Protein AF-A0A177AZ43-F1 (afdb_monomer_lite)

Radius of gyration: 47.62 Å; chains: 1; bounding box: 106×94×134 Å

Structure (mmCIF, N/CA/C/O backbone):
data_AF-A0A177AZ43-F1
#
_entry.id   AF-A0A177AZ43-F1
#
loop_
_atom_site.group_PDB
_atom_site.id
_atom_site.type_symbol
_atom_site.label_atom_id
_atom_site.label_alt_id
_atom_site.label_comp_id
_atom_site.label_asym_id
_atom_site.label_entity_id
_atom_site.label_seq_id
_atom_site.pdbx_PDB_ins_code
_atom_site.Cartn_x
_atom_site.Cartn_y
_atom_site.Cartn_z
_atom_site.occupancy
_atom_site.B_iso_or_equiv
_atom_site.auth_seq_id
_atom_site.auth_comp_id
_atom_site.auth_asym_id
_atom_site.auth_atom_id
_atom_site.pdbx_PDB_model_num
ATOM 1 N N . MET A 1 1 ? 18.521 10.995 -22.857 1.00 68.50 1 MET A N 1
ATOM 2 C CA . MET A 1 1 ? 18.083 9.798 -23.619 1.00 68.50 1 MET A CA 1
ATOM 3 C C . MET A 1 1 ? 16.935 10.141 -24.564 1.00 68.50 1 MET A C 1
ATOM 5 O O . MET A 1 1 ? 16.843 9.598 -25.658 1.00 68.50 1 MET A O 1
ATOM 9 N N . CYS A 1 2 ? 16.087 11.087 -24.175 1.00 79.19 2 CYS A N 1
ATOM 10 C CA . CYS A 1 2 ? 15.004 11.610 -24.993 1.00 79.19 2 CYS A CA 1
ATOM 11 C C . CYS A 1 2 ? 14.930 13.119 -24.817 1.00 79.19 2 CYS A C 1
ATOM 13 O O . CYS A 1 2 ? 15.425 13.621 -23.806 1.00 79.19 2 CYS A O 1
ATOM 15 N N . ASN A 1 3 ? 14.232 13.773 -25.737 1.00 84.69 3 ASN A N 1
ATOM 16 C CA . ASN A 1 3 ? 13.735 15.130 -25.551 1.00 84.69 3 ASN A CA 1
ATOM 17 C C . ASN A 1 3 ? 12.385 15.180 -24.815 1.00 84.69 3 ASN A C 1
ATOM 19 O O . ASN A 1 3 ? 11.884 16.275 -24.588 1.00 84.69 3 ASN A O 1
ATOM 23 N N . ASP A 1 4 ? 11.795 14.032 -24.449 1.00 86.69 4 ASP A N 1
ATOM 24 C CA . ASP A 1 4 ? 10.549 14.020 -23.681 1.00 86.69 4 ASP A CA 1
ATOM 25 C C . ASP A 1 4 ? 10.779 14.587 -22.273 1.00 86.69 4 ASP A C 1
ATOM 27 O O . ASP A 1 4 ? 11.618 14.095 -21.509 1.00 86.69 4 ASP A O 1
ATOM 31 N N . ASP A 1 5 ? 10.036 15.641 -21.950 1.00 88.94 5 ASP A N 1
ATOM 32 C CA . ASP A 1 5 ? 9.971 16.187 -20.603 1.00 88.94 5 ASP A CA 1
ATOM 33 C C . ASP A 1 5 ? 9.112 15.246 -19.755 1.00 88.94 5 ASP A C 1
ATOM 35 O O . ASP A 1 5 ? 7.961 14.962 -20.088 1.00 88.94 5 ASP A O 1
ATOM 39 N N . SER A 1 6 ? 9.694 14.711 -18.682 1.00 88.50 6 SER A N 1
ATOM 40 C CA . SER A 1 6 ? 9.020 13.720 -17.853 1.00 88.50 6 SER A CA 1
ATOM 41 C C . SER A 1 6 ? 7.851 14.286 -17.059 1.00 88.50 6 SER A C 1
ATOM 43 O O . SER A 1 6 ? 7.076 13.481 -16.553 1.00 88.50 6 SER A O 1
ATOM 45 N N . ASP A 1 7 ? 7.728 15.612 -16.962 1.00 88.00 7 ASP A N 1
ATOM 46 C CA . ASP A 1 7 ? 6.682 16.314 -16.212 1.00 88.00 7 ASP A CA 1
ATOM 47 C C . ASP A 1 7 ? 5.581 16.884 -17.128 1.00 88.00 7 ASP A C 1
ATOM 49 O O . ASP A 1 7 ? 4.585 17.432 -16.651 1.00 88.00 7 ASP A O 1
ATOM 53 N N . VAL A 1 8 ? 5.733 16.736 -18.451 1.00 87.06 8 VAL A N 1
ATOM 54 C CA . VAL A 1 8 ? 4.779 17.224 -19.453 1.00 87.06 8 VAL A CA 1
ATOM 55 C C . VAL A 1 8 ? 4.070 16.052 -20.111 1.00 87.06 8 VAL A C 1
ATOM 57 O O . VAL A 1 8 ? 4.692 15.128 -20.635 1.00 87.06 8 VAL A O 1
ATOM 60 N N . HIS A 1 9 ? 2.740 16.102 -20.124 1.00 84.88 9 HIS A N 1
ATOM 61 C CA . HIS A 1 9 ? 1.963 15.064 -20.777 1.00 84.88 9 HIS A CA 1
ATOM 62 C C . HIS A 1 9 ? 2.089 15.163 -22.312 1.00 84.88 9 HIS A C 1
ATOM 64 O O . HIS A 1 9 ? 1.834 16.227 -22.888 1.00 84.88 9 HIS A O 1
ATOM 70 N N . PRO A 1 10 ? 2.452 14.070 -23.007 1.00 85.94 10 PRO A N 1
ATOM 71 C CA . PRO A 1 10 ? 2.599 14.083 -24.455 1.00 85.94 10 PRO A CA 1
ATOM 72 C C . PRO A 1 10 ? 1.253 14.163 -25.187 1.00 85.94 10 PRO A C 1
ATOM 74 O O . PRO A 1 10 ? 0.255 13.571 -24.780 1.00 85.94 10 PRO A O 1
ATOM 77 N N . LEU A 1 11 ? 1.230 14.834 -26.338 1.00 85.44 11 LEU A N 1
ATOM 78 C CA . LEU A 1 11 ? 0.056 14.857 -27.211 1.00 85.44 11 LEU A CA 1
ATOM 79 C C . LEU A 1 11 ? 0.002 13.590 -28.074 1.00 85.44 11 LEU A C 1
ATOM 81 O O . LEU A 1 11 ? 0.865 13.364 -28.923 1.00 85.44 11 LEU A O 1
ATOM 85 N N . PHE A 1 12 ? -1.042 12.780 -27.891 1.00 88.38 12 PHE A N 1
ATOM 86 C CA . PHE A 1 12 ? -1.259 11.578 -28.696 1.00 88.38 12 PHE A CA 1
ATOM 87 C C . PHE A 1 12 ? -1.881 11.930 -30.051 1.00 88.38 12 PHE A C 1
ATOM 89 O O . PHE A 1 12 ? -3.059 12.264 -30.147 1.00 88.38 12 PHE A O 1
ATOM 96 N N . ASN A 1 13 ? -1.086 11.822 -31.111 1.00 87.69 13 ASN A N 1
ATOM 97 C CA . ASN A 1 13 ? -1.537 11.870 -32.501 1.00 87.69 13 ASN A CA 1
ATOM 98 C C . ASN A 1 13 ? -1.246 10.523 -33.196 1.00 87.69 13 ASN A C 1
ATOM 100 O O . ASN A 1 13 ? -0.634 9.629 -32.609 1.00 87.69 13 ASN A O 1
ATOM 104 N N . GLN A 1 14 ? -1.695 10.355 -34.444 1.00 84.56 14 GLN A N 1
ATOM 105 C CA . GLN A 1 14 ? -1.492 9.106 -35.197 1.00 84.56 14 GLN A CA 1
ATOM 106 C C . GLN A 1 14 ? -0.004 8.762 -35.394 1.00 84.56 14 GLN A C 1
ATOM 108 O O . GLN A 1 14 ? 0.359 7.588 -35.402 1.00 84.56 14 GLN A O 1
ATOM 113 N N . ASP A 1 15 ? 0.858 9.777 -35.462 1.00 87.50 15 ASP A N 1
ATOM 114 C CA . ASP A 1 15 ? 2.297 9.634 -35.690 1.00 87.50 15 ASP A CA 1
ATOM 115 C C . ASP A 1 15 ? 3.125 9.649 -34.396 1.00 87.50 15 ASP A C 1
ATOM 117 O O . ASP A 1 15 ? 4.356 9.705 -34.449 1.00 87.50 15 ASP A O 1
ATOM 121 N N . PHE A 1 16 ? 2.481 9.571 -33.227 1.00 90.25 16 PHE A N 1
ATOM 122 C CA . PHE A 1 16 ? 3.122 9.796 -31.931 1.00 90.25 16 PHE A CA 1
ATOM 123 C C . PHE A 1 16 ? 4.340 8.889 -31.730 1.00 90.25 16 PHE A C 1
ATOM 125 O O . PHE A 1 16 ? 5.423 9.343 -31.366 1.00 90.25 16 PHE A O 1
ATOM 132 N N . HIS A 1 17 ? 4.203 7.605 -32.067 1.00 87.12 17 HIS A N 1
ATOM 133 C CA . HIS A 1 17 ? 5.304 6.645 -32.006 1.00 87.12 17 HIS A CA 1
ATOM 134 C C . HIS A 1 17 ? 6.505 7.057 -32.880 1.00 87.12 17 HIS A C 1
ATOM 136 O O . HIS A 1 17 ? 7.655 6.920 -32.457 1.00 87.12 17 HIS A O 1
ATOM 142 N N . MET A 1 18 ? 6.260 7.571 -34.089 1.00 87.12 18 MET A N 1
ATOM 143 C CA . MET A 1 18 ? 7.325 8.012 -34.996 1.00 87.12 18 MET A CA 1
ATOM 144 C C . MET A 1 18 ? 7.985 9.303 -34.506 1.00 87.12 18 MET A C 1
ATOM 146 O O . MET A 1 18 ? 9.208 9.424 -34.591 1.00 87.12 18 MET A O 1
ATOM 150 N N . GLN A 1 19 ? 7.207 10.224 -33.931 1.00 88.38 19 GLN A N 1
ATOM 151 C CA . GLN A 1 19 ? 7.716 11.445 -33.299 1.00 88.38 19 GLN A CA 1
ATOM 152 C C . GLN A 1 19 ? 8.642 11.107 -32.127 1.00 88.38 19 GLN A C 1
ATOM 154 O O . GLN A 1 19 ? 9.800 11.526 -32.120 1.00 88.38 19 GLN A O 1
ATOM 159 N N . GLN A 1 20 ? 8.205 10.229 -31.219 1.00 91.00 20 GLN A N 1
ATOM 160 C CA . GLN A 1 20 ? 9.045 9.752 -30.117 1.00 91.00 20 GLN A CA 1
ATOM 161 C C . GLN A 1 20 ? 10.350 9.125 -30.615 1.00 91.00 20 GLN A C 1
ATOM 163 O O . GLN A 1 20 ? 11.424 9.376 -30.072 1.00 91.00 20 GLN A O 1
ATOM 168 N N . MET A 1 21 ? 10.280 8.315 -31.673 1.00 89.69 21 MET A N 1
ATOM 169 C CA . MET A 1 21 ? 11.467 7.712 -32.273 1.00 89.69 21 MET A CA 1
ATOM 170 C C . MET A 1 21 ? 12.410 8.748 -32.905 1.00 89.69 21 MET A C 1
ATOM 172 O O . MET A 1 21 ? 13.630 8.556 -32.899 1.00 89.69 21 MET A O 1
ATOM 176 N N . HIS A 1 22 ? 11.889 9.861 -33.418 1.00 87.75 22 HIS A N 1
ATOM 177 C CA . HIS A 1 22 ? 12.693 10.972 -33.924 1.00 87.75 22 HIS A CA 1
ATOM 178 C C . HIS A 1 22 ? 13.354 11.784 -32.792 1.00 87.75 22 HIS A C 1
ATOM 180 O O . HIS A 1 22 ? 14.501 12.204 -32.937 1.00 87.75 22 HIS A O 1
ATOM 186 N N . GLU A 1 23 ? 12.703 11.909 -31.638 1.00 89.38 23 GLU A N 1
ATOM 187 C CA . GLU A 1 23 ? 13.112 12.768 -30.512 1.00 89.38 23 GLU A CA 1
ATOM 188 C C . GLU A 1 23 ? 14.020 12.104 -29.460 1.00 89.38 23 GLU A C 1
ATOM 190 O O . GLU A 1 23 ? 14.416 12.723 -28.471 1.00 89.38 23 GLU A O 1
ATOM 195 N N . ILE A 1 24 ? 14.389 10.841 -29.657 1.00 92.44 24 ILE A N 1
ATOM 196 C CA . ILE A 1 24 ? 15.352 10.122 -28.807 1.00 92.44 24 ILE A CA 1
ATOM 197 C C . ILE A 1 24 ? 16.752 10.070 -29.400 1.00 92.44 24 ILE A C 1
ATOM 199 O O . ILE A 1 24 ? 16.928 10.107 -30.614 1.00 92.44 24 ILE A O 1
ATOM 203 N N . ASN A 1 25 ? 17.767 9.872 -28.562 1.00 91.94 25 ASN A N 1
ATOM 204 C CA . ASN A 1 25 ? 19.102 9.532 -29.054 1.00 91.94 25 ASN A CA 1
ATOM 205 C C . ASN A 1 25 ? 19.321 8.010 -29.137 1.00 91.94 25 ASN A C 1
ATOM 207 O O . ASN A 1 25 ? 19.912 7.546 -30.109 1.00 91.94 25 ASN A O 1
ATOM 211 N N . TRP A 1 26 ? 18.810 7.232 -28.175 1.00 93.62 26 TRP A N 1
ATOM 212 C CA . TRP A 1 26 ? 18.975 5.777 -28.084 1.00 93.62 26 TRP A CA 1
ATOM 213 C C . TRP A 1 26 ? 17.640 5.071 -27.851 1.00 93.62 26 TRP A C 1
ATOM 215 O O . TRP A 1 26 ? 16.789 5.567 -27.117 1.00 93.62 26 TRP A O 1
ATOM 225 N N . ILE A 1 27 ? 17.496 3.878 -28.428 1.00 95.00 27 ILE A N 1
ATOM 226 C CA . ILE A 1 27 ? 16.409 2.948 -28.116 1.00 95.00 27 ILE A CA 1
ATOM 227 C C . ILE A 1 27 ? 16.917 1.996 -27.036 1.00 95.00 27 ILE A C 1
ATOM 229 O O . ILE A 1 27 ? 17.956 1.364 -27.213 1.00 95.00 27 ILE A O 1
ATOM 233 N N . VAL A 1 28 ? 16.187 1.865 -25.932 1.00 96.81 28 VAL A N 1
ATOM 234 C CA . VAL A 1 28 ? 16.506 0.934 -24.843 1.00 96.81 28 VAL A CA 1
ATOM 235 C C . VAL A 1 28 ? 15.370 -0.068 -24.716 1.00 96.81 28 VAL A C 1
ATOM 237 O O . VAL A 1 28 ? 14.226 0.314 -24.462 1.00 96.81 28 VAL A O 1
ATOM 240 N N . ALA A 1 29 ? 15.678 -1.349 -24.888 1.00 96.75 29 ALA A N 1
ATOM 241 C CA . ALA A 1 29 ? 14.695 -2.423 -24.867 1.00 96.75 29 ALA A CA 1
ATOM 242 C C . ALA A 1 29 ? 15.206 -3.645 -24.099 1.00 96.75 29 ALA A C 1
ATOM 244 O O . ALA A 1 29 ? 16.405 -3.915 -24.022 1.00 96.75 29 ALA A O 1
ATOM 245 N N . ALA A 1 30 ? 14.275 -4.399 -23.535 1.00 96.38 30 ALA A N 1
ATOM 246 C CA . ALA A 1 30 ? 14.546 -5.551 -22.691 1.00 96.38 30 ALA A CA 1
ATOM 247 C C . ALA A 1 30 ? 13.529 -6.662 -23.007 1.00 96.38 30 ALA A C 1
ATOM 249 O O . ALA A 1 30 ? 12.630 -6.933 -22.205 1.00 96.38 30 ALA A O 1
ATOM 250 N N . PRO A 1 31 ? 13.640 -7.273 -24.202 1.00 96.00 31 PRO A N 1
ATOM 251 C CA . PRO A 1 31 ? 12.630 -8.183 -24.711 1.00 96.00 31 PRO A CA 1
ATOM 252 C C . PRO A 1 31 ? 12.503 -9.447 -23.849 1.00 96.00 31 PRO A C 1
ATOM 254 O O . PRO A 1 31 ? 13.509 -10.050 -23.463 1.00 96.00 31 PRO A O 1
ATOM 257 N N . SER A 1 32 ? 11.268 -9.864 -23.565 1.00 95.75 32 SER A N 1
ATOM 258 C CA . SER A 1 32 ? 10.958 -11.039 -22.738 1.00 95.75 32 SER A CA 1
ATOM 259 C C . SER A 1 32 ? 10.555 -12.278 -23.540 1.00 95.75 32 SER A C 1
ATOM 261 O O . SER A 1 32 ? 10.510 -13.366 -22.963 1.00 95.75 32 SER A O 1
ATOM 263 N N . THR A 1 33 ? 10.286 -12.156 -24.847 1.00 96.25 33 THR A N 1
ATOM 264 C CA . THR A 1 33 ? 9.940 -13.289 -25.727 1.00 96.25 33 THR A CA 1
ATOM 265 C C . THR A 1 33 ? 10.862 -13.384 -26.951 1.00 96.25 33 THR A C 1
ATOM 267 O O . THR A 1 33 ? 11.359 -12.359 -27.437 1.00 96.25 33 THR A O 1
ATOM 270 N N . PRO A 1 34 ? 11.087 -14.599 -27.495 1.00 96.50 34 PRO A N 1
ATOM 271 C CA . PRO A 1 34 ? 11.875 -14.779 -28.714 1.00 96.50 34 PRO A CA 1
ATOM 272 C C . PRO A 1 34 ? 11.321 -14.014 -29.923 1.00 96.50 34 PRO A C 1
ATOM 274 O O . PRO A 1 34 ? 12.098 -13.398 -30.652 1.00 96.50 34 PRO A O 1
ATOM 277 N N . ALA A 1 35 ? 9.997 -13.993 -30.118 1.00 97.12 35 ALA A N 1
ATOM 278 C CA . ALA A 1 35 ? 9.369 -13.241 -31.208 1.00 97.12 35 ALA A CA 1
ATOM 279 C C . ALA A 1 35 ? 9.631 -11.735 -31.100 1.00 97.12 35 ALA A C 1
ATOM 281 O O . ALA A 1 35 ? 9.970 -11.092 -32.093 1.00 97.12 35 ALA A O 1
ATOM 282 N N . ASN A 1 36 ? 9.558 -11.166 -29.894 1.00 96.69 36 ASN A N 1
ATOM 283 C CA . ASN A 1 36 ? 9.802 -9.739 -29.724 1.00 96.69 36 ASN A CA 1
ATOM 284 C C . ASN A 1 36 ? 11.279 -9.382 -29.948 1.00 96.69 36 ASN A C 1
ATOM 286 O O . ASN A 1 36 ? 11.575 -8.354 -30.549 1.00 96.69 36 ASN A O 1
ATOM 290 N N . MET A 1 37 ? 12.216 -10.257 -29.556 1.00 96.31 37 MET A N 1
ATOM 291 C CA . MET A 1 37 ? 13.634 -10.113 -29.913 1.00 96.31 37 MET A CA 1
ATOM 292 C C . MET A 1 37 ? 13.846 -10.167 -31.436 1.00 96.31 37 MET A C 1
ATOM 294 O O . MET A 1 37 ? 14.554 -9.325 -31.988 1.00 96.31 37 MET A O 1
ATOM 298 N N . PHE A 1 38 ? 13.211 -11.120 -32.128 1.00 97.06 38 PHE A N 1
ATOM 299 C CA . PHE A 1 38 ? 13.255 -11.228 -33.590 1.00 97.06 38 PHE A CA 1
ATOM 300 C C . PHE A 1 38 ? 12.780 -9.935 -34.264 1.00 97.06 38 PHE A C 1
ATOM 302 O O . PHE A 1 38 ? 13.480 -9.378 -35.117 1.00 97.06 38 PHE A O 1
ATOM 309 N N . HIS A 1 39 ? 11.627 -9.415 -33.839 1.00 98.00 39 HIS A N 1
ATOM 310 C CA . HIS A 1 39 ? 11.074 -8.176 -34.377 1.00 98.00 39 HIS A CA 1
ATOM 311 C C . HIS A 1 39 ? 11.925 -6.961 -34.043 1.00 98.00 39 HIS A C 1
ATOM 313 O O . HIS A 1 39 ? 12.123 -6.111 -34.905 1.00 98.00 39 HIS A O 1
ATOM 319 N N . LEU A 1 40 ? 12.484 -6.886 -32.835 1.00 96.38 40 LEU A N 1
ATOM 320 C CA . LEU A 1 40 ? 13.348 -5.786 -32.420 1.00 96.38 40 LEU A CA 1
ATOM 321 C C . LEU A 1 40 ? 14.601 -5.680 -33.303 1.00 96.38 40 LEU A C 1
ATOM 323 O O . LEU A 1 40 ? 14.942 -4.589 -33.762 1.00 96.38 40 LEU A O 1
ATOM 327 N N . ILE A 1 41 ? 15.254 -6.813 -33.582 1.00 95.62 41 ILE A N 1
ATOM 328 C CA . ILE A 1 41 ? 16.445 -6.870 -34.442 1.00 95.62 41 ILE A CA 1
ATOM 329 C C . ILE A 1 41 ? 16.088 -6.485 -35.883 1.00 95.62 41 ILE A C 1
ATOM 331 O O . ILE A 1 41 ? 16.790 -5.690 -36.507 1.00 95.62 41 ILE A O 1
ATOM 335 N N . ARG A 1 42 ? 14.974 -6.997 -36.418 1.00 96.69 42 ARG A N 1
ATOM 336 C CA . ARG A 1 42 ? 14.511 -6.639 -37.769 1.00 96.69 42 ARG A CA 1
ATOM 337 C C . ARG A 1 42 ? 14.133 -5.170 -37.874 1.00 96.69 42 ARG A C 1
ATOM 339 O O . ARG A 1 42 ? 14.504 -4.519 -38.849 1.00 96.69 42 ARG A O 1
ATOM 346 N N . ARG A 1 43 ? 13.452 -4.637 -36.858 1.00 95.38 43 ARG A N 1
ATOM 347 C CA . ARG A 1 43 ? 13.068 -3.226 -36.764 1.00 95.38 43 ARG A CA 1
ATOM 348 C C . ARG A 1 43 ? 14.291 -2.322 -36.867 1.00 95.38 43 ARG A C 1
ATOM 350 O O . ARG A 1 43 ? 14.241 -1.343 -37.599 1.00 95.38 43 ARG A O 1
ATOM 357 N N . GLN A 1 44 ? 15.407 -2.685 -36.233 1.00 94.62 44 GLN A N 1
ATOM 358 C CA . GLN A 1 44 ? 16.652 -1.914 -36.316 1.00 94.62 44 GLN A CA 1
ATOM 359 C C . GLN A 1 44 ? 17.154 -1.717 -37.758 1.00 94.62 44 GLN A C 1
ATOM 361 O O . GLN A 1 44 ? 17.711 -0.668 -38.081 1.00 94.62 44 GLN A O 1
ATOM 366 N N . MET A 1 45 ? 16.940 -2.708 -38.628 1.00 94.69 45 MET A N 1
ATOM 367 C CA . MET A 1 45 ? 17.299 -2.632 -40.047 1.00 94.69 45 MET A CA 1
ATOM 368 C C . MET A 1 45 ? 16.202 -1.997 -40.907 1.00 94.69 45 MET A C 1
ATOM 370 O O . MET A 1 45 ? 16.519 -1.289 -41.863 1.00 94.69 45 MET A O 1
ATOM 374 N N . ALA A 1 46 ? 14.937 -2.248 -40.568 1.00 92.44 46 ALA A N 1
ATOM 375 C CA . ALA A 1 46 ? 13.772 -1.792 -41.322 1.00 92.44 46 ALA A CA 1
ATOM 376 C C . ALA A 1 46 ? 13.430 -0.310 -41.101 1.00 92.44 46 ALA A C 1
ATOM 378 O O . ALA A 1 46 ? 12.783 0.292 -41.953 1.00 92.44 46 ALA A O 1
ATOM 379 N N . LEU A 1 47 ? 13.851 0.289 -39.981 1.00 90.12 47 LEU A N 1
ATOM 380 C CA . LEU A 1 47 ? 13.652 1.718 -39.737 1.00 90.12 47 LEU A CA 1
ATOM 381 C C . LEU A 1 47 ? 14.341 2.563 -40.830 1.00 90.12 47 LEU A C 1
ATOM 383 O O . LEU A 1 47 ? 15.441 2.215 -41.268 1.00 90.12 47 LEU A O 1
ATOM 387 N N . PRO A 1 48 ? 13.756 3.704 -41.241 1.00 89.25 48 PRO A N 1
ATOM 388 C CA . PRO A 1 48 ? 14.328 4.572 -42.277 1.00 89.25 48 PRO A CA 1
ATOM 389 C C . PRO A 1 48 ? 15.540 5.388 -41.791 1.00 89.25 48 PRO A C 1
ATOM 391 O O . PRO A 1 48 ? 16.178 6.087 -42.570 1.00 89.25 48 PRO A O 1
ATOM 394 N N . PHE A 1 49 ? 15.876 5.297 -40.505 1.00 90.31 49 PHE A N 1
ATOM 395 C CA . PHE A 1 49 ? 17.023 5.947 -39.876 1.00 90.31 49 PHE A CA 1
ATOM 396 C C . PHE A 1 49 ? 17.786 4.948 -38.996 1.00 90.31 49 PHE A C 1
ATOM 398 O O . PHE A 1 49 ? 17.358 3.810 -38.783 1.00 90.31 49 PHE A O 1
ATOM 405 N N . ARG A 1 50 ? 18.942 5.364 -38.471 1.00 91.69 50 ARG A N 1
ATOM 406 C CA . ARG A 1 50 ? 19.758 4.550 -37.561 1.00 91.69 50 ARG A CA 1
ATOM 407 C C . ARG A 1 50 ? 19.941 5.276 -36.238 1.00 91.69 50 ARG A C 1
ATOM 409 O O . ARG A 1 50 ? 20.518 6.356 -36.194 1.00 91.69 50 ARG A O 1
ATOM 416 N N . LYS A 1 51 ? 19.455 4.658 -35.163 1.00 92.25 51 LYS A N 1
ATOM 417 C CA . LYS A 1 51 ? 19.700 5.075 -33.778 1.00 92.25 51 LYS A CA 1
ATOM 418 C C . LYS A 1 51 ? 20.265 3.898 -32.995 1.00 92.25 51 LYS A C 1
ATOM 420 O O . LYS A 1 51 ? 19.842 2.774 -33.261 1.00 92.25 51 LYS A O 1
ATOM 425 N N . PRO A 1 52 ? 21.218 4.103 -32.074 1.00 95.75 52 PRO A N 1
ATOM 426 C CA . PRO A 1 52 ? 21.735 3.019 -31.251 1.00 95.75 52 PRO A CA 1
ATOM 427 C C . PRO A 1 52 ? 20.615 2.282 -30.515 1.00 95.75 52 PRO A C 1
ATOM 429 O O . PRO A 1 52 ? 19.729 2.908 -29.933 1.00 95.75 52 PRO A O 1
ATOM 432 N N . LEU A 1 53 ? 20.680 0.952 -30.548 1.00 96.38 53 LEU A N 1
ATOM 433 C CA . LEU A 1 53 ? 19.766 0.060 -29.849 1.00 96.38 53 LEU A CA 1
ATOM 434 C C . LEU A 1 53 ? 20.524 -0.637 -28.717 1.00 96.38 53 LEU A C 1
ATOM 436 O O . LEU A 1 53 ? 21.421 -1.443 -28.960 1.00 96.38 53 LEU A O 1
ATOM 440 N N . ILE A 1 54 ? 20.143 -0.328 -27.482 1.00 97.25 54 ILE A N 1
ATOM 441 C CA . ILE A 1 54 ? 20.658 -0.945 -26.264 1.00 97.25 54 ILE A CA 1
ATOM 442 C C . ILE A 1 54 ? 19.687 -2.046 -25.847 1.00 97.25 54 ILE A C 1
ATOM 444 O O . ILE A 1 54 ? 18.546 -1.771 -25.470 1.00 97.25 54 ILE A O 1
ATOM 448 N N . VAL A 1 55 ? 20.140 -3.298 -25.925 1.00 96.75 55 VAL A N 1
ATOM 449 C CA . VAL A 1 55 ? 19.320 -4.471 -25.598 1.00 96.75 55 VAL A CA 1
ATOM 450 C C . VAL A 1 55 ? 19.804 -5.114 -24.308 1.00 96.75 55 VAL A C 1
ATOM 452 O O . VAL A 1 55 ? 20.934 -5.601 -24.231 1.00 96.75 55 VAL A O 1
ATOM 455 N N . MET A 1 56 ? 18.919 -5.194 -23.317 1.00 95.44 56 MET A N 1
ATOM 456 C CA . MET A 1 56 ? 19.146 -5.993 -22.113 1.00 95.44 56 MET A CA 1
ATOM 457 C C . MET A 1 56 ? 18.886 -7.463 -22.445 1.00 95.44 56 MET A C 1
ATOM 459 O O . MET A 1 56 ? 17.774 -7.972 -22.311 1.00 95.44 56 MET A O 1
ATOM 463 N N . THR A 1 57 ? 19.914 -8.132 -22.966 1.00 91.62 57 THR A N 1
ATOM 464 C CA . THR A 1 57 ? 19.806 -9.533 -23.388 1.00 91.62 57 THR A CA 1
ATOM 465 C C . THR A 1 57 ? 19.642 -10.458 -22.176 1.00 91.62 57 THR A C 1
ATOM 467 O O . THR A 1 57 ? 20.406 -10.366 -21.207 1.00 91.62 57 THR A O 1
ATOM 470 N N . PRO A 1 58 ? 18.649 -11.363 -22.185 1.00 86.69 58 PRO A N 1
ATOM 471 C CA . PRO A 1 58 ? 18.421 -12.232 -21.046 1.00 86.69 58 PRO A CA 1
ATOM 472 C C . PRO A 1 58 ? 19.448 -13.368 -20.996 1.00 86.69 58 PRO A C 1
ATOM 474 O O . PRO A 1 58 ? 19.906 -13.865 -22.022 1.00 86.69 58 PRO A O 1
ATOM 477 N N . LYS A 1 59 ? 19.770 -13.831 -19.783 1.00 90.81 59 LYS A N 1
ATOM 478 C CA . LYS A 1 59 ? 20.645 -14.998 -19.558 1.00 90.81 59 LYS A CA 1
ATOM 479 C C . LYS A 1 59 ? 19.836 -16.255 -19.253 1.00 90.81 59 LYS A C 1
ATOM 481 O O . LYS A 1 59 ? 19.926 -17.246 -19.969 1.00 90.81 59 LYS A O 1
ATOM 486 N N . SER A 1 60 ? 19.016 -16.208 -18.203 1.00 90.88 60 SER A N 1
ATOM 487 C CA . SER A 1 60 ? 18.200 -17.349 -17.765 1.00 90.88 60 SER A CA 1
ATOM 488 C C . SER A 1 60 ? 17.094 -17.703 -18.759 1.00 90.88 60 SER A C 1
ATOM 490 O O . SER A 1 60 ? 16.789 -18.881 -18.931 1.00 90.88 60 SER A O 1
ATOM 492 N N . LEU A 1 61 ? 16.529 -16.707 -19.454 1.00 92.94 61 LEU A N 1
ATOM 493 C CA . LEU A 1 61 ? 15.418 -16.930 -20.382 1.00 92.94 61 LEU A CA 1
ATOM 494 C C . LEU A 1 61 ? 15.812 -17.736 -21.628 1.00 92.94 61 LEU A C 1
ATOM 496 O O . LEU A 1 61 ? 14.940 -18.330 -22.247 1.00 92.94 61 LEU A O 1
ATOM 500 N N . LEU A 1 62 ? 17.106 -17.829 -21.965 1.00 93.69 62 LEU A N 1
ATOM 501 C CA . LEU A 1 62 ? 17.588 -18.561 -23.148 1.00 93.69 62 LEU A CA 1
ATOM 502 C C . LEU A 1 62 ? 17.196 -20.045 -23.158 1.00 93.69 62 LEU A C 1
ATOM 504 O O . LEU A 1 62 ? 17.190 -20.671 -24.214 1.00 93.69 62 LEU A O 1
ATOM 508 N N . ARG A 1 63 ? 16.930 -20.626 -21.983 1.00 93.44 63 ARG A N 1
ATOM 509 C CA . ARG A 1 63 ? 16.582 -22.047 -21.822 1.00 93.44 63 ARG A CA 1
ATOM 510 C C . ARG A 1 63 ? 15.316 -22.259 -20.996 1.00 93.44 63 ARG A C 1
ATOM 512 O O . ARG A 1 63 ? 15.037 -23.386 -20.595 1.00 93.44 63 ARG A O 1
ATOM 519 N N . HIS A 1 64 ? 14.582 -21.194 -20.688 1.00 92.81 64 HIS A N 1
ATOM 520 C CA . HIS A 1 64 ? 13.402 -21.304 -19.843 1.00 92.81 64 HIS A CA 1
ATOM 521 C C . HIS A 1 64 ? 12.260 -21.966 -20.634 1.00 92.81 64 HIS A C 1
ATOM 523 O O . HIS A 1 64 ? 12.009 -21.565 -21.772 1.00 92.81 64 HIS A O 1
ATOM 529 N N . PRO A 1 65 ? 11.566 -22.974 -20.074 1.00 92.69 65 PRO A N 1
ATOM 530 C CA . PRO A 1 65 ? 10.576 -23.756 -20.815 1.00 92.69 65 PRO A CA 1
ATOM 531 C C . PRO A 1 65 ? 9.418 -22.901 -21.339 1.00 92.69 65 PRO A C 1
ATOM 533 O O . PRO A 1 65 ? 8.990 -23.115 -22.470 1.00 92.69 65 PRO A O 1
ATOM 536 N N . ASP A 1 66 ? 8.999 -21.900 -20.564 1.00 89.12 66 ASP A N 1
ATOM 537 C CA . ASP A 1 66 ? 7.876 -21.019 -20.910 1.00 89.12 66 ASP A CA 1
ATOM 538 C C . ASP A 1 66 ? 8.271 -19.852 -21.831 1.00 89.12 66 ASP A C 1
ATOM 540 O O . ASP A 1 66 ? 7.413 -19.122 -22.318 1.00 89.12 66 ASP A O 1
ATOM 544 N N . VAL A 1 67 ? 9.568 -19.663 -22.107 1.00 94.12 67 VAL A N 1
ATOM 545 C CA . VAL A 1 67 ? 10.051 -18.598 -23.002 1.00 94.12 67 VAL A CA 1
ATOM 546 C C . VAL A 1 67 ? 10.163 -19.158 -24.415 1.00 94.12 67 VAL A C 1
ATOM 548 O O . VAL A 1 67 ? 11.247 -19.430 -24.934 1.00 94.12 67 VAL A O 1
ATOM 551 N N . ARG A 1 68 ? 9.010 -19.375 -25.044 1.00 94.00 68 ARG A N 1
ATOM 552 C CA . ARG A 1 68 ? 8.901 -19.862 -26.423 1.00 94.00 68 ARG A CA 1
ATOM 553 C C . ARG A 1 68 ? 7.926 -18.981 -27.190 1.00 94.00 68 ARG A C 1
ATOM 555 O O . ARG A 1 68 ? 6.969 -18.472 -26.620 1.00 94.00 68 ARG A O 1
ATOM 562 N N . SER A 1 69 ? 8.171 -18.817 -28.483 1.00 95.62 69 SER A N 1
ATOM 563 C CA . SER A 1 69 ? 7.243 -18.140 -29.389 1.00 95.62 69 SER A CA 1
ATOM 564 C C . SER A 1 69 ? 6.862 -19.075 -30.520 1.00 95.62 69 SER A C 1
ATOM 566 O O . SER A 1 69 ? 7.673 -19.894 -30.957 1.00 95.62 69 SER A O 1
ATOM 568 N N . SER A 1 70 ? 5.622 -18.956 -30.981 1.00 95.56 70 SER A N 1
ATOM 569 C CA . SER A 1 70 ? 5.149 -19.698 -32.139 1.00 95.56 70 SER A CA 1
ATOM 570 C C . SER A 1 70 ? 5.676 -19.057 -33.419 1.00 95.56 70 SER A C 1
ATOM 572 O O . SER A 1 70 ? 5.932 -17.856 -33.470 1.00 95.56 70 SER A O 1
ATOM 574 N N . PHE A 1 71 ? 5.755 -19.828 -34.504 1.00 95.50 71 PHE A N 1
ATOM 575 C CA . PHE A 1 71 ? 6.016 -19.260 -35.830 1.00 95.50 71 PHE A CA 1
ATOM 576 C C . PHE A 1 71 ? 4.951 -18.239 -36.247 1.00 95.50 71 PHE A C 1
ATOM 578 O O . PHE A 1 71 ? 5.251 -17.307 -36.988 1.00 95.50 71 PHE 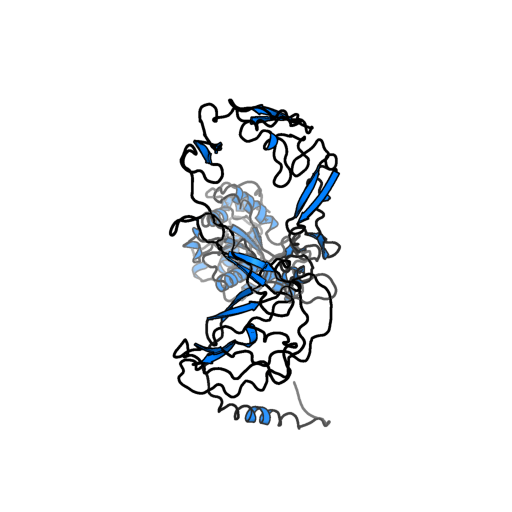A O 1
ATOM 585 N N . LYS A 1 72 ? 3.724 -18.370 -35.727 1.00 96.06 72 LYS A N 1
ATOM 586 C CA . LYS A 1 72 ? 2.645 -17.396 -35.945 1.00 96.06 72 LYS A CA 1
ATOM 587 C C . LYS A 1 72 ? 2.972 -16.003 -35.400 1.00 96.06 72 LYS A C 1
ATOM 589 O O . LYS A 1 72 ? 2.398 -15.035 -35.875 1.00 96.06 72 LYS A O 1
ATOM 594 N N . ASP A 1 73 ? 3.909 -15.891 -34.463 1.00 95.31 73 ASP A N 1
ATOM 595 C CA . ASP A 1 73 ? 4.280 -14.611 -33.855 1.00 95.31 73 ASP A CA 1
ATOM 596 C C . ASP A 1 73 ? 5.376 -13.883 -34.654 1.00 95.31 73 ASP A C 1
ATOM 598 O O . ASP A 1 73 ? 5.769 -12.777 -34.291 1.00 95.31 73 ASP A O 1
ATOM 602 N N . ILE A 1 74 ? 5.896 -14.499 -35.727 1.00 96.50 74 ILE A N 1
ATOM 603 C CA . ILE A 1 74 ? 6.992 -13.974 -36.563 1.00 96.50 74 ILE A CA 1
ATOM 604 C C . ILE A 1 74 ? 6.681 -13.989 -38.070 1.00 96.50 74 ILE A C 1
ATOM 606 O O . ILE A 1 74 ? 7.581 -13.819 -38.894 1.00 96.50 74 ILE A O 1
ATOM 610 N N . ILE A 1 75 ? 5.415 -14.191 -38.447 1.00 95.81 75 ILE A N 1
ATOM 611 C CA . ILE A 1 75 ? 4.950 -14.130 -39.844 1.00 95.81 75 ILE A CA 1
ATOM 612 C C . ILE A 1 75 ? 4.607 -12.694 -40.270 1.00 95.81 75 ILE A C 1
ATOM 614 O O . ILE A 1 75 ? 4.567 -11.767 -39.460 1.00 95.81 75 ILE A O 1
ATOM 618 N N . THR A 1 76 ? 4.330 -12.504 -41.559 1.00 94.44 76 THR A N 1
ATOM 619 C CA . THR A 1 76 ? 3.863 -11.228 -42.119 1.00 94.44 76 THR A CA 1
ATOM 620 C C . THR A 1 76 ? 2.634 -10.703 -41.372 1.00 94.44 76 THR A C 1
ATOM 622 O O . THR A 1 76 ? 1.708 -11.460 -41.095 1.00 94.44 76 THR A O 1
ATOM 625 N N . GLY A 1 77 ? 2.627 -9.404 -41.065 1.00 93.62 77 GLY A N 1
ATOM 626 C CA . GLY A 1 77 ? 1.567 -8.755 -40.284 1.00 93.62 77 GLY A CA 1
ATOM 627 C C . GLY A 1 77 ? 1.825 -8.714 -38.774 1.00 93.62 77 GLY A C 1
ATOM 628 O O . GLY A 1 77 ? 1.074 -8.058 -38.063 1.00 93.62 77 GLY A O 1
ATOM 629 N N . THR A 1 78 ? 2.886 -9.362 -38.283 1.00 96.38 78 THR A N 1
ATOM 630 C CA . THR A 1 78 ? 3.345 -9.220 -36.890 1.00 96.38 78 THR A CA 1
ATOM 631 C C . THR A 1 78 ? 4.433 -8.154 -36.764 1.00 96.38 78 THR A C 1
ATOM 633 O O . THR A 1 78 ? 5.165 -7.878 -37.718 1.00 96.38 78 THR A O 1
ATOM 636 N N . GLU A 1 79 ? 4.544 -7.548 -35.582 1.00 96.00 79 GLU A N 1
ATOM 637 C CA . GLU A 1 79 ? 5.484 -6.460 -35.313 1.00 96.00 79 GLU A CA 1
ATOM 638 C C . GLU A 1 79 ? 6.024 -6.484 -33.880 1.00 96.00 79 GLU A C 1
ATOM 640 O O . GLU A 1 79 ? 5.523 -7.199 -33.007 1.00 96.00 79 GLU A O 1
ATOM 645 N N . PHE A 1 80 ? 7.044 -5.658 -33.634 1.00 96.25 80 PHE A N 1
ATOM 646 C CA . PHE A 1 80 ? 7.605 -5.472 -32.302 1.00 96.25 80 PHE A CA 1
ATOM 647 C C . PHE A 1 80 ? 6.581 -4.834 -31.359 1.00 96.25 80 PHE A C 1
ATOM 649 O O . PHE A 1 80 ? 6.151 -3.699 -31.558 1.00 96.25 80 PHE A O 1
ATOM 656 N N . GLN A 1 81 ? 6.275 -5.538 -30.277 1.00 96.38 81 GLN A N 1
ATOM 657 C CA . GLN A 1 81 ? 5.385 -5.085 -29.221 1.00 96.38 81 GLN A CA 1
ATOM 658 C C . GLN A 1 81 ? 6.181 -4.25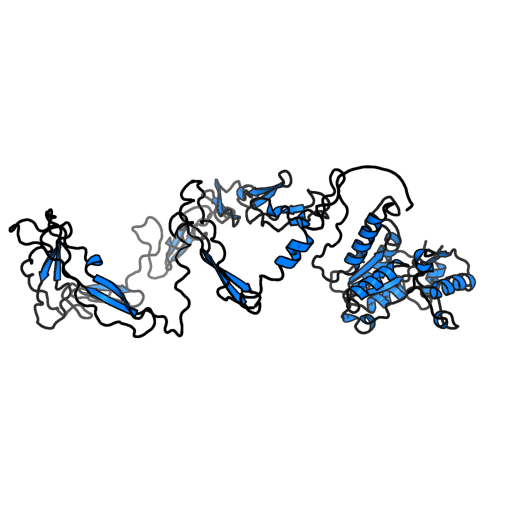7 -28.205 1.00 96.38 81 GLN A C 1
ATOM 660 O O . GLN A 1 81 ? 6.992 -4.798 -27.452 1.00 96.38 81 GLN A O 1
ATOM 665 N N . ARG A 1 82 ? 5.958 -2.934 -28.167 1.00 96.31 82 ARG A N 1
ATOM 666 C CA . ARG A 1 82 ? 6.590 -2.035 -27.172 1.00 96.31 82 ARG A CA 1
ATOM 667 C C . ARG A 1 82 ? 6.164 -2.367 -25.741 1.00 96.31 82 ARG A C 1
ATOM 669 O O . ARG A 1 82 ? 6.957 -2.228 -24.809 1.00 96.31 82 ARG A O 1
ATOM 676 N N . ILE A 1 83 ? 4.923 -2.819 -25.601 1.00 97.56 83 ILE A N 1
ATOM 677 C CA . ILE A 1 83 ? 4.343 -3.397 -24.395 1.00 97.56 83 ILE A CA 1
ATOM 678 C C . ILE A 1 83 ? 3.679 -4.696 -24.813 1.00 97.56 83 ILE A C 1
ATOM 680 O O . ILE A 1 83 ? 3.028 -4.725 -25.854 1.00 97.56 83 ILE A O 1
ATOM 684 N N . ILE A 1 84 ? 3.823 -5.746 -24.010 1.00 96.62 84 ILE A N 1
ATOM 685 C CA . ILE A 1 84 ? 2.984 -6.934 -24.143 1.00 96.62 84 ILE A CA 1
ATOM 686 C C . ILE A 1 84 ? 1.920 -6.865 -23.039 1.00 96.62 84 ILE A C 1
ATOM 688 O O . ILE A 1 84 ? 2.295 -6.937 -21.859 1.00 96.62 84 ILE A O 1
ATOM 692 N N . PRO A 1 85 ? 0.635 -6.691 -23.400 1.00 94.81 85 PRO A N 1
ATOM 693 C CA . PRO A 1 85 ? -0.451 -6.528 -22.440 1.00 94.81 85 PRO A CA 1
ATOM 694 C C . PRO A 1 85 ? -0.780 -7.837 -21.712 1.00 94.81 85 PRO A C 1
ATOM 696 O O . PRO A 1 85 ? -0.323 -8.922 -22.095 1.00 94.81 85 PRO A O 1
ATOM 699 N N . GLU A 1 86 ? -1.580 -7.730 -20.653 1.00 91.25 86 GLU A N 1
ATOM 700 C CA . GLU A 1 86 ? -2.187 -8.889 -19.999 1.00 91.25 86 GLU A CA 1
ATOM 701 C C . GLU A 1 86 ? -3.200 -9.546 -20.950 1.00 91.25 86 GLU A C 1
ATOM 703 O O . GLU A 1 86 ? -3.882 -8.872 -21.714 1.00 91.25 86 GLU A O 1
ATOM 708 N N . THR A 1 87 ? -3.279 -10.877 -20.937 1.00 86.44 87 THR A N 1
ATOM 709 C CA . THR A 1 87 ? -4.164 -11.650 -21.838 1.00 86.44 87 THR A CA 1
ATOM 710 C C . THR A 1 87 ? -4.954 -12.736 -21.105 1.00 86.44 87 THR A C 1
ATOM 712 O O . THR A 1 87 ? -5.705 -13.481 -21.728 1.00 86.44 87 THR A O 1
ATOM 715 N N . GLY A 1 88 ? -4.784 -12.849 -19.785 1.00 82.50 88 GLY A N 1
ATOM 716 C CA . GLY A 1 88 ? -5.486 -13.802 -18.938 1.00 82.50 88 GLY A CA 1
ATOM 717 C C . GLY A 1 88 ? -6.883 -13.346 -18.510 1.00 82.50 88 GLY A C 1
ATOM 718 O O . GLY A 1 88 ? -7.429 -12.356 -18.996 1.00 82.50 88 GLY A O 1
ATOM 719 N N . VAL A 1 89 ? -7.444 -14.084 -17.546 1.00 79.69 89 VAL A N 1
ATOM 720 C CA . VAL A 1 89 ? -8.820 -13.928 -17.032 1.00 79.69 89 VAL A CA 1
ATOM 721 C C . VAL A 1 89 ? -9.126 -12.503 -16.562 1.00 79.69 89 VAL A C 1
ATOM 723 O O . VAL A 1 89 ? -10.235 -12.013 -16.773 1.00 79.69 89 VAL A O 1
ATOM 726 N N . SER A 1 90 ? -8.136 -11.807 -16.005 1.00 79.62 90 SER A N 1
ATOM 727 C CA . SER A 1 90 ? -8.241 -10.408 -15.582 1.00 79.62 90 SER A CA 1
ATOM 728 C C . SER A 1 90 ? -8.738 -9.467 -16.687 1.00 79.62 90 SER A C 1
ATOM 730 O O . SER A 1 90 ? -9.461 -8.523 -16.388 1.00 79.62 90 SER A O 1
ATOM 732 N N . THR A 1 91 ? -8.444 -9.739 -17.964 1.00 79.81 91 THR A N 1
ATOM 733 C CA . THR A 1 91 ? -8.935 -8.918 -19.091 1.00 79.81 91 THR A CA 1
ATOM 734 C C . THR A 1 91 ? -10.434 -9.058 -19.353 1.00 79.81 91 THR A C 1
ATOM 736 O O . THR A 1 91 ? -11.054 -8.131 -19.870 1.00 79.81 91 THR A O 1
ATOM 739 N N . HIS A 1 92 ? -11.042 -10.189 -18.983 1.00 84.94 92 HIS A N 1
ATOM 740 C CA . HIS A 1 92 ? -12.483 -10.408 -19.127 1.00 84.94 92 HIS A CA 1
ATOM 741 C C . HIS A 1 92 ? -13.286 -9.751 -18.000 1.00 84.94 92 HIS A C 1
ATOM 743 O O . HIS A 1 92 ? -14.465 -9.449 -18.181 1.00 84.94 92 HIS A O 1
ATOM 749 N N . GLN A 1 93 ? -12.654 -9.518 -16.846 1.00 81.94 93 GLN A N 1
ATOM 750 C CA . GLN A 1 93 ? -13.256 -8.871 -15.680 1.00 81.94 93 GLN A CA 1
ATOM 751 C C . GLN A 1 93 ? -12.372 -7.722 -15.167 1.00 81.94 93 GLN A C 1
ATOM 753 O O . GLN A 1 93 ? -11.910 -7.753 -14.025 1.00 81.94 93 GLN A O 1
ATOM 758 N N . PRO A 1 94 ? -12.156 -6.673 -15.980 1.00 84.19 94 PRO A N 1
ATOM 759 C CA . PRO A 1 94 ? -11.220 -5.598 -15.655 1.00 84.19 94 PRO A CA 1
ATOM 760 C C . PRO A 1 94 ? -11.551 -4.868 -14.348 1.00 84.19 94 PRO A C 1
ATOM 762 O O . PRO A 1 94 ? -10.658 -4.414 -13.639 1.00 84.19 94 PRO A O 1
ATOM 765 N N . PHE A 1 95 ? -12.837 -4.788 -13.996 1.00 84.00 95 PHE A N 1
ATOM 766 C CA . PHE A 1 95 ? -13.302 -4.129 -12.776 1.00 84.00 95 PHE A CA 1
ATOM 767 C C . PHE A 1 95 ? -12.971 -4.897 -11.485 1.00 84.00 95 PHE A C 1
ATOM 769 O O . PHE A 1 95 ? -12.965 -4.290 -10.417 1.00 84.00 95 PHE A O 1
ATOM 776 N N . ASN A 1 96 ? -12.676 -6.199 -11.571 1.00 84.19 96 ASN A N 1
ATOM 777 C CA . ASN A 1 96 ? -12.292 -7.022 -10.417 1.00 84.19 96 ASN A CA 1
ATOM 778 C C . ASN A 1 96 ? -10.789 -6.943 -10.114 1.00 84.19 96 ASN A C 1
ATOM 780 O O . ASN A 1 96 ? -10.345 -7.356 -9.039 1.00 84.19 96 ASN A O 1
ATOM 784 N N . VAL A 1 97 ? -10.006 -6.391 -11.043 1.00 88.94 97 VAL A N 1
ATOM 785 C CA . VAL A 1 97 ? -8.561 -6.262 -10.893 1.00 88.94 97 VAL A CA 1
ATOM 786 C C . VAL A 1 97 ? -8.251 -5.208 -9.836 1.00 88.94 97 VAL A C 1
ATOM 788 O O . VAL A 1 97 ? -8.533 -4.021 -9.993 1.00 88.94 97 VAL A O 1
ATOM 791 N N . LYS A 1 98 ? -7.621 -5.649 -8.748 1.00 89.44 98 LYS A N 1
ATOM 792 C CA . LYS A 1 98 ? -7.202 -4.799 -7.626 1.00 89.44 98 LYS A CA 1
ATOM 793 C C . LYS A 1 98 ? -5.826 -4.183 -7.861 1.00 89.44 98 LYS A C 1
ATOM 795 O O . LYS A 1 98 ? -5.511 -3.145 -7.279 1.00 89.44 98 LYS A O 1
ATOM 800 N N . LYS A 1 99 ? -4.982 -4.818 -8.681 1.00 91.38 99 LYS A N 1
ATOM 801 C CA . LYS A 1 99 ? -3.600 -4.389 -8.923 1.00 91.38 99 LYS A CA 1
ATOM 802 C C . LYS A 1 99 ? -3.168 -4.625 -10.371 1.00 91.38 99 LYS A C 1
ATOM 804 O O . LYS A 1 99 ? -3.323 -5.727 -10.889 1.00 91.38 99 LYS A O 1
ATOM 809 N N . LEU A 1 100 ? -2.562 -3.607 -10.979 1.00 94.06 100 LEU A N 1
ATOM 810 C CA . LEU A 1 100 ? -1.928 -3.669 -12.294 1.00 94.06 100 LEU A CA 1
ATOM 811 C C . LEU A 1 100 ? -0.416 -3.506 -12.126 1.00 94.06 100 LEU A C 1
ATOM 813 O O . LEU A 1 100 ? 0.072 -2.453 -11.711 1.00 94.06 100 LEU A O 1
ATOM 817 N N . ILE A 1 101 ? 0.319 -4.570 -12.434 1.00 96.81 101 ILE A N 1
ATOM 818 C CA . ILE A 1 101 ? 1.773 -4.629 -12.317 1.00 96.81 101 ILE A CA 1
ATOM 819 C C . ILE A 1 101 ? 2.405 -4.363 -13.677 1.00 96.81 101 ILE A C 1
ATOM 821 O O . ILE A 1 101 ? 2.175 -5.107 -14.627 1.00 96.81 101 ILE A O 1
ATOM 825 N N . PHE A 1 102 ? 3.284 -3.369 -13.744 1.00 98.00 102 PHE A N 1
ATOM 826 C CA . PHE A 1 102 ? 4.203 -3.180 -14.860 1.00 98.00 102 PHE A CA 1
ATOM 827 C C . PHE A 1 102 ? 5.579 -3.725 -14.496 1.00 98.00 102 PHE A C 1
ATOM 829 O O . PHE A 1 102 ? 6.110 -3.439 -13.425 1.00 98.00 102 PHE A O 1
ATOM 836 N N . CYS A 1 103 ? 6.173 -4.511 -15.385 1.00 97.56 103 CYS A N 1
ATOM 837 C CA . CYS A 1 103 ? 7.519 -5.042 -15.196 1.00 97.56 103 CYS A CA 1
ATOM 838 C C . CYS A 1 103 ? 8.254 -5.177 -16.528 1.00 97.56 103 CYS A C 1
ATOM 840 O O . CYS A 1 103 ? 7.680 -4.969 -17.598 1.00 97.56 103 CYS A O 1
ATOM 842 N N . THR A 1 104 ? 9.528 -5.554 -16.475 1.00 96.12 104 THR A N 1
ATOM 843 C CA . THR A 1 104 ? 10.371 -5.666 -17.666 1.00 96.12 104 THR A CA 1
ATOM 844 C C . THR A 1 104 ? 11.176 -6.962 -17.659 1.00 96.12 104 THR A C 1
ATOM 846 O O . THR A 1 104 ? 11.733 -7.365 -16.639 1.00 96.12 104 THR A O 1
ATOM 849 N N . SER A 1 105 ? 11.294 -7.593 -18.830 1.00 90.62 105 SER A N 1
ATOM 850 C CA . SER A 1 105 ? 12.132 -8.775 -19.051 1.00 90.62 105 SER A CA 1
ATOM 851 C C . SER A 1 105 ? 11.813 -9.944 -18.101 1.00 90.62 105 SER A C 1
ATOM 853 O O . SER A 1 105 ? 10.657 -10.341 -17.957 1.00 90.62 105 SER A O 1
ATOM 855 N N . LYS A 1 106 ? 12.839 -10.565 -17.501 1.00 93.81 106 LYS A N 1
ATOM 856 C CA . LYS A 1 106 ? 12.743 -11.890 -16.882 1.00 93.81 106 LYS A CA 1
ATOM 857 C C . LYS A 1 106 ? 11.887 -11.965 -15.623 1.00 93.81 106 LYS A C 1
ATOM 859 O O . LYS A 1 106 ? 11.326 -13.027 -15.373 1.00 93.81 106 LYS A O 1
ATOM 864 N N . VAL A 1 107 ? 11.771 -10.873 -14.862 1.00 95.56 107 VAL A N 1
ATOM 865 C CA . VAL A 1 107 ? 11.004 -10.862 -13.603 1.00 95.56 107 VAL A CA 1
ATOM 866 C C . VAL A 1 107 ? 9.524 -11.177 -13.843 1.00 95.56 107 VAL A C 1
ATOM 868 O O . VAL A 1 107 ? 8.870 -11.731 -12.966 1.00 95.56 107 VAL A O 1
ATOM 871 N N . TYR A 1 108 ? 9.021 -10.925 -15.058 1.00 96.31 108 TYR A N 1
ATOM 872 C CA . TYR A 1 108 ? 7.684 -11.334 -15.482 1.00 96.31 108 TYR A CA 1
ATOM 873 C C . TYR A 1 108 ? 7.418 -12.819 -15.234 1.00 96.31 108 TYR A C 1
ATOM 875 O O . TYR A 1 108 ? 6.362 -13.161 -14.720 1.00 96.31 108 TYR A O 1
ATOM 883 N N . TYR A 1 109 ? 8.355 -13.706 -15.577 1.00 95.50 109 TYR A N 1
ATOM 884 C CA . TYR A 1 109 ? 8.128 -15.149 -15.468 1.00 95.50 109 TYR A CA 1
ATOM 885 C C . TYR A 1 109 ? 8.095 -15.612 -14.009 1.00 95.50 109 TYR A C 1
ATOM 887 O O . TYR A 1 109 ? 7.308 -16.492 -13.666 1.00 95.50 109 TYR A O 1
ATOM 895 N N . ASP A 1 110 ? 8.890 -14.975 -13.144 1.00 94.88 110 ASP A N 1
ATOM 896 C CA . ASP A 1 110 ? 8.846 -15.217 -11.701 1.00 94.88 110 ASP A CA 1
ATOM 897 C C . ASP A 1 110 ? 7.492 -14.753 -11.120 1.00 94.88 110 ASP A C 1
ATOM 899 O O . ASP A 1 110 ? 6.847 -15.492 -10.376 1.00 94.88 110 ASP A O 1
ATOM 903 N N . LEU A 1 111 ? 7.012 -13.569 -11.526 1.00 96.06 111 LEU A N 1
ATOM 904 C CA . LEU A 1 111 ? 5.712 -13.022 -11.115 1.00 96.06 111 LEU A CA 1
ATOM 905 C C . LEU A 1 111 ? 4.532 -13.840 -11.644 1.00 96.06 111 LEU A C 1
ATOM 907 O O . LEU A 1 111 ? 3.597 -14.119 -10.902 1.00 96.06 111 LEU A O 1
ATOM 911 N N . PHE A 1 112 ? 4.571 -14.233 -12.914 1.00 94.31 112 PHE A N 1
ATOM 912 C CA . PHE A 1 112 ? 3.523 -15.015 -13.562 1.00 94.31 112 PHE A CA 1
ATOM 913 C C . PHE A 1 112 ? 3.352 -16.369 -12.873 1.00 94.31 112 PHE A C 1
ATOM 915 O O . PHE A 1 112 ? 2.236 -16.772 -12.548 1.00 94.31 112 PHE A O 1
ATOM 922 N N . LYS A 1 113 ? 4.469 -17.046 -12.584 1.00 94.06 113 LYS A N 1
ATOM 923 C CA . LYS A 1 113 ? 4.461 -18.310 -11.849 1.00 94.06 113 LYS A CA 1
ATOM 924 C C . LYS A 1 113 ? 3.891 -18.140 -10.441 1.00 94.06 113 LYS A C 1
ATOM 926 O O . LYS A 1 113 ? 3.042 -18.931 -10.041 1.00 94.06 113 LYS A O 1
ATOM 931 N N . GLU A 1 114 ? 4.327 -17.120 -9.705 1.00 94.50 114 GLU A N 1
ATOM 932 C CA . GLU A 1 114 ? 3.855 -16.893 -8.336 1.00 94.50 114 GLU A CA 1
ATOM 933 C C . GLU A 1 114 ? 2.371 -16.496 -8.285 1.00 94.50 114 GLU A C 1
ATOM 935 O O . GLU A 1 114 ? 1.635 -16.989 -7.429 1.00 94.50 114 GLU A O 1
ATOM 940 N N . ARG A 1 115 ? 1.902 -15.677 -9.237 1.00 94.50 115 ARG A N 1
ATOM 941 C CA . ARG A 1 115 ? 0.484 -15.311 -9.363 1.00 94.50 115 ARG A CA 1
ATOM 942 C C . ARG A 1 115 ? -0.385 -16.542 -9.599 1.00 94.50 115 ARG A C 1
ATOM 944 O O . ARG A 1 115 ? -1.407 -16.692 -8.935 1.00 94.50 115 ARG A O 1
ATOM 951 N N . ASN A 1 116 ? 0.039 -17.422 -10.509 1.00 91.56 116 ASN A N 1
ATOM 952 C CA . ASN A 1 116 ? -0.685 -18.655 -10.810 1.00 91.56 116 ASN A CA 1
ATOM 953 C C . ASN A 1 116 ? -0.722 -19.590 -9.595 1.00 91.56 116 ASN A C 1
ATOM 955 O O . ASN A 1 116 ? -1.780 -20.118 -9.275 1.00 91.56 116 ASN A O 1
ATOM 959 N N . ASN A 1 117 ? 0.406 -19.754 -8.895 1.00 92.00 117 ASN A N 1
ATOM 960 C CA . ASN A 1 117 ? 0.481 -20.571 -7.679 1.00 92.00 117 ASN A CA 1
ATOM 961 C C . ASN A 1 117 ? -0.390 -20.025 -6.538 1.00 92.00 117 ASN A C 1
ATOM 963 O O . ASN A 1 117 ? -0.835 -20.794 -5.693 1.00 92.00 117 ASN A O 1
ATOM 967 N N . SER A 1 118 ? -0.598 -18.707 -6.504 1.00 89.00 118 SER A N 1
ATOM 968 C CA . SER A 1 118 ? -1.405 -18.023 -5.487 1.00 89.00 118 SER A CA 1
ATOM 969 C C . SER A 1 118 ? -2.876 -17.862 -5.889 1.00 89.00 118 SER A C 1
ATOM 971 O O . SER A 1 118 ? -3.631 -17.256 -5.139 1.00 89.00 118 SER A O 1
ATOM 973 N N . GLU A 1 119 ? -3.275 -18.352 -7.070 1.00 90.81 119 GLU A N 1
ATOM 974 C CA . GLU A 1 119 ? -4.638 -18.245 -7.621 1.00 90.81 119 GLU A CA 1
ATOM 975 C C . GLU A 1 119 ? -5.149 -16.793 -7.782 1.00 90.81 119 GLU A C 1
ATOM 977 O O . GLU A 1 119 ? -6.346 -16.533 -7.825 1.00 90.81 119 GLU A O 1
ATOM 982 N N . LEU A 1 120 ? -4.245 -15.820 -7.958 1.00 91.06 120 LEU A N 1
ATOM 983 C CA . LEU A 1 120 ? -4.570 -14.382 -8.027 1.00 91.06 120 LEU A CA 1
ATOM 984 C C . LEU A 1 120 ? -4.813 -13.865 -9.458 1.00 91.06 120 LEU A C 1
ATOM 986 O O . LEU A 1 120 ? -4.613 -12.683 -9.746 1.00 91.06 120 LEU A O 1
ATOM 990 N N . ASN A 1 121 ? -5.217 -14.742 -10.377 1.00 88.25 121 ASN A N 1
ATOM 991 C CA . ASN A 1 121 ? -5.342 -14.424 -11.806 1.00 88.25 121 ASN A CA 1
ATOM 992 C C . ASN A 1 121 ? -6.452 -13.412 -12.125 1.00 88.25 121 ASN A C 1
ATOM 994 O O . ASN A 1 121 ? -6.363 -12.719 -13.135 1.00 88.25 121 ASN A O 1
ATOM 998 N N . GLU A 1 122 ? -7.477 -13.331 -11.277 1.00 89.69 122 GLU A N 1
ATOM 999 C CA . GLU A 1 122 ? -8.584 -12.375 -11.412 1.00 89.69 122 GLU A CA 1
ATOM 1000 C C . GLU A 1 122 ? -8.268 -11.028 -10.744 1.00 89.69 122 GLU A C 1
ATOM 1002 O O . GLU A 1 122 ? -8.734 -9.986 -11.195 1.00 89.69 122 GLU A O 1
ATOM 1007 N N . GLU A 1 123 ? -7.441 -11.029 -9.691 1.00 89.94 123 GLU A N 1
ATOM 1008 C CA . GLU A 1 123 ? -7.161 -9.832 -8.887 1.00 89.94 123 GLU A CA 1
ATOM 1009 C C . GLU A 1 123 ? -5.944 -9.032 -9.372 1.00 89.94 123 GLU A C 1
ATOM 1011 O O . GLU A 1 123 ? -5.865 -7.827 -9.114 1.00 89.94 123 GLU A O 1
ATOM 1016 N N . ILE A 1 124 ? -4.976 -9.686 -10.026 1.00 93.62 124 ILE A N 1
ATOM 1017 C CA . ILE A 1 124 ? -3.704 -9.077 -10.436 1.00 93.62 124 ILE A CA 1
ATOM 1018 C C . ILE A 1 124 ? -3.493 -9.240 -11.942 1.00 93.62 124 ILE A C 1
ATOM 1020 O O . ILE A 1 124 ? -3.346 -10.355 -12.444 1.00 93.62 124 ILE A O 1
ATOM 1024 N N . ALA A 1 125 ? -3.375 -8.121 -12.652 1.00 95.12 125 ALA A N 1
ATOM 1025 C CA . ALA A 1 125 ? -2.935 -8.074 -14.045 1.00 95.12 125 ALA A CA 1
ATOM 1026 C C . ALA A 1 125 ? -1.433 -7.754 -14.125 1.00 95.12 125 ALA A C 1
ATOM 1028 O O . ALA A 1 125 ? -0.933 -6.940 -13.345 1.00 95.12 125 ALA A O 1
ATOM 1029 N N . ILE A 1 126 ? -0.703 -8.391 -15.048 1.00 96.62 126 ILE A N 1
ATOM 1030 C CA . ILE A 1 126 ? 0.738 -8.169 -15.236 1.00 96.62 126 ILE A CA 1
ATOM 1031 C C . ILE A 1 126 ? 1.018 -7.784 -16.693 1.00 96.62 126 ILE A C 1
ATOM 1033 O O . ILE A 1 126 ? 0.917 -8.614 -17.596 1.00 96.62 126 ILE A O 1
ATOM 1037 N N . CYS A 1 127 ? 1.465 -6.548 -16.908 1.00 96.94 127 CYS A N 1
ATOM 1038 C CA . CYS A 1 127 ? 1.858 -6.021 -18.211 1.00 96.94 127 CYS A CA 1
ATOM 1039 C C . CYS A 1 127 ? 3.382 -5.891 -18.315 1.00 96.94 127 CYS A C 1
ATOM 1041 O O . CYS A 1 127 ? 4.084 -5.524 -17.366 1.00 96.94 127 CYS A O 1
ATOM 1043 N N . ARG A 1 128 ? 3.916 -6.197 -19.499 1.00 97.50 128 ARG A N 1
ATOM 1044 C CA . ARG A 1 128 ? 5.359 -6.174 -19.760 1.00 97.50 128 ARG A CA 1
ATOM 1045 C C . ARG A 1 128 ? 5.736 -4.960 -20.580 1.00 97.50 128 ARG A C 1
ATOM 1047 O O . ARG A 1 128 ? 5.308 -4.833 -21.721 1.00 97.50 128 ARG A O 1
ATOM 1054 N N . VAL A 1 129 ? 6.596 -4.113 -20.035 1.00 98.00 129 VAL A N 1
ATOM 1055 C CA . VAL A 1 129 ? 7.232 -3.019 -20.768 1.00 98.00 129 VAL A CA 1
ATOM 1056 C C . VAL A 1 129 ? 8.509 -3.554 -21.406 1.00 98.00 129 VAL A C 1
ATOM 1058 O O . VAL A 1 129 ? 9.506 -3.796 -20.725 1.00 98.00 129 VAL A O 1
ATOM 1061 N N . GLU A 1 130 ? 8.462 -3.762 -22.720 1.00 97.62 130 GLU A N 1
ATOM 1062 C CA . GLU A 1 130 ? 9.549 -4.355 -23.510 1.00 97.62 130 GLU A CA 1
ATOM 1063 C C . GLU A 1 130 ? 10.489 -3.282 -24.064 1.00 97.62 130 GLU A C 1
ATOM 1065 O O . GLU A 1 130 ? 11.685 -3.518 -24.239 1.00 97.62 130 GLU A O 1
ATOM 1070 N N . GLN A 1 131 ? 9.955 -2.088 -24.327 1.00 96.50 131 GLN A N 1
ATOM 1071 C CA . GLN A 1 131 ? 10.712 -0.901 -24.696 1.00 96.50 131 GLN A CA 1
ATOM 1072 C C . GLN A 1 131 ? 10.674 0.100 -23.544 1.00 96.50 131 GLN A C 1
ATOM 1074 O O . GLN A 1 131 ? 9.622 0.648 -23.230 1.00 96.50 131 GLN A O 1
ATOM 1079 N N . ILE A 1 132 ? 11.832 0.341 -22.932 1.00 95.75 132 ILE A N 1
ATOM 1080 C CA . ILE A 1 132 ? 11.983 1.298 -21.834 1.00 95.75 132 ILE A CA 1
ATOM 1081 C C . ILE A 1 132 ? 12.068 2.711 -22.411 1.00 95.75 132 ILE A C 1
ATOM 1083 O O . ILE A 1 132 ? 11.328 3.585 -21.981 1.00 95.75 132 ILE A O 1
ATOM 1087 N N . SER A 1 133 ? 12.942 2.928 -23.402 1.00 95.06 133 SER A N 1
ATOM 1088 C CA . SER A 1 133 ? 13.111 4.221 -24.073 1.00 95.06 133 SER A CA 1
ATOM 1089 C C . SER A 1 133 ? 13.003 4.048 -25.593 1.00 95.06 133 SER A C 1
ATOM 1091 O O . SER A 1 133 ? 13.656 3.149 -26.133 1.00 95.06 133 SER A O 1
ATOM 1093 N N . PRO A 1 134 ? 12.191 4.852 -26.301 1.00 94.31 134 PRO A N 1
ATOM 1094 C CA . PRO A 1 134 ? 11.280 5.871 -25.777 1.00 94.31 134 PRO A CA 1
ATOM 1095 C C . PRO A 1 134 ? 10.156 5.230 -24.959 1.00 94.31 134 PRO A C 1
ATOM 1097 O O . PRO A 1 134 ? 9.694 4.132 -25.290 1.00 94.31 134 PRO A O 1
ATOM 1100 N N . PHE A 1 135 ? 9.736 5.924 -23.901 1.00 95.19 135 PHE A N 1
ATOM 1101 C CA . PHE A 1 135 ? 8.708 5.441 -22.986 1.00 95.19 135 PHE A CA 1
ATOM 1102 C C . PHE A 1 135 ? 7.339 5.367 -23.691 1.00 95.19 135 PHE A C 1
ATOM 1104 O O . PHE A 1 135 ? 6.909 6.358 -24.284 1.00 95.19 135 PHE A O 1
ATOM 1111 N N . PRO A 1 136 ? 6.646 4.216 -23.674 1.00 94.69 136 PRO A N 1
ATOM 1112 C CA . PRO A 1 136 ? 5.447 3.988 -24.483 1.00 94.69 136 PRO A CA 1
ATOM 1113 C C . PRO A 1 136 ? 4.162 4.540 -23.831 1.00 94.69 136 PRO A C 1
ATOM 1115 O O . PRO A 1 136 ? 3.265 3.774 -23.480 1.00 94.69 136 PRO A O 1
ATOM 1118 N N . TYR A 1 137 ? 4.065 5.866 -23.673 1.00 94.06 137 TYR A N 1
ATOM 1119 C CA . TYR A 1 137 ? 2.935 6.547 -23.013 1.00 94.06 137 TYR A CA 1
ATOM 1120 C C . TYR A 1 137 ? 1.561 6.129 -23.552 1.00 94.06 137 TYR A C 1
ATOM 1122 O O . TYR A 1 137 ? 0.655 5.834 -22.780 1.00 94.06 137 TYR A O 1
ATOM 1130 N N . ASP A 1 138 ? 1.420 6.069 -24.875 1.00 92.88 138 ASP A N 1
ATOM 1131 C CA . ASP A 1 138 ? 0.173 5.765 -25.580 1.00 92.88 138 ASP A CA 1
ATOM 1132 C C . ASP A 1 138 ? -0.358 4.362 -25.267 1.00 92.88 138 ASP A C 1
ATOM 1134 O O . ASP A 1 138 ? -1.562 4.161 -25.129 1.00 92.88 138 ASP A O 1
ATOM 1138 N N . MET A 1 139 ? 0.543 3.389 -25.134 1.00 94.00 139 MET A N 1
ATOM 1139 C CA . MET A 1 139 ? 0.184 2.004 -24.834 1.00 94.00 139 MET A CA 1
ATOM 1140 C C . MET A 1 139 ? -0.034 1.807 -23.331 1.00 94.00 139 MET A C 1
ATOM 1142 O O . MET A 1 139 ? -0.977 1.129 -22.944 1.00 94.00 139 MET A O 1
ATOM 1146 N N . ILE A 1 140 ? 0.779 2.442 -22.475 1.00 94.38 140 ILE A N 1
ATOM 1147 C CA . ILE A 1 140 ? 0.584 2.390 -21.016 1.00 94.38 140 ILE A CA 1
ATOM 1148 C C . ILE A 1 140 ? -0.764 3.005 -20.634 1.00 94.38 140 ILE A C 1
ATOM 1150 O O . ILE A 1 140 ? -1.469 2.435 -19.806 1.00 94.38 140 ILE A O 1
ATOM 1154 N N . LYS A 1 141 ? -1.144 4.132 -21.254 1.00 92.50 141 LYS A N 1
ATOM 1155 C CA . LYS A 1 141 ? -2.433 4.793 -21.007 1.00 92.50 141 LYS A CA 1
ATOM 1156 C C . LYS A 1 141 ? -3.599 3.840 -21.242 1.00 92.50 141 LYS A C 1
ATOM 1158 O O . LYS A 1 141 ? -4.436 3.690 -20.361 1.00 92.50 141 LYS A O 1
ATOM 1163 N N . LYS A 1 142 ? -3.593 3.143 -22.383 1.00 91.94 142 LYS A N 1
ATOM 1164 C CA . LYS A 1 142 ? -4.625 2.159 -22.742 1.00 91.94 142 LYS A CA 1
ATOM 1165 C C . LYS A 1 142 ? -4.741 1.036 -21.713 1.00 91.94 142 LYS A C 1
ATOM 1167 O O . LYS A 1 142 ? -5.849 0.667 -21.346 1.00 91.94 142 LYS A O 1
ATOM 1172 N N . GLU A 1 143 ? -3.614 0.522 -21.221 1.00 92.31 143 GLU A N 1
ATOM 1173 C CA . GLU A 1 143 ? -3.616 -0.525 -20.191 1.00 92.31 143 GLU A CA 1
ATOM 1174 C C . GLU A 1 143 ? -4.166 -0.017 -18.852 1.00 92.31 143 GLU A C 1
ATOM 1176 O O . GLU A 1 143 ? -4.931 -0.714 -18.196 1.00 92.31 143 GLU A O 1
ATOM 1181 N N . ILE A 1 144 ? -3.814 1.204 -18.441 1.00 92.00 144 ILE A N 1
ATOM 1182 C CA . ILE A 1 144 ? -4.334 1.794 -17.197 1.00 92.00 144 ILE A CA 1
ATOM 1183 C C . ILE A 1 144 ? -5.841 2.060 -17.313 1.00 92.00 144 ILE A C 1
ATOM 1185 O O . ILE A 1 144 ? -6.588 1.764 -16.384 1.00 92.00 144 ILE A O 1
ATOM 1189 N N . GLU A 1 145 ? -6.302 2.577 -18.453 1.00 89.81 145 GLU A N 1
ATOM 1190 C CA . GLU A 1 145 ? -7.727 2.813 -18.723 1.00 89.81 145 GLU A CA 1
ATOM 1191 C C . GLU A 1 145 ? -8.540 1.512 -18.758 1.00 89.81 145 GLU A C 1
ATOM 1193 O O . GLU A 1 145 ? -9.705 1.513 -18.357 1.00 89.81 145 GLU A O 1
ATOM 1198 N N . LEU A 1 146 ? -7.929 0.396 -19.178 1.00 90.06 146 LEU A N 1
ATOM 1199 C CA . LEU A 1 146 ? -8.561 -0.922 -19.140 1.00 90.06 146 LEU A CA 1
ATOM 1200 C C . LEU A 1 146 ? -8.837 -1.389 -17.704 1.00 90.06 146 LEU A C 1
ATOM 1202 O O . LEU A 1 146 ? -9.833 -2.070 -17.489 1.00 90.06 146 LEU A O 1
ATOM 1206 N N . PHE A 1 147 ? -8.013 -1.008 -16.721 1.00 88.94 147 PHE A N 1
ATOM 1207 C CA . PHE A 1 147 ? -8.132 -1.435 -15.319 1.00 88.94 147 PHE A CA 1
ATOM 1208 C C . PHE A 1 147 ? -8.369 -0.244 -14.369 1.00 88.94 147 PHE A C 1
ATOM 1210 O O . PHE A 1 147 ? -7.504 0.086 -13.552 1.00 88.94 147 PHE A O 1
ATOM 1217 N N . PRO A 1 148 ? -9.554 0.395 -14.416 1.00 82.12 148 PRO A N 1
ATOM 1218 C CA . PRO A 1 148 ? -9.784 1.697 -13.791 1.00 82.12 148 PRO A CA 1
ATOM 1219 C C . PRO A 1 148 ? -9.754 1.689 -12.259 1.00 82.12 148 PRO A C 1
ATOM 1221 O O . PRO A 1 148 ? -9.588 2.745 -11.671 1.00 82.12 148 PRO A O 1
ATOM 1224 N N . PHE A 1 149 ? -9.914 0.541 -11.592 1.00 83.44 149 PHE A N 1
ATOM 1225 C CA . PHE A 1 149 ? -9.881 0.444 -10.121 1.00 83.44 149 PHE A CA 1
ATOM 1226 C C . PHE A 1 149 ? -8.575 -0.140 -9.573 1.00 83.44 149 PHE A C 1
ATOM 1228 O O . PHE A 1 149 ? -8.406 -0.257 -8.357 1.00 83.44 149 PHE A O 1
ATOM 1235 N N . ALA A 1 150 ? -7.645 -0.509 -10.453 1.00 87.31 150 ALA A N 1
ATOM 1236 C CA . ALA A 1 150 ? -6.432 -1.191 -10.057 1.00 87.31 150 ALA A CA 1
ATOM 1237 C C . ALA A 1 150 ? -5.393 -0.217 -9.486 1.00 87.31 150 ALA A C 1
ATOM 1239 O O . ALA A 1 150 ? -5.156 0.874 -10.006 1.00 87.31 150 ALA A O 1
ATOM 1240 N N . LYS A 1 151 ? -4.694 -0.641 -8.430 1.00 88.50 151 LYS A N 1
ATOM 1241 C CA . LYS A 1 151 ? -3.480 0.037 -7.974 1.00 88.50 151 LYS A CA 1
ATOM 1242 C C . LYS A 1 151 ? -2.341 -0.229 -8.957 1.00 88.50 151 LYS A C 1
ATOM 1244 O O . LYS A 1 151 ? -2.034 -1.387 -9.237 1.00 88.50 151 LYS A O 1
ATOM 1249 N N . ILE A 1 152 ? -1.694 0.833 -9.429 1.00 92.75 152 ILE A N 1
ATOM 1250 C CA . ILE A 1 152 ? -0.612 0.747 -10.414 1.00 92.75 152 ILE A CA 1
ATOM 1251 C C . ILE A 1 152 ? 0.738 0.605 -9.706 1.00 92.75 152 ILE A C 1
ATOM 1253 O O . ILE A 1 152 ? 1.127 1.470 -8.916 1.00 92.75 152 ILE A O 1
ATOM 1257 N N . GLU A 1 153 ? 1.470 -0.475 -9.986 1.00 94.75 153 GLU A N 1
ATOM 1258 C CA . GLU A 1 153 ? 2.769 -0.749 -9.363 1.00 94.75 153 GLU A CA 1
ATOM 1259 C C . GLU A 1 153 ? 3.827 -1.157 -10.398 1.00 94.75 153 GLU A C 1
ATOM 1261 O O . GLU A 1 153 ? 3.572 -1.953 -11.298 1.00 94.75 153 GLU A O 1
ATOM 1266 N N . TRP A 1 154 ? 5.041 -0.626 -10.253 1.00 97.31 154 TRP A N 1
ATOM 1267 C CA . TRP A 1 154 ? 6.219 -1.049 -11.004 1.00 97.31 154 TRP A CA 1
ATOM 1268 C C . TRP A 1 154 ? 6.983 -2.113 -10.224 1.00 97.31 154 TRP A C 1
ATOM 1270 O O . TRP A 1 154 ? 7.397 -1.868 -9.087 1.00 97.31 154 TRP A O 1
ATOM 1280 N N . VAL A 1 155 ? 7.216 -3.265 -10.851 1.00 98.06 155 VAL A N 1
ATOM 1281 C CA . VAL A 1 155 ? 8.032 -4.341 -10.296 1.00 98.06 155 VAL A CA 1
ATOM 1282 C C . VAL A 1 155 ? 9.323 -4.496 -11.089 1.00 98.06 155 VAL A C 1
ATOM 1284 O O . VAL A 1 155 ? 9.302 -4.759 -12.293 1.00 98.06 155 VAL A O 1
ATOM 1287 N N . GLN A 1 156 ? 10.456 -4.414 -10.396 1.00 96.56 156 GLN A N 1
ATOM 1288 C CA . GLN A 1 156 ? 11.765 -4.724 -10.966 1.00 96.56 156 GLN A CA 1
ATOM 1289 C C . GLN A 1 156 ? 12.615 -5.531 -9.996 1.00 96.56 156 GLN A C 1
ATOM 1291 O O . GLN A 1 156 ? 12.503 -5.398 -8.777 1.00 96.56 156 GLN A O 1
ATOM 1296 N N . GLU A 1 157 ? 13.493 -6.366 -10.537 1.00 94.94 157 GLU A N 1
ATOM 1297 C CA . GLU A 1 157 ? 14.389 -7.153 -9.703 1.00 94.94 157 GLU A CA 1
ATOM 1298 C C . GLU A 1 157 ? 15.617 -6.344 -9.268 1.00 94.94 157 GLU A C 1
ATOM 1300 O O . GLU A 1 157 ? 16.207 -6.604 -8.225 1.00 94.94 157 GLU A O 1
ATOM 1305 N N . GLU A 1 158 ? 16.029 -5.357 -10.048 1.00 95.88 158 GLU A N 1
ATOM 1306 C CA . GLU A 1 158 ? 17.143 -4.481 -9.728 1.00 95.88 158 GLU A CA 1
ATOM 1307 C C . GLU A 1 158 ? 16.880 -3.698 -8.430 1.00 95.88 158 GLU A C 1
ATOM 1309 O O . GLU A 1 158 ? 15.737 -3.431 -8.050 1.00 95.88 158 GLU A O 1
ATOM 1314 N N . HIS A 1 159 ? 17.954 -3.310 -7.738 1.00 95.19 159 HIS A N 1
ATOM 1315 C CA . HIS A 1 159 ? 17.869 -2.430 -6.569 1.00 95.19 159 HIS A CA 1
ATOM 1316 C C . HIS A 1 159 ? 17.201 -1.098 -6.944 1.00 95.19 159 HIS A C 1
ATOM 1318 O O . HIS A 1 159 ? 17.321 -0.643 -8.078 1.00 95.19 159 HIS A O 1
ATOM 1324 N N . LYS A 1 160 ? 16.514 -0.449 -5.997 1.00 95.25 160 LYS A N 1
ATOM 1325 C CA . LYS A 1 160 ? 15.704 0.764 -6.253 1.00 95.25 160 LYS A CA 1
ATOM 1326 C C . LYS A 1 160 ? 16.475 1.921 -6.892 1.00 95.25 160 LYS A C 1
ATOM 1328 O O . LYS A 1 160 ? 15.917 2.698 -7.659 1.00 95.25 160 LYS A O 1
ATOM 1333 N N . ASN A 1 161 ? 17.757 2.045 -6.565 1.00 96.06 161 ASN A N 1
ATOM 1334 C CA . ASN A 1 161 ? 18.678 3.029 -7.137 1.00 96.06 161 ASN A CA 1
ATOM 1335 C C . ASN A 1 161 ? 19.302 2.582 -8.477 1.00 96.06 161 ASN A C 1
ATOM 1337 O O . ASN A 1 161 ? 20.249 3.204 -8.948 1.00 96.06 161 ASN A O 1
ATOM 1341 N N . MET A 1 162 ? 18.810 1.491 -9.063 1.00 96.19 162 MET A N 1
ATOM 1342 C CA . MET A 1 162 ? 19.250 0.884 -10.318 1.00 96.19 162 MET A CA 1
ATOM 1343 C C . MET A 1 162 ? 18.028 0.494 -11.164 1.00 96.19 162 MET A C 1
ATOM 1345 O O . MET A 1 162 ? 16.880 0.768 -10.805 1.00 96.19 162 MET A O 1
ATOM 1349 N N . GLY A 1 163 ? 18.268 -0.172 -12.294 1.00 94.81 163 GLY A N 1
ATOM 1350 C CA . GLY A 1 163 ? 17.202 -0.574 -13.207 1.00 94.81 163 GLY A CA 1
ATOM 1351 C C . GLY A 1 163 ? 16.539 0.633 -13.869 1.00 94.81 163 GLY A C 1
ATOM 1352 O O . GLY A 1 163 ? 17.168 1.673 -14.063 1.00 94.81 163 GLY A O 1
ATOM 1353 N N . ALA A 1 164 ? 15.269 0.481 -14.234 1.00 95.88 164 ALA A N 1
ATOM 1354 C CA . ALA A 1 164 ? 14.530 1.504 -14.970 1.00 95.88 164 ALA A CA 1
ATOM 1355 C C . ALA A 1 164 ? 13.755 2.475 -14.062 1.00 95.88 164 ALA A C 1
ATOM 1357 O O . ALA A 1 164 ? 13.268 3.489 -14.560 1.00 95.88 164 ALA A O 1
ATOM 1358 N N . TRP A 1 165 ? 13.648 2.194 -12.755 1.00 96.44 165 TRP A N 1
ATOM 1359 C CA . TRP A 1 165 ? 12.784 2.921 -11.818 1.00 96.44 165 TRP A CA 1
ATOM 1360 C C . TRP A 1 165 ? 12.903 4.449 -11.902 1.00 96.44 165 TRP A C 1
ATOM 1362 O O . TRP A 1 165 ? 11.901 5.128 -12.110 1.00 96.44 165 TRP A O 1
ATOM 1372 N N . SER A 1 166 ? 14.115 5.002 -11.806 1.00 95.12 166 SER A N 1
ATOM 1373 C CA . SER A 1 166 ? 14.328 6.459 -11.833 1.00 95.12 166 SER A CA 1
ATOM 1374 C C . SER A 1 166 ? 13.960 7.110 -13.170 1.00 95.12 166 SER A C 1
ATOM 1376 O O . SER A 1 166 ? 13.632 8.292 -13.205 1.00 95.12 166 SER A O 1
ATOM 1378 N N . TYR A 1 167 ? 13.996 6.351 -14.267 1.00 95.19 167 TYR A N 1
ATOM 1379 C CA . TYR A 1 167 ? 13.610 6.824 -15.593 1.00 95.19 167 TYR A CA 1
ATOM 1380 C C . TYR A 1 167 ? 12.091 6.745 -15.813 1.00 95.19 167 TYR A C 1
ATOM 1382 O O . TYR A 1 167 ? 11.505 7.667 -16.382 1.00 95.19 167 TYR A O 1
ATOM 1390 N N . ILE A 1 168 ? 11.448 5.663 -15.363 1.00 95.25 168 ILE A N 1
ATOM 1391 C CA . ILE A 1 168 ? 10.021 5.413 -15.613 1.00 95.25 168 ILE A CA 1
ATOM 1392 C C . ILE A 1 168 ? 9.108 6.114 -14.601 1.00 95.25 168 ILE A C 1
ATOM 1394 O O . ILE A 1 168 ? 8.020 6.537 -14.977 1.00 95.25 168 ILE A O 1
ATOM 1398 N N . GLN A 1 169 ? 9.543 6.293 -13.347 1.00 95.38 169 GLN A N 1
ATOM 1399 C CA . GLN A 1 169 ? 8.723 6.871 -12.275 1.00 95.38 169 GLN A CA 1
ATOM 1400 C C . GLN A 1 169 ? 8.106 8.237 -12.630 1.00 95.38 169 GLN A C 1
ATOM 1402 O O . GLN A 1 169 ? 6.884 8.356 -12.513 1.00 95.38 169 GLN A O 1
ATOM 1407 N N . PRO A 1 170 ? 8.872 9.266 -13.053 1.00 94.62 170 PRO A N 1
ATOM 1408 C CA . PRO A 1 170 ? 8.276 10.572 -13.338 1.00 94.62 170 PRO A CA 1
ATOM 1409 C C . PRO A 1 170 ? 7.321 10.511 -14.542 1.00 94.62 170 PRO A C 1
ATOM 1411 O O . PRO A 1 170 ? 6.228 11.058 -14.481 1.00 94.62 170 PRO A O 1
ATOM 1414 N N . ARG A 1 171 ? 7.650 9.715 -15.569 1.00 94.06 171 ARG A N 1
ATOM 1415 C CA . ARG A 1 171 ? 6.818 9.535 -16.774 1.00 94.06 171 ARG A CA 1
ATOM 1416 C C . ARG A 1 171 ? 5.478 8.865 -16.474 1.00 94.06 171 ARG A C 1
ATOM 1418 O O . ARG A 1 171 ? 4.444 9.278 -16.992 1.00 94.06 171 ARG A O 1
ATOM 1425 N N . PHE A 1 172 ? 5.484 7.851 -15.608 1.00 94.06 172 PHE A N 1
ATOM 1426 C CA . PHE A 1 172 ? 4.256 7.237 -15.103 1.00 94.06 172 PHE A CA 1
ATOM 1427 C C . PHE A 1 172 ? 3.433 8.221 -14.271 1.00 94.06 172 PHE A C 1
ATOM 1429 O O . PHE A 1 172 ? 2.224 8.292 -14.455 1.00 94.06 172 PHE A O 1
ATOM 1436 N N . ASN A 1 173 ? 4.062 8.987 -13.376 1.00 92.56 173 ASN A N 1
ATOM 1437 C CA . ASN A 1 173 ? 3.347 9.958 -12.544 1.00 92.56 173 ASN A CA 1
ATOM 1438 C C . ASN A 1 173 ? 2.664 11.046 -13.384 1.00 92.56 173 ASN A C 1
ATOM 1440 O O . ASN A 1 173 ? 1.528 11.407 -13.096 1.00 92.56 173 ASN A O 1
ATOM 1444 N N . THR A 1 174 ? 3.321 11.523 -14.440 1.00 90.81 174 THR A N 1
ATOM 1445 C CA . THR A 1 174 ? 2.749 12.490 -15.389 1.00 90.81 174 THR A CA 1
ATOM 1446 C C . THR A 1 174 ? 1.571 11.919 -16.161 1.00 90.81 174 THR A C 1
ATOM 1448 O O . THR A 1 174 ? 0.586 12.611 -16.390 1.00 90.81 174 THR A O 1
ATOM 1451 N N . LEU A 1 175 ? 1.617 10.635 -16.514 1.00 89.50 175 LEU A N 1
ATOM 1452 C CA . LEU A 1 175 ? 0.474 9.972 -17.131 1.00 89.50 175 LEU A CA 1
ATOM 1453 C C . LEU A 1 175 ? -0.697 9.799 -16.146 1.00 89.50 175 LEU A C 1
ATOM 1455 O O . LEU A 1 175 ? -1.851 10.018 -16.503 1.00 89.50 175 LEU A O 1
ATOM 1459 N N . LEU A 1 176 ? -0.402 9.425 -14.898 1.00 89.06 176 LEU A N 1
ATOM 1460 C CA . LEU A 1 176 ? -1.403 9.220 -13.846 1.00 89.06 176 LEU A CA 1
ATOM 1461 C C . LEU A 1 176 ? -2.052 10.525 -13.368 1.00 89.06 176 LEU A C 1
ATOM 1463 O O . LEU A 1 176 ? -3.184 10.492 -12.898 1.00 89.06 176 LEU A O 1
ATOM 1467 N N . SER A 1 177 ? -1.365 11.665 -13.472 1.00 86.25 177 SER A N 1
ATOM 1468 C CA . SER A 1 177 ? -1.906 12.958 -13.043 1.00 86.25 177 SER A CA 1
ATOM 1469 C C . SER A 1 177 ? -3.021 13.482 -13.959 1.00 86.25 177 SER A C 1
ATOM 1471 O O . SER A 1 177 ? -3.909 14.181 -13.473 1.00 86.25 177 SER A O 1
ATOM 1473 N N . GLU A 1 178 ? -3.010 13.120 -15.248 1.00 79.38 178 GLU A N 1
ATOM 1474 C CA . GLU A 1 178 ? -4.059 13.467 -16.222 1.00 79.38 178 GLU A CA 1
ATOM 1475 C C . GLU A 1 178 ? -5.297 12.561 -16.102 1.00 79.38 178 GLU A C 1
ATOM 1477 O O . GLU A 1 178 ? -6.432 12.991 -16.324 1.00 79.38 178 GLU A O 1
ATOM 1482 N N . LEU A 1 179 ? -5.090 11.293 -15.749 1.00 75.12 179 LEU A N 1
ATOM 1483 C CA . LEU A 1 179 ? -6.148 10.295 -15.655 1.00 75.12 179 LEU A CA 1
ATOM 1484 C C . LEU A 1 179 ? -6.994 10.533 -14.387 1.00 75.12 179 LEU A C 1
ATOM 1486 O O . LEU A 1 179 ? -6.694 10.032 -13.308 1.00 75.12 179 LEU A O 1
ATOM 1490 N N . ASN A 1 180 ? -8.100 11.277 -14.522 1.00 56.28 180 ASN A N 1
ATOM 1491 C CA . ASN A 1 180 ? -9.099 11.565 -13.469 1.00 56.28 180 ASN A CA 1
ATOM 1492 C C . ASN A 1 180 ? -9.848 10.320 -12.918 1.00 56.28 180 ASN A C 1
ATOM 1494 O O . ASN A 1 180 ? -10.891 10.453 -12.276 1.00 56.28 180 ASN A O 1
ATOM 1498 N N . THR A 1 181 ? -9.379 9.102 -13.188 1.00 49.12 181 THR A N 1
ATOM 1499 C CA . THR A 1 181 ? -10.165 7.862 -13.094 1.00 49.12 181 THR A CA 1
ATOM 1500 C C . THR A 1 181 ? -10.034 7.062 -11.798 1.00 49.12 181 THR A C 1
ATOM 1502 O O . THR A 1 181 ? -10.623 5.991 -11.719 1.00 49.12 181 THR A O 1
ATOM 1505 N N . THR A 1 182 ? -9.386 7.547 -10.733 1.00 43.41 182 THR A N 1
ATOM 1506 C CA . THR A 1 182 ? -9.394 6.819 -9.445 1.00 43.41 182 THR A CA 1
ATOM 1507 C C . THR A 1 182 ? -9.642 7.715 -8.241 1.00 43.41 182 THR A C 1
ATOM 1509 O O . THR A 1 182 ? -9.072 8.794 -8.096 1.00 43.41 182 THR A O 1
ATOM 1512 N N . SER A 1 183 ? -10.505 7.231 -7.347 1.00 44.34 183 SER A N 1
ATOM 1513 C CA . SER A 1 183 ? -10.741 7.735 -5.996 1.00 44.34 183 SER A CA 1
ATOM 1514 C C . SER A 1 183 ? -9.433 8.178 -5.329 1.00 44.34 183 SER A C 1
ATOM 1516 O O . SER A 1 183 ? -8.610 7.324 -5.049 1.00 44.34 183 SER A O 1
ATOM 1518 N N . SER A 1 184 ? -9.264 9.487 -5.106 1.00 39.62 184 SER A N 1
ATOM 1519 C CA . SER A 1 184 ? -8.342 10.268 -4.244 1.00 39.62 184 SER A CA 1
ATOM 1520 C C . SER A 1 184 ? -7.019 9.704 -3.653 1.00 39.62 184 SER A C 1
ATOM 1522 O O . SER A 1 184 ? -6.388 10.429 -2.888 1.00 39.62 184 SER A O 1
ATOM 1524 N N . SER A 1 185 ? -6.528 8.499 -3.963 1.00 46.03 185 SER A N 1
ATOM 1525 C CA . SER A 1 185 ? -5.407 7.846 -3.261 1.00 46.03 185 SER A CA 1
ATOM 1526 C C . SER A 1 185 ? -4.238 7.378 -4.141 1.00 46.03 185 SER A C 1
ATOM 1528 O O . SER A 1 185 ? -3.170 7.128 -3.590 1.00 46.03 185 SER A O 1
ATOM 1530 N N . ASN A 1 186 ? -4.361 7.331 -5.476 1.00 55.16 186 ASN A N 1
ATOM 1531 C CA . ASN A 1 186 ? -3.315 6.790 -6.368 1.00 55.16 186 ASN A CA 1
ATOM 1532 C C . ASN A 1 186 ? -2.842 7.784 -7.450 1.00 55.16 186 ASN A C 1
ATOM 1534 O O . ASN A 1 186 ? -2.853 7.478 -8.637 1.00 55.16 186 ASN A O 1
ATOM 1538 N N . LYS A 1 187 ? -2.375 8.977 -7.055 1.00 67.38 187 LYS A N 1
ATOM 1539 C CA . LYS A 1 187 ? -1.745 9.927 -8.004 1.00 67.38 187 LYS A CA 1
ATOM 1540 C C . LYS A 1 187 ? -0.312 9.553 -8.408 1.00 67.38 187 LYS A C 1
ATOM 1542 O O . LYS A 1 187 ? 0.284 10.237 -9.233 1.00 67.38 187 LYS A O 1
ATOM 1547 N N . THR A 1 188 ? 0.272 8.521 -7.803 1.00 83.56 188 THR A N 1
ATOM 1548 C CA . THR A 1 188 ? 1.668 8.131 -8.027 1.00 83.56 188 THR A CA 1
ATOM 1549 C C . THR A 1 188 ? 1.810 6.625 -8.190 1.00 83.56 188 THR A C 1
ATOM 1551 O O . THR A 1 188 ? 1.089 5.845 -7.566 1.00 83.56 188 THR A O 1
ATOM 1554 N N . ILE A 1 189 ? 2.761 6.207 -9.028 1.00 91.88 189 ILE A N 1
ATOM 1555 C CA . ILE A 1 189 ? 3.060 4.788 -9.236 1.00 91.88 189 ILE A CA 1
ATOM 1556 C C . ILE A 1 189 ? 3.752 4.182 -8.004 1.00 91.88 189 ILE A C 1
ATOM 1558 O O . ILE A 1 189 ? 4.687 4.760 -7.442 1.00 91.88 189 ILE A O 1
ATOM 1562 N N . GLY A 1 190 ? 3.311 2.993 -7.585 1.00 91.88 190 GLY A N 1
ATOM 1563 C CA . GLY A 1 190 ? 3.965 2.225 -6.524 1.00 91.88 190 GLY A CA 1
ATOM 1564 C C . GLY A 1 190 ? 5.267 1.567 -6.992 1.00 91.88 190 GLY A C 1
ATOM 1565 O O . GLY A 1 190 ? 5.398 1.201 -8.155 1.00 91.88 190 GLY A O 1
ATOM 1566 N N . TYR A 1 191 ? 6.224 1.373 -6.081 1.00 94.69 191 TYR A N 1
ATOM 1567 C CA . TYR A 1 191 ? 7.465 0.635 -6.346 1.00 94.69 191 TYR A CA 1
ATOM 1568 C C . TYR A 1 191 ? 7.494 -0.677 -5.572 1.00 94.69 191 TYR A C 1
ATOM 1570 O O . TYR A 1 191 ? 7.336 -0.679 -4.349 1.00 94.69 191 TYR A O 1
ATOM 1578 N N . ILE A 1 192 ? 7.808 -1.765 -6.268 1.00 95.69 192 ILE A N 1
ATOM 1579 C CA . ILE A 1 192 ? 8.166 -3.047 -5.675 1.00 95.69 192 ILE A CA 1
ATOM 1580 C C . ILE A 1 192 ? 9.468 -3.519 -6.315 1.00 95.69 192 ILE A C 1
ATOM 1582 O O . ILE A 1 192 ? 9.598 -3.653 -7.527 1.00 95.69 192 ILE A O 1
ATOM 1586 N N . GLY A 1 193 ? 10.456 -3.810 -5.489 1.00 92.44 193 GLY A N 1
ATOM 1587 C CA . GLY A 1 193 ? 11.727 -4.325 -5.963 1.00 92.44 193 GLY A CA 1
ATOM 1588 C C . GLY A 1 193 ? 12.705 -4.463 -4.819 1.00 92.44 193 GLY A C 1
ATOM 1589 O O . GLY A 1 193 ? 12.337 -4.317 -3.649 1.00 92.44 193 GLY A O 1
ATOM 1590 N N . ARG A 1 194 ? 13.970 -4.726 -5.142 1.00 91.75 194 ARG A N 1
ATOM 1591 C CA . ARG A 1 194 ? 15.016 -4.780 -4.117 1.00 91.75 194 ARG A CA 1
ATOM 1592 C C . ARG A 1 194 ? 15.228 -3.383 -3.519 1.00 91.75 194 ARG A C 1
ATOM 1594 O O . ARG A 1 194 ? 15.054 -2.367 -4.201 1.00 91.75 194 ARG A O 1
ATOM 1601 N N . SER A 1 195 ? 15.595 -3.327 -2.238 1.00 90.44 195 SER A N 1
ATOM 1602 C CA . SER A 1 195 ? 15.991 -2.079 -1.564 1.00 90.44 195 SER A CA 1
ATOM 1603 C C . SER A 1 195 ? 17.173 -1.419 -2.280 1.00 90.44 195 SER A C 1
ATOM 1605 O O . SER A 1 195 ? 17.755 -2.008 -3.179 1.00 90.44 195 SER A O 1
ATOM 1607 N N . SER A 1 196 ? 17.554 -0.194 -1.928 1.00 94.19 196 SER A N 1
ATOM 1608 C CA . SER A 1 196 ? 18.766 0.402 -2.506 1.00 94.19 196 SER A CA 1
ATOM 1609 C C . SER A 1 196 ? 20.022 -0.346 -2.046 1.00 94.19 196 SER A C 1
ATOM 1611 O O . SER A 1 196 ? 20.117 -0.738 -0.883 1.00 94.19 196 SER A O 1
ATOM 1613 N N . ALA A 1 197 ? 21.004 -0.511 -2.933 1.00 91.56 197 ALA A N 1
ATOM 1614 C CA . ALA A 1 197 ? 22.319 -1.046 -2.579 1.00 91.56 197 ALA A CA 1
ATOM 1615 C C . ALA A 1 197 ? 23.435 -0.397 -3.402 1.00 91.56 197 ALA A C 1
ATOM 1617 O O . ALA A 1 197 ? 23.208 0.098 -4.504 1.00 91.56 197 ALA A O 1
ATOM 1618 N N . ALA A 1 198 ? 24.657 -0.417 -2.867 1.00 94.69 198 ALA A N 1
ATOM 1619 C CA . ALA A 1 198 ? 25.843 0.046 -3.589 1.00 94.69 198 ALA A CA 1
ATOM 1620 C C . ALA A 1 198 ? 26.297 -0.960 -4.662 1.00 94.69 198 ALA A C 1
ATOM 1622 O O . ALA A 1 198 ? 26.750 -0.571 -5.734 1.00 94.69 198 ALA A O 1
ATOM 1623 N N . ALA A 1 199 ? 26.163 -2.258 -4.379 1.00 95.31 199 ALA A N 1
ATOM 1624 C CA . ALA A 1 199 ? 26.480 -3.327 -5.320 1.00 95.31 199 ALA A CA 1
ATOM 1625 C C . ALA A 1 199 ? 25.274 -3.664 -6.207 1.00 95.31 199 ALA A C 1
ATOM 1627 O O . ALA A 1 199 ? 24.127 -3.557 -5.778 1.00 95.31 199 ALA A O 1
ATOM 1628 N N . THR A 1 200 ? 25.537 -4.133 -7.430 1.00 93.69 200 THR A N 1
ATOM 1629 C CA . THR A 1 200 ? 24.488 -4.492 -8.402 1.00 93.69 200 THR A CA 1
ATOM 1630 C C . THR A 1 200 ? 23.648 -5.690 -7.964 1.00 93.69 200 THR A C 1
ATOM 1632 O O . THR A 1 200 ? 22.439 -5.717 -8.189 1.00 93.69 200 THR A O 1
ATOM 1635 N N . ALA A 1 201 ? 24.274 -6.664 -7.305 1.00 92.88 201 ALA A N 1
ATOM 1636 C CA . ALA A 1 201 ? 23.641 -7.851 -6.746 1.00 92.88 201 ALA A CA 1
ATOM 1637 C C . ALA A 1 201 ? 24.393 -8.316 -5.493 1.00 92.88 201 ALA A C 1
ATOM 1639 O O . ALA A 1 201 ? 25.590 -8.065 -5.336 1.00 92.88 201 ALA A O 1
ATOM 1640 N N . THR A 1 202 ? 23.709 -9.042 -4.608 1.00 91.19 202 THR A N 1
ATOM 1641 C CA . THR A 1 202 ? 24.392 -9.756 -3.528 1.00 91.19 202 THR A CA 1
ATOM 1642 C C . THR A 1 202 ? 25.227 -10.918 -4.079 1.00 91.19 202 THR A C 1
ATOM 1644 O O . THR A 1 202 ? 24.764 -11.691 -4.916 1.00 91.19 202 THR A O 1
ATOM 1647 N N . GLY A 1 203 ? 26.455 -11.075 -3.576 1.00 92.75 203 GLY A N 1
ATOM 1648 C CA . GLY A 1 203 ? 27.316 -12.219 -3.902 1.00 92.75 203 GLY A CA 1
ATOM 1649 C C . GLY A 1 203 ? 26.906 -13.530 -3.218 1.00 92.75 203 GLY A C 1
ATOM 1650 O O . GLY A 1 203 ? 27.476 -14.577 -3.510 1.00 92.75 203 GLY A O 1
ATOM 1651 N N . ASN A 1 204 ? 25.928 -13.501 -2.305 1.00 93.19 204 ASN A N 1
ATOM 1652 C CA . ASN A 1 204 ? 25.458 -14.686 -1.592 1.00 93.19 204 ASN A CA 1
ATOM 1653 C C . ASN A 1 204 ? 24.133 -15.191 -2.184 1.00 93.19 204 ASN A C 1
ATOM 1655 O O . ASN A 1 204 ? 23.101 -14.526 -2.098 1.00 93.19 204 ASN A O 1
ATOM 1659 N N . LYS A 1 205 ? 24.149 -16.421 -2.710 1.00 89.19 205 LYS A N 1
ATOM 1660 C CA . LYS A 1 205 ? 22.985 -17.070 -3.332 1.00 89.19 205 LYS A CA 1
ATOM 1661 C C . LYS A 1 205 ? 21.770 -17.181 -2.400 1.00 89.19 205 LYS A C 1
ATOM 1663 O O . LYS A 1 205 ? 20.649 -16.976 -2.852 1.00 89.19 205 LYS A O 1
ATOM 1668 N N . ALA A 1 206 ? 21.963 -17.475 -1.114 1.00 86.00 206 ALA A N 1
ATOM 1669 C CA . ALA A 1 206 ? 20.854 -17.567 -0.161 1.00 86.00 206 ALA A CA 1
ATOM 1670 C C . ALA A 1 206 ? 20.194 -16.198 0.059 1.00 86.00 206 ALA A C 1
ATOM 1672 O O . ALA A 1 206 ? 18.970 -16.090 0.026 1.00 86.00 206 ALA A O 1
ATOM 1673 N N . LYS A 1 207 ? 21.005 -15.140 0.202 1.00 81.19 207 LYS A N 1
ATOM 1674 C CA . LYS A 1 207 ? 20.504 -13.764 0.317 1.00 81.19 207 LYS A CA 1
ATOM 1675 C C . LYS A 1 207 ? 19.746 -13.339 -0.943 1.00 81.19 207 LYS A C 1
ATOM 1677 O O . LYS A 1 207 ? 18.665 -12.774 -0.833 1.00 81.19 207 LYS A O 1
ATOM 1682 N N . HIS A 1 208 ? 20.257 -13.700 -2.118 1.00 85.38 208 HIS A N 1
ATOM 1683 C CA . HIS A 1 208 ? 19.596 -13.422 -3.392 1.00 85.38 208 HIS A CA 1
ATOM 1684 C C . HIS A 1 208 ? 18.183 -14.024 -3.469 1.00 85.38 208 HIS A C 1
ATOM 1686 O O . HIS A 1 208 ? 17.248 -13.340 -3.887 1.00 85.38 208 HIS A O 1
ATOM 1692 N N . PHE A 1 209 ? 18.007 -15.280 -3.040 1.00 88.75 209 PHE A N 1
ATOM 1693 C CA . PHE A 1 209 ? 16.685 -15.917 -3.020 1.00 88.75 209 PHE A CA 1
ATOM 1694 C C . PHE A 1 209 ? 15.730 -15.281 -2.017 1.00 88.75 209 PHE A C 1
ATOM 1696 O O . PHE A 1 209 ? 14.541 -15.181 -2.294 1.00 88.75 209 PHE A O 1
ATOM 1703 N N . ILE A 1 210 ? 16.230 -14.827 -0.869 1.00 88.50 210 ILE A N 1
ATOM 1704 C CA . ILE A 1 210 ? 15.399 -14.124 0.113 1.00 88.50 210 ILE A CA 1
ATOM 1705 C C . ILE A 1 210 ? 14.895 -12.808 -0.467 1.00 88.50 210 ILE A C 1
ATOM 1707 O O . ILE A 1 210 ? 13.704 -12.534 -0.375 1.00 88.50 210 ILE A O 1
ATOM 1711 N N . GLU A 1 211 ? 15.775 -12.032 -1.100 1.00 87.38 211 GLU A N 1
ATOM 1712 C CA . GLU A 1 211 ? 15.399 -10.783 -1.769 1.00 87.38 211 GLU A CA 1
ATOM 1713 C C . GLU A 1 211 ? 14.377 -11.029 -2.889 1.00 87.38 211 GLU A C 1
ATOM 1715 O O . GLU A 1 211 ? 13.405 -10.287 -3.003 1.00 87.38 211 GLU A O 1
ATOM 1720 N N . LEU A 1 212 ? 14.564 -12.087 -3.690 1.00 89.12 212 LEU A N 1
ATOM 1721 C CA . LEU A 1 212 ? 13.617 -12.465 -4.742 1.00 89.12 212 LEU A CA 1
ATOM 1722 C C . LEU A 1 212 ? 12.251 -12.863 -4.162 1.00 89.12 212 LEU A C 1
ATOM 1724 O O . LEU A 1 212 ? 11.231 -12.342 -4.595 1.00 89.12 212 LEU A O 1
ATOM 1728 N N . ASN A 1 213 ? 12.218 -13.734 -3.153 1.00 88.94 213 ASN A N 1
ATOM 1729 C CA . ASN A 1 213 ? 10.967 -14.185 -2.541 1.00 88.94 213 ASN A CA 1
ATOM 1730 C C . ASN A 1 213 ? 10.222 -13.037 -1.846 1.00 88.94 213 ASN A C 1
ATOM 1732 O O . ASN A 1 213 ? 9.000 -12.966 -1.919 1.00 88.94 213 ASN A O 1
ATOM 1736 N N . GLN A 1 214 ? 10.944 -12.120 -1.194 1.00 87.31 214 GLN A N 1
ATOM 1737 C CA . GLN A 1 214 ? 10.347 -10.919 -0.607 1.00 87.31 214 GLN A CA 1
ATOM 1738 C C . GLN A 1 214 ? 9.706 -10.032 -1.679 1.00 87.31 214 GLN A C 1
ATOM 1740 O O . GLN A 1 214 ? 8.570 -9.597 -1.504 1.00 87.31 214 GLN A O 1
ATOM 1745 N N . LEU A 1 215 ? 10.402 -9.802 -2.797 1.00 91.38 215 LEU A N 1
ATOM 1746 C CA . LEU A 1 215 ? 9.863 -9.064 -3.941 1.00 91.38 215 LEU A CA 1
ATOM 1747 C C . LEU A 1 215 ? 8.567 -9.705 -4.452 1.00 91.38 215 LEU A C 1
ATOM 1749 O O . LEU A 1 215 ? 7.568 -9.003 -4.602 1.00 91.38 215 LEU A O 1
ATOM 1753 N N . LEU A 1 216 ? 8.564 -11.023 -4.671 1.00 92.94 216 LEU A N 1
ATOM 1754 C CA . LEU A 1 216 ? 7.393 -11.749 -5.174 1.00 92.94 216 LEU A CA 1
ATOM 1755 C C . LEU A 1 216 ? 6.204 -11.666 -4.207 1.00 92.94 216 LEU A C 1
ATOM 1757 O O . LEU A 1 216 ? 5.089 -11.367 -4.627 1.00 92.94 216 LEU A O 1
ATOM 1761 N N . GLN A 1 217 ? 6.438 -11.825 -2.904 1.00 89.50 217 GLN A N 1
ATOM 1762 C CA . GLN A 1 217 ? 5.384 -11.696 -1.894 1.00 89.50 217 GLN A CA 1
ATOM 1763 C C . GLN A 1 217 ? 4.783 -10.291 -1.839 1.00 89.50 217 GLN A C 1
ATOM 1765 O O . GLN A 1 217 ? 3.566 -10.144 -1.729 1.00 89.50 217 GLN A O 1
ATOM 1770 N N . TYR A 1 218 ? 5.614 -9.248 -1.925 1.00 88.25 218 TYR A N 1
ATOM 1771 C CA . TYR A 1 218 ? 5.110 -7.876 -1.975 1.00 88.25 218 TYR A CA 1
ATOM 1772 C C . TYR A 1 218 ? 4.309 -7.612 -3.251 1.00 88.25 218 TYR A C 1
ATOM 1774 O O . TYR A 1 218 ? 3.263 -6.964 -3.185 1.00 88.25 218 TYR A O 1
ATOM 1782 N N . ALA A 1 219 ? 4.742 -8.169 -4.385 1.00 92.19 219 ALA A N 1
ATOM 1783 C CA . ALA A 1 219 ? 4.003 -8.081 -5.636 1.00 92.19 219 ALA A CA 1
ATOM 1784 C C . ALA A 1 219 ? 2.611 -8.723 -5.540 1.00 92.19 219 ALA A C 1
ATOM 1786 O O . ALA A 1 219 ? 1.631 -8.093 -5.937 1.00 92.19 219 ALA A O 1
ATOM 1787 N N . MET A 1 220 ? 2.495 -9.899 -4.919 1.00 93.06 220 MET A N 1
ATOM 1788 C CA . MET A 1 220 ? 1.227 -10.638 -4.819 1.00 93.06 220 MET A CA 1
ATOM 1789 C C . MET A 1 220 ? 0.265 -10.140 -3.729 1.00 93.06 220 MET A C 1
ATOM 1791 O O . MET A 1 220 ? -0.876 -10.584 -3.656 1.00 93.06 220 MET A O 1
ATOM 1795 N N . LYS A 1 221 ? 0.667 -9.194 -2.876 1.00 84.81 221 LYS A N 1
ATOM 1796 C CA . LYS A 1 221 ? -0.197 -8.696 -1.796 1.00 84.81 221 LYS A CA 1
ATOM 1797 C C . LYS A 1 221 ? -1.314 -7.783 -2.333 1.00 84.81 221 LYS A C 1
ATOM 1799 O O . LYS A 1 221 ? -1.024 -6.657 -2.741 1.00 84.81 221 LYS A O 1
ATOM 1804 N N . THR A 1 222 ? -2.575 -8.227 -2.298 1.00 64.88 222 THR A N 1
ATOM 1805 C CA . THR A 1 222 ? -3.751 -7.457 -2.775 1.00 64.88 222 THR A CA 1
ATOM 1806 C C . THR A 1 222 ? -4.467 -6.656 -1.678 1.00 64.88 222 THR A C 1
ATOM 1808 O O . THR A 1 222 ? -5.157 -5.682 -1.971 1.00 64.88 222 THR A O 1
ATOM 1811 N N . SER A 1 223 ? -4.248 -6.994 -0.404 1.00 50.50 223 SER A N 1
ATOM 1812 C CA . SER A 1 223 ? -4.827 -6.310 0.760 1.00 50.50 223 SER A CA 1
ATOM 1813 C C . SER A 1 223 ? -3.925 -5.180 1.278 1.00 50.50 223 SER A C 1
ATOM 1815 O O . SER A 1 223 ? -2.724 -5.377 1.481 1.00 50.50 223 SER A O 1
ATOM 1817 N N . ILE A 1 224 ? -4.504 -4.031 1.650 1.00 41.09 224 ILE A N 1
ATOM 1818 C CA . ILE A 1 224 ? -3.815 -2.987 2.450 1.00 41.09 224 ILE A CA 1
ATOM 1819 C C . ILE A 1 224 ? -3.499 -3.484 3.888 1.00 41.09 224 ILE A C 1
ATOM 1821 O O . ILE A 1 224 ? -2.823 -2.812 4.659 1.00 41.09 224 ILE A O 1
ATOM 1825 N N . ILE A 1 225 ? -3.855 -4.725 4.241 1.00 31.45 225 ILE A N 1
ATOM 1826 C CA . ILE A 1 225 ? -3.647 -5.313 5.570 1.00 31.45 225 ILE A CA 1
ATOM 1827 C C . ILE A 1 225 ? -2.595 -6.449 5.504 1.00 31.45 225 ILE A C 1
ATOM 1829 O O . ILE A 1 225 ? -2.634 -7.319 4.642 1.00 31.45 225 ILE A O 1
ATOM 1833 N N . TYR A 1 226 ? -1.578 -6.317 6.365 1.00 35.34 226 TYR A N 1
ATOM 1834 C CA . TYR A 1 226 ? -0.368 -7.109 6.683 1.00 35.34 226 TYR A CA 1
ATOM 1835 C C . TYR A 1 226 ? -0.169 -8.551 6.149 1.00 35.34 226 TYR A C 1
ATOM 1837 O O . TYR A 1 226 ? -1.002 -9.421 6.345 1.00 35.34 226 TYR A O 1
ATOM 1845 N N . SER A 1 227 ? 1.045 -8.833 5.636 1.00 29.80 227 SER A N 1
ATOM 1846 C CA . SER A 1 227 ? 1.730 -10.137 5.768 1.00 29.80 227 SER A CA 1
ATOM 1847 C C . SER A 1 227 ? 3.229 -9.991 5.441 1.00 29.80 227 SER A C 1
ATOM 1849 O O . SER A 1 227 ? 3.592 -9.554 4.351 1.00 29.80 227 SER A O 1
ATOM 1851 N N . TYR A 1 228 ? 4.097 -10.300 6.411 1.00 30.38 228 TYR A N 1
ATOM 1852 C CA . TYR A 1 228 ? 5.556 -10.393 6.272 1.00 30.38 228 TYR A CA 1
ATOM 1853 C C . TYR A 1 228 ? 5.952 -11.877 6.267 1.00 30.38 228 TYR A C 1
ATOM 1855 O O . TYR A 1 228 ? 5.966 -12.498 7.333 1.00 30.38 228 TYR A O 1
ATOM 1863 N N . THR A 1 229 ? 6.427 -12.429 5.151 1.00 34.12 229 THR A N 1
ATOM 1864 C CA . THR A 1 229 ? 6.926 -13.822 5.078 1.00 34.12 229 THR A CA 1
ATOM 1865 C C . THR A 1 229 ? 8.311 -13.938 4.432 1.00 34.12 229 THR A C 1
ATOM 1867 O O . THR A 1 229 ? 8.538 -14.746 3.547 1.00 34.12 229 THR A O 1
ATOM 1870 N N . GLY A 1 230 ? 9.316 -13.215 4.934 1.00 33.19 230 GLY A N 1
ATOM 1871 C CA . GLY A 1 230 ? 10.709 -13.480 4.546 1.00 33.19 230 GLY A CA 1
ATOM 1872 C C . GLY A 1 230 ? 11.704 -13.195 5.660 1.00 33.19 230 GLY A C 1
ATOM 1873 O O . GLY A 1 230 ? 12.231 -12.091 5.732 1.00 33.19 230 GLY A O 1
ATOM 1874 N N . CYS A 1 231 ? 11.964 -14.166 6.541 1.00 30.25 231 CYS A N 1
ATOM 1875 C CA . CYS A 1 231 ? 13.081 -14.100 7.487 1.00 30.25 231 CYS A CA 1
ATOM 1876 C C . CYS A 1 231 ? 13.665 -15.500 7.724 1.00 30.25 231 CYS A C 1
ATOM 1878 O O . CYS A 1 231 ? 13.239 -16.227 8.616 1.00 30.25 231 CYS A O 1
ATOM 1880 N N . LEU A 1 232 ? 14.642 -15.871 6.901 1.00 36.59 232 LEU A N 1
ATOM 1881 C CA . LEU A 1 232 ? 15.538 -17.002 7.129 1.00 36.59 232 LEU A CA 1
ATOM 1882 C C . LEU A 1 232 ? 16.939 -16.568 6.698 1.00 36.59 232 LEU A C 1
ATOM 1884 O O . LEU A 1 232 ? 17.235 -16.693 5.528 1.00 36.59 232 LEU A O 1
ATOM 1888 N N . ILE A 1 233 ? 17.782 -16.059 7.605 1.00 32.06 233 ILE A N 1
ATOM 1889 C CA . ILE A 1 233 ? 19.255 -16.216 7.597 1.00 32.06 233 ILE A CA 1
ATOM 1890 C C . ILE A 1 233 ? 19.748 -15.993 9.045 1.00 32.06 233 ILE A C 1
ATOM 1892 O O . ILE A 1 233 ? 19.300 -15.080 9.737 1.00 32.06 233 ILE A O 1
ATOM 1896 N N . LYS A 1 234 ? 20.639 -16.879 9.510 1.00 35.97 234 LYS A N 1
ATOM 1897 C CA . LYS A 1 234 ? 21.239 -16.929 10.857 1.00 35.97 234 LYS A CA 1
ATOM 1898 C C . LYS A 1 234 ? 22.223 -15.771 11.126 1.00 35.97 234 LYS A C 1
ATOM 1900 O O . LYS A 1 234 ? 22.977 -15.381 10.241 1.00 35.97 234 LYS A O 1
ATOM 1905 N N . LYS A 1 235 ? 22.237 -15.313 12.389 1.00 32.69 235 LYS A N 1
ATOM 1906 C CA . LYS A 1 235 ? 23.143 -14.326 13.016 1.00 32.69 235 LYS A CA 1
ATOM 1907 C C . LYS A 1 235 ? 24.621 -14.756 12.990 1.00 32.69 235 LYS A C 1
ATOM 1909 O O . LYS A 1 235 ? 24.926 -15.877 13.385 1.00 32.69 235 LYS A O 1
ATOM 1914 N N . LEU A 1 236 ? 25.512 -13.807 12.702 1.00 34.62 236 LEU A N 1
ATOM 1915 C CA . LEU A 1 236 ? 26.881 -13.746 13.229 1.00 34.62 236 LEU A CA 1
ATOM 1916 C C . LEU A 1 236 ? 27.100 -12.312 13.745 1.00 34.62 236 LEU A C 1
ATOM 1918 O O . LEU A 1 236 ? 27.228 -11.378 12.966 1.00 34.62 236 LEU A O 1
ATOM 1922 N N . ASN A 1 237 ? 27.035 -12.182 15.072 1.00 35.59 237 ASN A N 1
ATOM 1923 C CA . ASN A 1 237 ? 27.503 -11.073 15.915 1.00 35.59 237 ASN A CA 1
ATOM 1924 C C . ASN A 1 237 ? 26.967 -9.644 15.661 1.00 35.59 237 ASN A C 1
ATOM 1926 O O . ASN A 1 237 ? 27.756 -8.756 15.378 1.00 35.59 237 ASN A O 1
ATOM 1930 N N . GLY A 1 238 ? 25.653 -9.455 15.904 1.00 48.12 238 GLY A N 1
ATOM 1931 C CA . GLY A 1 238 ? 24.987 -8.194 16.331 1.00 48.12 238 GLY A CA 1
ATOM 1932 C C . GLY A 1 238 ? 24.986 -7.029 15.323 1.00 48.12 238 GLY A C 1
ATOM 1933 O O . GLY A 1 238 ? 26.031 -6.582 14.898 1.00 48.12 238 GLY A O 1
ATOM 1934 N N . GLU A 1 239 ? 23.888 -6.441 14.857 1.00 42.00 239 GLU A N 1
ATOM 1935 C CA . GLU A 1 239 ? 22.459 -6.534 15.135 1.00 42.00 239 GLU A CA 1
ATOM 1936 C C . GLU A 1 239 ? 21.730 -6.485 13.785 1.00 42.00 239 GLU A C 1
ATOM 1938 O O . GLU A 1 239 ? 21.611 -5.450 13.144 1.00 42.00 239 GLU A O 1
ATOM 1943 N N . LEU A 1 240 ? 21.241 -7.633 13.337 1.00 42.34 240 LEU A N 1
ATOM 1944 C CA . LEU A 1 240 ? 20.082 -7.713 12.454 1.00 42.34 240 LEU A CA 1
ATOM 1945 C C . LEU A 1 240 ? 19.200 -8.766 13.109 1.00 42.34 240 LEU A C 1
ATOM 1947 O O . LEU A 1 240 ? 19.315 -9.971 12.860 1.00 42.34 240 LEU A O 1
ATOM 1951 N N . CYS A 1 241 ? 18.428 -8.321 14.099 1.00 38.06 241 CYS A N 1
ATOM 1952 C CA . CYS A 1 241 ? 17.414 -9.165 14.704 1.00 38.06 241 CYS A CA 1
ATOM 1953 C C . CYS A 1 241 ? 16.267 -9.304 13.692 1.00 38.06 241 CYS A C 1
ATOM 1955 O O . CYS A 1 241 ? 15.857 -8.308 13.100 1.00 38.06 241 CYS A O 1
ATOM 1957 N N . PRO A 1 242 ? 15.743 -10.523 13.454 1.00 49.91 242 PRO A N 1
ATOM 1958 C CA . PRO A 1 242 ? 14.497 -10.660 12.708 1.00 49.91 242 PRO A CA 1
ATOM 1959 C C . PRO A 1 242 ? 13.463 -9.780 13.398 1.00 49.91 242 PRO A C 1
ATOM 1961 O O . PRO A 1 242 ? 13.444 -9.824 14.629 1.00 49.91 242 PRO A O 1
ATOM 1964 N N . ASN A 1 243 ? 12.672 -9.021 12.618 1.00 54.16 243 ASN A N 1
ATOM 1965 C CA . ASN A 1 243 ? 11.602 -8.133 13.089 1.00 54.16 243 ASN A CA 1
ATOM 1966 C C . ASN A 1 243 ? 11.134 -8.585 14.482 1.00 54.16 243 ASN A C 1
ATOM 1968 O O . ASN A 1 243 ? 10.465 -9.617 14.578 1.00 54.16 243 ASN A O 1
ATOM 1972 N N . PRO A 1 244 ? 11.575 -7.917 15.550 1.00 52.59 244 PRO A N 1
ATOM 1973 C CA . PRO A 1 244 ? 11.399 -8.406 16.908 1.00 52.59 244 PRO A CA 1
ATOM 1974 C C . PRO A 1 244 ? 9.917 -8.565 17.229 1.00 52.59 244 PRO A C 1
ATOM 1976 O O . PRO A 1 244 ? 9.571 -9.575 17.826 1.00 52.59 244 PRO A O 1
ATOM 1979 N N . CYS A 1 245 ? 9.017 -7.758 16.659 1.00 57.22 245 CYS A N 1
ATOM 1980 C CA . CYS A 1 245 ? 7.572 -7.987 16.741 1.00 57.22 245 CYS A CA 1
ATOM 1981 C C . CYS A 1 245 ? 7.128 -9.399 16.300 1.00 57.22 245 CYS A C 1
ATOM 1983 O O . CYS A 1 245 ? 6.175 -9.933 16.857 1.00 57.22 245 CYS A O 1
ATOM 1985 N N . LYS A 1 246 ? 7.851 -10.087 15.399 1.00 61.12 246 LYS A N 1
ATOM 1986 C CA . LYS A 1 246 ? 7.595 -11.506 15.060 1.00 61.12 246 LYS A CA 1
ATOM 1987 C C . LYS A 1 246 ? 7.923 -12.495 16.179 1.00 61.12 246 LYS A C 1
ATOM 1989 O O . LYS A 1 246 ? 7.381 -13.594 16.182 1.00 61.12 246 LYS A O 1
ATOM 1994 N N . ARG A 1 247 ? 8.839 -12.154 17.088 1.00 58.53 247 ARG A N 1
ATOM 1995 C CA . ARG A 1 247 ? 9.150 -12.934 18.300 1.00 58.53 247 ARG A CA 1
ATOM 1996 C C . ARG A 1 247 ? 8.366 -12.456 19.527 1.00 58.53 247 ARG A C 1
ATOM 1998 O O . ARG A 1 247 ? 8.546 -13.029 20.594 1.00 58.53 247 ARG A O 1
ATOM 2005 N N . ASN A 1 248 ? 7.506 -11.447 19.367 1.00 61.31 248 ASN A N 1
ATOM 2006 C CA . ASN A 1 248 ? 6.677 -10.857 20.417 1.00 61.31 248 ASN A CA 1
ATOM 2007 C C . ASN A 1 248 ? 7.465 -10.462 21.693 1.00 61.31 248 ASN A C 1
ATOM 2009 O O . ASN A 1 248 ? 7.177 -10.965 22.776 1.00 61.31 248 ASN A O 1
ATOM 2013 N N . PRO A 1 249 ? 8.462 -9.556 21.608 1.00 61.41 249 PRO A N 1
ATOM 2014 C CA . PRO A 1 249 ? 9.261 -9.092 22.746 1.00 61.41 249 PRO A CA 1
ATOM 2015 C C . PRO A 1 249 ? 8.385 -8.473 23.833 1.00 61.41 249 PRO A C 1
ATOM 2017 O O . PRO A 1 249 ? 8.665 -8.648 25.014 1.00 61.41 249 PRO A O 1
ATOM 2020 N N . CYS A 1 250 ? 7.280 -7.835 23.436 1.00 67.00 250 CYS A N 1
ATOM 2021 C CA . CYS A 1 250 ? 6.296 -7.248 24.338 1.00 67.00 250 CYS A CA 1
ATOM 2022 C C . CYS A 1 250 ? 5.715 -8.276 25.313 1.00 67.00 250 CYS A C 1
ATOM 2024 O O . CYS A 1 250 ? 5.398 -7.929 26.441 1.00 67.00 250 CYS A O 1
ATOM 2026 N N . ASN A 1 251 ? 5.677 -9.561 24.951 1.00 68.19 251 ASN A N 1
ATOM 2027 C CA . ASN A 1 251 ? 5.168 -10.611 25.834 1.00 68.19 251 ASN A CA 1
ATOM 2028 C C . ASN A 1 251 ? 5.986 -10.774 27.120 1.00 68.19 251 ASN A C 1
ATOM 2030 O O . ASN A 1 251 ? 5.472 -11.249 28.128 1.00 68.19 251 ASN A O 1
ATOM 2034 N N . PHE A 1 252 ? 7.251 -10.354 27.100 1.00 63.44 252 PHE A N 1
ATOM 2035 C CA . PHE A 1 252 ? 8.139 -10.391 28.259 1.00 63.44 252 PHE A CA 1
ATOM 2036 C C . PHE A 1 252 ? 8.251 -9.038 28.968 1.00 63.44 252 PHE A C 1
ATOM 2038 O O . PHE A 1 252 ? 8.923 -8.945 29.993 1.00 63.44 252 PHE A O 1
ATOM 2045 N N . ILE A 1 253 ? 7.581 -8.002 28.454 1.00 67.50 253 ILE A N 1
ATOM 2046 C CA . ILE A 1 253 ? 7.621 -6.658 29.019 1.00 67.50 253 ILE A CA 1
ATOM 2047 C C . ILE A 1 253 ? 6.375 -6.417 29.861 1.00 67.50 253 ILE A C 1
ATOM 2049 O O . ILE A 1 253 ? 5.236 -6.443 29.381 1.00 67.50 253 ILE A O 1
ATOM 2053 N N . TYR A 1 254 ? 6.617 -6.164 31.144 1.00 67.00 254 TYR A N 1
ATOM 2054 C CA . TYR A 1 254 ? 5.585 -5.867 32.123 1.00 67.00 254 TYR A CA 1
ATOM 2055 C C . TYR A 1 254 ? 4.789 -4.619 31.713 1.00 67.00 254 TYR A C 1
ATOM 2057 O O . TYR A 1 254 ? 5.346 -3.678 31.157 1.00 67.00 254 TYR A O 1
ATOM 2065 N N . GLN A 1 255 ? 3.476 -4.622 31.968 1.00 72.44 255 GLN A N 1
ATOM 2066 C CA . GLN A 1 255 ? 2.552 -3.521 31.630 1.00 72.44 255 GLN A CA 1
ATOM 2067 C C . GLN A 1 255 ? 2.396 -3.209 30.131 1.00 72.44 255 GLN A C 1
ATOM 2069 O O . GLN A 1 255 ? 1.720 -2.244 29.788 1.00 72.44 255 GLN A O 1
ATOM 2074 N N . SER A 1 256 ? 2.910 -4.053 29.235 1.00 73.69 256 SER A N 1
ATOM 2075 C CA . SER A 1 256 ? 2.524 -4.023 27.823 1.00 73.69 256 SER A CA 1
ATOM 2076 C C . SER A 1 256 ? 1.239 -4.816 27.571 1.00 73.69 256 SER A C 1
ATOM 2078 O O . SER A 1 256 ? 0.835 -5.646 28.395 1.00 73.69 256 SER A O 1
ATOM 2080 N N . LEU A 1 257 ? 0.587 -4.605 26.425 1.00 73.25 257 LEU A N 1
ATOM 2081 C CA . LEU A 1 257 ? -0.531 -5.448 25.980 1.00 73.25 257 LEU A CA 1
ATOM 2082 C C . LEU A 1 257 ? -0.091 -6.894 25.657 1.00 73.25 257 LEU A C 1
ATOM 2084 O O . LEU A 1 257 ? -0.917 -7.721 25.290 1.00 73.25 257 LEU A O 1
ATOM 2088 N N . GLY A 1 258 ? 1.191 -7.232 25.852 1.00 60.09 258 GLY A N 1
ATOM 2089 C CA . GLY A 1 258 ? 1.733 -8.593 25.845 1.00 60.09 258 GLY A CA 1
ATOM 2090 C C . GLY A 1 258 ? 1.949 -9.179 24.450 1.00 60.09 258 GLY A C 1
ATOM 2091 O O . GLY A 1 258 ? 2.746 -10.087 24.264 1.00 60.09 258 GLY A O 1
ATOM 2092 N N . ASN A 1 259 ? 1.295 -8.655 23.426 1.00 65.38 259 ASN A N 1
ATOM 2093 C CA . ASN A 1 259 ? 1.396 -9.186 22.065 1.00 65.38 259 ASN A CA 1
ATOM 2094 C C . ASN A 1 259 ? 1.290 -8.111 20.980 1.00 65.38 259 ASN A C 1
ATOM 2096 O O . ASN A 1 259 ? 1.231 -8.445 19.797 1.00 65.38 259 ASN A O 1
ATOM 2100 N N . VAL A 1 260 ? 1.265 -6.839 21.377 1.00 66.06 260 VAL A N 1
ATOM 2101 C CA . VAL A 1 260 ? 1.118 -5.721 20.453 1.00 66.06 260 VAL A CA 1
ATOM 2102 C C . VAL A 1 260 ? 2.445 -4.977 20.359 1.00 66.06 260 VAL A C 1
ATOM 2104 O O . VAL A 1 260 ? 2.871 -4.290 21.285 1.00 66.06 260 VAL A O 1
ATOM 2107 N N . CYS A 1 261 ? 3.127 -5.198 19.240 1.00 70.94 261 CYS A N 1
ATOM 2108 C CA . CYS A 1 261 ? 4.415 -4.613 18.899 1.00 70.94 261 CYS A CA 1
ATOM 2109 C C . CYS A 1 261 ? 4.260 -3.874 17.573 1.00 70.94 261 CYS A C 1
ATOM 2111 O O . CYS A 1 261 ? 3.912 -4.478 16.554 1.00 70.94 261 CYS A O 1
ATOM 2113 N N . THR A 1 262 ? 4.499 -2.573 17.593 1.00 71.19 262 THR A N 1
ATOM 2114 C CA . THR A 1 262 ? 4.318 -1.666 16.465 1.00 71.19 262 THR A CA 1
ATOM 2115 C C . THR A 1 262 ? 5.663 -1.265 15.887 1.00 71.19 262 THR A C 1
ATOM 2117 O O . THR A 1 262 ? 6.624 -1.011 16.606 1.00 71.19 262 THR A O 1
ATOM 2120 N N . ILE A 1 263 ? 5.745 -1.214 14.561 1.00 65.94 263 ILE A N 1
ATOM 2121 C CA . ILE A 1 263 ? 6.962 -0.840 13.838 1.00 65.94 263 ILE A CA 1
ATOM 2122 C C . ILE A 1 263 ? 6.866 0.645 13.504 1.00 65.94 263 ILE A C 1
ATOM 2124 O O . ILE A 1 263 ? 5.935 1.043 12.807 1.00 65.94 263 ILE A O 1
ATOM 2128 N N . ILE A 1 264 ? 7.825 1.446 13.964 1.00 62.94 264 ILE A N 1
ATOM 2129 C CA . ILE A 1 264 ? 7.836 2.900 13.740 1.00 62.94 264 ILE A CA 1
ATOM 2130 C C . ILE A 1 264 ? 8.643 3.268 12.489 1.00 62.94 264 ILE A C 1
ATOM 2132 O O . ILE A 1 264 ? 8.171 4.037 11.660 1.00 62.94 264 ILE A O 1
ATOM 2136 N N . ASN A 1 265 ? 9.838 2.685 12.316 1.00 54.56 265 ASN A N 1
ATOM 2137 C CA . ASN A 1 265 ? 10.813 3.097 11.293 1.00 54.56 265 ASN A CA 1
ATOM 2138 C C . ASN A 1 265 ? 11.288 1.921 10.422 1.00 54.56 265 ASN A C 1
ATOM 2140 O O . ASN A 1 265 ? 12.465 1.583 10.368 1.00 54.56 265 ASN A O 1
ATOM 2144 N N . GLY A 1 266 ? 10.367 1.243 9.735 1.00 56.88 266 GLY A N 1
ATOM 2145 C CA . GLY A 1 266 ? 10.721 0.216 8.740 1.00 56.88 266 GLY A CA 1
ATOM 2146 C C . GLY A 1 266 ? 11.209 -1.136 9.297 1.00 56.88 266 GLY A C 1
ATOM 2147 O O . GLY A 1 266 ? 11.235 -2.104 8.540 1.00 56.88 266 GLY A O 1
ATOM 2148 N N . GLY A 1 267 ? 11.492 -1.241 10.603 1.00 53.69 267 GLY A N 1
ATOM 2149 C CA . GLY A 1 267 ? 11.480 -2.494 11.375 1.00 53.69 267 GLY A CA 1
ATOM 2150 C C . GLY A 1 267 ? 12.695 -3.407 11.221 1.00 53.69 267 GLY A C 1
ATOM 2151 O O . GLY A 1 267 ? 12.516 -4.619 11.055 1.00 53.69 267 GLY A O 1
ATOM 2152 N N . PHE A 1 268 ? 13.911 -2.856 11.290 1.00 50.47 268 PHE A N 1
ATOM 2153 C CA . PHE A 1 268 ? 15.152 -3.638 11.188 1.00 50.47 268 PHE A CA 1
ATOM 2154 C C . PHE A 1 268 ? 15.979 -3.654 12.481 1.00 50.47 268 PHE A C 1
ATOM 2156 O O . PHE A 1 268 ? 16.599 -4.679 12.781 1.00 50.47 268 PHE A O 1
ATOM 2163 N N . TYR A 1 269 ? 15.958 -2.569 13.257 1.00 57.16 269 TYR A N 1
ATOM 2164 C CA . TYR A 1 269 ? 16.706 -2.420 14.506 1.00 57.16 269 TYR A CA 1
ATOM 2165 C C . TYR A 1 269 ? 15.806 -2.452 15.740 1.00 57.16 269 TYR A C 1
ATOM 2167 O O . TYR A 1 269 ? 14.579 -2.397 15.635 1.00 57.16 269 TYR A O 1
ATOM 2175 N N . ASN A 1 270 ? 16.408 -2.561 16.930 1.00 51.25 270 ASN A N 1
ATOM 2176 C CA . ASN A 1 270 ? 15.642 -2.675 18.168 1.00 51.25 270 ASN A CA 1
ATOM 2177 C C . ASN A 1 270 ? 14.931 -1.395 18.621 1.00 51.25 270 ASN A C 1
ATOM 2179 O O . ASN A 1 270 ? 13.935 -1.442 19.330 1.00 51.25 270 ASN A O 1
ATOM 2183 N N . TYR A 1 271 ? 15.391 -0.255 18.135 1.00 59.50 271 TYR A N 1
ATOM 2184 C CA . TYR A 1 271 ? 14.731 1.032 18.314 1.00 59.50 271 TYR A CA 1
ATOM 2185 C C . TYR A 1 271 ? 13.684 1.336 17.225 1.00 59.50 271 TYR A C 1
ATOM 2187 O O . TYR A 1 271 ? 12.972 2.331 17.330 1.00 59.50 271 TYR A O 1
ATOM 2195 N N . ASP A 1 272 ? 13.555 0.495 16.187 1.00 61.78 272 ASP A N 1
ATOM 2196 C CA . ASP A 1 272 ? 12.545 0.667 15.126 1.00 61.78 272 ASP A CA 1
ATOM 2197 C C . ASP A 1 272 ? 11.187 0.050 15.492 1.00 61.78 272 ASP A C 1
ATOM 2199 O O . ASP A 1 272 ? 10.268 0.034 14.663 1.00 61.78 272 ASP A O 1
ATOM 2203 N N . TYR A 1 273 ? 11.062 -0.477 16.711 1.00 67.88 273 TYR A N 1
ATOM 2204 C CA . TYR A 1 273 ? 9.832 -1.027 17.251 1.00 67.88 273 TYR A CA 1
ATOM 2205 C C . TYR A 1 273 ? 9.480 -0.395 18.596 1.00 67.88 273 TYR A C 1
ATOM 2207 O O . TYR A 1 273 ? 10.344 -0.026 19.390 1.00 67.88 273 TYR A O 1
ATOM 2215 N N . THR A 1 274 ? 8.187 -0.323 18.871 1.00 73.44 274 THR A N 1
ATOM 2216 C CA . THR A 1 274 ? 7.640 -0.010 20.189 1.00 73.44 274 THR A CA 1
ATOM 2217 C C . THR A 1 274 ? 6.667 -1.097 20.593 1.00 73.44 274 THR A C 1
ATOM 2219 O O . THR A 1 274 ? 6.048 -1.744 19.749 1.00 73.44 274 THR A O 1
ATOM 2222 N N . CYS A 1 275 ? 6.534 -1.322 21.892 1.00 77.38 275 CYS A N 1
ATOM 2223 C CA . CYS A 1 275 ? 5.432 -2.115 22.407 1.00 77.38 275 CYS A CA 1
ATOM 2224 C C . CYS A 1 275 ? 4.275 -1.190 22.741 1.00 77.38 275 CYS A C 1
ATOM 2226 O O . CYS A 1 275 ? 4.484 -0.148 23.364 1.00 77.38 275 CYS A O 1
ATOM 2228 N N . GLU A 1 276 ? 3.060 -1.581 22.368 1.00 78.06 276 GLU A N 1
ATOM 2229 C CA . GLU A 1 276 ? 1.895 -0.886 22.890 1.00 78.06 276 GLU A CA 1
ATOM 2230 C C . GLU A 1 276 ? 1.749 -1.241 24.362 1.00 78.06 276 GLU A C 1
ATOM 2232 O O . GLU A 1 276 ? 1.590 -2.400 24.776 1.00 78.06 276 GLU A O 1
ATOM 2237 N N . CYS A 1 277 ? 1.869 -0.201 25.164 1.00 76.88 277 CYS A N 1
ATOM 2238 C CA . CYS A 1 277 ? 1.710 -0.294 26.587 1.00 76.88 277 CYS A CA 1
ATOM 2239 C C . CYS A 1 277 ? 0.222 -0.335 26.934 1.00 76.88 277 CYS A C 1
ATOM 2241 O O . CYS A 1 277 ? -0.621 0.205 26.215 1.00 76.88 277 CYS A O 1
ATOM 2243 N N . LYS A 1 278 ? -0.120 -1.018 28.031 1.00 74.06 278 LYS A N 1
ATOM 2244 C CA . LYS A 1 278 ? -1.481 -0.970 28.567 1.00 74.06 278 LYS A CA 1
ATOM 2245 C C . LYS A 1 278 ? -1.860 0.485 28.814 1.00 74.06 278 LYS A C 1
ATOM 2247 O O . LYS A 1 278 ? -1.003 1.322 29.091 1.00 74.06 278 LYS A O 1
ATOM 2252 N N . PHE A 1 279 ? -3.152 0.762 28.729 1.00 63.09 279 PHE A N 1
ATOM 2253 C CA . PHE A 1 279 ? -3.686 2.100 28.922 1.00 63.09 279 PHE A CA 1
ATOM 2254 C C . PHE A 1 279 ? -3.133 2.726 30.225 1.00 63.09 279 PHE A C 1
ATOM 2256 O O . PHE A 1 279 ? -3.162 2.096 31.283 1.00 63.09 279 PHE A O 1
ATOM 2263 N N . GLY A 1 280 ? -2.543 3.927 30.113 1.00 60.69 280 GLY A N 1
ATOM 2264 C CA . GLY A 1 280 ? -1.849 4.629 31.206 1.00 60.69 280 GLY A CA 1
ATOM 2265 C C . GLY A 1 280 ? -0.342 4.362 31.351 1.00 60.69 280 GLY A C 1
ATOM 2266 O O . GLY A 1 280 ? 0.272 4.819 32.318 1.00 60.69 280 GLY A O 1
ATOM 2267 N N . TYR A 1 281 ? 0.271 3.652 30.403 1.00 72.31 281 TYR A N 1
ATOM 2268 C CA . TYR A 1 281 ? 1.711 3.392 30.326 1.00 72.31 281 TYR A CA 1
ATOM 2269 C C . TYR A 1 281 ? 2.246 3.764 28.933 1.00 72.31 281 TYR A C 1
ATOM 2271 O O . TYR A 1 281 ? 1.526 3.658 27.947 1.00 72.31 281 TYR A O 1
ATOM 2279 N N . GLU A 1 282 ? 3.490 4.234 28.855 1.00 74.88 282 GLU A N 1
ATOM 2280 C CA . GLU A 1 282 ? 4.163 4.689 27.636 1.00 74.88 282 GLU A CA 1
ATOM 2281 C C . GLU A 1 282 ? 5.518 4.000 27.507 1.00 74.88 282 GLU A C 1
ATOM 2283 O O . GLU A 1 282 ? 6.235 3.746 28.484 1.00 74.88 282 GLU A O 1
ATOM 2288 N N . TRP A 1 283 ? 5.839 3.665 26.262 1.00 75.75 283 TRP A N 1
ATOM 2289 C CA . TRP A 1 283 ? 7.022 2.910 25.908 1.00 75.75 283 TRP A CA 1
ATOM 2290 C C . TRP A 1 283 ? 8.290 3.745 26.088 1.00 75.75 283 TRP A C 1
ATOM 2292 O O . TRP A 1 283 ? 8.502 4.731 25.383 1.00 75.75 283 TRP A O 1
ATOM 2302 N N . ASN A 1 284 ? 9.175 3.315 26.988 1.00 73.88 284 ASN A N 1
ATOM 2303 C CA . ASN A 1 284 ? 10.493 3.912 27.139 1.00 73.88 284 ASN A CA 1
ATOM 2304 C C . ASN A 1 284 ? 11.512 3.153 26.280 1.00 73.88 284 ASN A C 1
ATOM 2306 O O . ASN A 1 284 ? 11.979 2.074 26.647 1.00 73.88 284 ASN A O 1
ATOM 2310 N N . SER A 1 285 ? 11.896 3.746 25.150 1.00 66.69 285 SER A N 1
ATOM 2311 C CA . SER A 1 285 ? 12.821 3.138 24.186 1.00 66.69 285 SER A CA 1
ATOM 2312 C C . SER A 1 285 ? 14.252 2.955 24.702 1.00 66.69 285 SER A C 1
ATOM 2314 O O . SER A 1 285 ? 14.972 2.117 24.173 1.00 66.69 285 SER A O 1
ATOM 2316 N N . GLN A 1 286 ? 14.674 3.692 25.736 1.00 66.62 286 GLN A N 1
ATOM 2317 C CA . GLN A 1 286 ? 16.020 3.561 26.314 1.00 66.62 286 GLN A CA 1
ATOM 2318 C C . GLN A 1 286 ? 16.125 2.407 27.313 1.00 66.62 286 GLN A C 1
ATOM 2320 O O . GLN A 1 286 ? 17.205 1.853 27.501 1.00 66.62 286 GLN A O 1
ATOM 2325 N N . ARG A 1 287 ? 15.020 2.078 27.989 1.00 67.38 287 ARG A N 1
ATOM 2326 C CA . ARG A 1 287 ? 14.962 1.024 29.016 1.00 67.38 287 ARG A CA 1
ATOM 2327 C C . ARG A 1 287 ? 14.233 -0.236 28.560 1.00 67.38 287 ARG A C 1
ATOM 2329 O O . ARG A 1 287 ? 14.194 -1.201 29.312 1.00 67.38 287 ARG A O 1
ATOM 2336 N N . GLU A 1 288 ? 13.676 -0.214 27.351 1.00 72.44 288 GLU A N 1
ATOM 2337 C CA . GLU A 1 288 ? 12.881 -1.299 26.766 1.00 72.44 288 GLU A CA 1
ATOM 2338 C C . GLU A 1 288 ? 11.724 -1.755 27.686 1.00 72.44 288 GLU A C 1
ATOM 2340 O O . GLU A 1 288 ? 11.383 -2.936 27.749 1.00 72.44 288 GLU A O 1
ATOM 2345 N N . GLU A 1 289 ? 11.098 -0.813 28.402 1.00 75.94 289 GLU A N 1
ATOM 2346 C CA . GLU A 1 289 ? 10.010 -1.081 29.349 1.00 75.94 289 GLU A CA 1
ATOM 2347 C C . GLU A 1 289 ? 8.831 -0.114 29.173 1.00 75.94 289 GLU A C 1
ATOM 2349 O O . GLU A 1 289 ? 8.994 1.039 28.766 1.00 75.94 289 GLU A O 1
ATOM 2354 N N . CYS A 1 290 ? 7.625 -0.573 29.516 1.00 75.69 290 CYS A N 1
ATOM 2355 C CA . CYS A 1 290 ? 6.460 0.297 29.629 1.00 75.69 290 CYS A CA 1
ATOM 2356 C C . CYS A 1 290 ? 6.528 1.056 30.954 1.00 75.69 290 CYS A C 1
ATOM 2358 O O . CYS A 1 290 ? 6.229 0.516 32.017 1.00 75.69 290 CYS A O 1
ATOM 2360 N N . SER A 1 291 ? 6.927 2.321 30.888 1.00 73.44 291 SER A N 1
ATOM 2361 C CA . SER A 1 291 ? 6.928 3.211 32.043 1.00 73.44 291 SER A CA 1
ATOM 2362 C C . SER A 1 291 ? 5.546 3.828 32.237 1.00 73.44 291 SER A C 1
ATOM 2364 O O . SER A 1 291 ? 4.825 4.074 31.277 1.00 73.44 291 SER A O 1
ATOM 2366 N N . ARG A 1 292 ? 5.128 4.057 33.483 1.00 67.25 292 ARG A N 1
ATOM 2367 C CA . ARG A 1 292 ? 3.817 4.660 33.767 1.00 67.25 292 ARG A CA 1
ATOM 2368 C C . ARG A 1 292 ? 3.745 6.056 33.149 1.00 67.25 292 ARG A C 1
ATOM 2370 O O . ARG A 1 292 ? 4.625 6.870 33.427 1.00 67.25 292 ARG A O 1
ATOM 2377 N N . ILE A 1 293 ? 2.694 6.334 32.373 1.00 65.00 293 ILE A N 1
ATOM 2378 C CA . ILE A 1 293 ? 2.408 7.690 31.900 1.00 65.00 293 ILE A CA 1
ATOM 2379 C C . ILE A 1 293 ? 2.073 8.493 33.141 1.00 65.00 293 ILE A C 1
ATOM 2381 O O . ILE A 1 293 ? 1.054 8.281 33.804 1.00 65.00 293 ILE A O 1
ATOM 2385 N N . ASP A 1 294 ? 2.963 9.410 33.478 1.00 61.09 294 ASP A N 1
ATOM 2386 C CA . ASP A 1 294 ? 2.657 10.442 34.444 1.00 61.09 294 ASP A CA 1
ATOM 2387 C C . ASP A 1 294 ? 1.793 11.475 33.723 1.00 61.09 294 ASP A C 1
ATOM 2389 O O . ASP A 1 294 ? 2.289 12.470 33.202 1.00 61.09 294 ASP A O 1
ATOM 2393 N N . VAL A 1 295 ? 0.487 11.192 33.637 1.00 62.81 295 VAL A N 1
ATOM 2394 C CA . VAL A 1 295 ? -0.497 12.027 32.924 1.00 62.81 295 VAL A CA 1
ATOM 2395 C C . VAL A 1 295 ? -0.462 13.472 33.442 1.00 62.81 295 VAL A C 1
ATOM 2397 O O . VAL A 1 295 ? -0.819 14.400 32.732 1.00 62.81 295 VAL A O 1
ATOM 2400 N N . CYS A 1 296 ? 0.052 13.689 34.653 1.00 63.72 296 CYS A N 1
ATOM 2401 C CA . CYS A 1 296 ? 0.231 14.993 35.276 1.00 63.72 296 CYS A CA 1
ATOM 2402 C C . CYS A 1 296 ? 1.462 15.791 34.799 1.00 63.72 296 CYS A C 1
ATOM 2404 O O . CYS A 1 296 ? 1.602 16.952 35.185 1.00 63.72 296 CYS A O 1
ATOM 2406 N N . LYS A 1 297 ? 2.363 15.204 33.997 1.00 62.94 297 LYS A N 1
ATOM 2407 C CA . LYS A 1 297 ? 3.529 15.895 33.409 1.00 62.94 297 LYS A CA 1
ATOM 2408 C C . LYS A 1 297 ? 3.275 16.467 32.017 1.00 62.94 297 LYS A C 1
ATOM 2410 O O . LYS A 1 297 ? 4.041 17.332 31.593 1.00 62.94 297 LYS A O 1
ATOM 2415 N N . ASP A 1 298 ? 2.228 16.011 31.338 1.00 65.12 298 ASP A N 1
ATOM 2416 C CA . ASP A 1 298 ? 1.794 16.560 30.054 1.00 65.12 298 ASP A CA 1
ATOM 2417 C C . ASP A 1 298 ? 1.229 17.981 30.253 1.00 65.12 298 ASP A C 1
ATOM 2419 O O . ASP A 1 298 ? 0.437 18.239 31.165 1.00 65.12 298 ASP A O 1
ATOM 2423 N N . GLU A 1 299 ? 1.663 18.929 29.418 1.00 58.12 299 GLU A N 1
ATOM 2424 C CA . GLU A 1 299 ? 1.264 20.341 29.503 1.00 58.12 299 GLU A CA 1
ATOM 2425 C C . GLU A 1 299 ? -0.221 20.554 29.202 1.00 58.12 299 GLU A C 1
ATOM 2427 O O . GLU A 1 299 ? -0.804 21.546 29.643 1.00 58.12 299 GLU A O 1
ATOM 2432 N N . ASN A 1 300 ? -0.844 19.599 28.508 1.00 61.09 300 ASN A N 1
ATOM 2433 C CA . ASN A 1 300 ? -2.259 19.641 28.160 1.00 61.09 300 ASN A CA 1
ATOM 2434 C C . ASN A 1 300 ? -3.184 19.030 29.221 1.00 61.09 300 ASN A C 1
ATOM 2436 O O . ASN A 1 300 ? -4.400 19.112 29.059 1.00 61.09 300 ASN A O 1
ATOM 2440 N N . SER A 1 301 ? -2.656 18.434 30.296 1.00 67.88 301 SER A N 1
ATOM 2441 C CA . SER A 1 301 ? -3.479 17.752 31.306 1.00 67.88 301 SER A CA 1
ATOM 2442 C C . SER A 1 301 ? -4.072 18.715 32.330 1.00 67.88 301 SER A C 1
ATOM 2444 O O . SER A 1 301 ? -5.286 18.909 32.365 1.00 67.88 301 SER A O 1
ATOM 2446 N N . CYS A 1 302 ? -3.234 19.355 33.147 1.00 72.69 302 CYS A N 1
ATOM 2447 C CA . CYS A 1 302 ? -3.655 20.396 34.085 1.00 72.69 302 CYS A CA 1
ATOM 2448 C C . CYS A 1 302 ? -2.901 21.687 33.778 1.00 72.69 302 CYS A C 1
ATOM 2450 O O . CYS A 1 302 ? -1.679 21.675 33.622 1.00 72.69 302 CYS A O 1
ATOM 2452 N N . ILE A 1 303 ? -3.603 22.821 33.753 1.00 79.94 303 ILE A N 1
ATOM 2453 C CA . ILE A 1 303 ? -2.948 24.120 33.575 1.00 79.94 303 ILE A CA 1
ATOM 2454 C C . ILE A 1 303 ? -2.129 24.430 34.829 1.00 79.94 303 ILE A C 1
ATOM 2456 O O . ILE A 1 303 ? -2.688 24.806 35.859 1.00 79.94 303 ILE A O 1
ATOM 2460 N N . LYS A 1 304 ? -0.799 24.303 34.719 1.00 72.38 304 LYS A N 1
ATOM 2461 C CA . LYS A 1 304 ? 0.164 24.379 35.836 1.00 72.38 304 LYS A CA 1
ATOM 2462 C C . LYS A 1 304 ? -0.054 25.580 36.769 1.00 72.38 304 LYS A C 1
ATOM 2464 O O . LYS A 1 304 ? 0.053 25.422 37.978 1.00 72.38 304 LYS A O 1
ATOM 2469 N N . ASN A 1 305 ? -0.408 26.750 36.230 1.00 77.25 305 ASN A N 1
ATOM 2470 C CA . ASN A 1 305 ? -0.611 27.972 37.021 1.00 77.25 305 ASN A CA 1
ATOM 2471 C C . ASN A 1 305 ? -1.951 28.016 37.773 1.00 77.25 305 ASN A C 1
ATOM 2473 O O . ASN A 1 305 ? -2.045 28.681 38.800 1.00 77.25 305 ASN A O 1
ATOM 2477 N N . ASN A 1 306 ? -2.967 27.302 37.284 1.00 77.50 306 ASN A N 1
ATOM 2478 C CA . ASN A 1 306 ? -4.336 27.344 37.806 1.00 77.50 306 ASN A CA 1
ATOM 2479 C C . ASN A 1 306 ? -4.691 26.084 38.613 1.00 77.50 306 ASN A C 1
ATOM 2481 O O . ASN A 1 306 ? -5.778 25.998 39.188 1.00 77.50 306 ASN A O 1
ATOM 2485 N N . SER A 1 307 ? -3.798 25.091 38.658 1.00 78.12 307 SER A N 1
ATOM 2486 C CA . SER A 1 307 ? -3.960 23.836 39.395 1.00 78.12 307 SER A CA 1
ATOM 2487 C C . SER A 1 307 ? -3.021 23.764 40.599 1.00 78.12 307 SER A C 1
ATOM 2489 O O . SER A 1 307 ? -1.827 24.004 40.471 1.00 78.12 307 SER A O 1
ATOM 2491 N N . ILE A 1 308 ? -3.550 23.382 41.761 1.00 78.44 308 ILE A N 1
ATOM 2492 C CA . ILE A 1 308 ? -2.797 23.129 42.999 1.00 78.44 308 ILE A CA 1
ATOM 2493 C C . ILE A 1 308 ? -2.043 21.800 42.906 1.00 78.44 308 ILE A C 1
ATOM 2495 O O . ILE A 1 308 ? -0.896 21.693 43.325 1.00 78.44 308 ILE A O 1
ATOM 2499 N N . SER A 1 309 ? -2.702 20.761 42.395 1.00 73.06 309 SER A N 1
ATOM 2500 C CA . SER A 1 309 ? -2.087 19.446 42.211 1.00 73.06 309 SER A CA 1
ATOM 2501 C C . SER A 1 309 ? -2.851 18.628 41.178 1.00 73.06 309 SER A C 1
ATOM 2503 O O . SER A 1 309 ? -4.019 18.890 40.902 1.00 73.06 309 SER A O 1
ATOM 2505 N N . CYS A 1 310 ? -2.189 17.629 40.609 1.00 74.44 310 CYS A N 1
ATOM 2506 C CA . CYS A 1 310 ? -2.797 16.663 39.708 1.00 74.44 310 CYS A CA 1
ATOM 2507 C C . CYS A 1 310 ? -2.739 15.284 40.364 1.00 74.44 310 CYS A C 1
ATOM 2509 O O . CYS A 1 310 ? -1.677 14.843 40.807 1.00 74.44 310 CYS A O 1
ATOM 2511 N N . GLN A 1 311 ? -3.892 14.629 40.478 1.00 72.62 311 GLN A N 1
ATOM 2512 C CA . GLN A 1 311 ? -4.031 13.312 41.090 1.00 72.62 311 GLN A CA 1
ATOM 2513 C C . GLN A 1 311 ? -4.491 12.305 40.043 1.00 72.62 311 GLN A C 1
ATOM 2515 O O . GLN A 1 311 ? -5.557 12.451 39.451 1.00 72.62 311 GLN A O 1
ATOM 2520 N N . VAL A 1 312 ? -3.710 11.251 39.834 1.00 67.38 312 VAL A N 1
ATOM 2521 C CA . VAL A 1 312 ? -4.105 10.134 38.967 1.00 67.38 312 VAL A CA 1
ATOM 2522 C C . VAL A 1 312 ? -5.113 9.271 39.734 1.00 67.38 312 VAL A C 1
ATOM 2524 O O . VAL A 1 312 ? -4.749 8.686 40.753 1.00 67.38 312 VAL A O 1
ATOM 2527 N N . LEU A 1 313 ? -6.371 9.212 39.276 1.00 63.53 313 LEU A N 1
ATOM 2528 C CA . LEU A 1 313 ? -7.451 8.483 39.957 1.00 63.53 313 LEU A CA 1
ATOM 2529 C C . LEU A 1 313 ? -7.451 7.003 39.573 1.00 63.53 313 LEU A C 1
ATOM 2531 O O . LEU A 1 313 ? -7.379 6.145 40.452 1.00 63.53 313 LEU A O 1
ATOM 2535 N N . THR A 1 314 ? -7.473 6.700 38.272 1.00 58.56 314 THR A N 1
ATOM 2536 C CA . THR A 1 314 ? -7.317 5.330 37.770 1.00 58.56 314 THR A CA 1
ATOM 2537 C C . THR A 1 314 ? -6.130 5.269 36.808 1.00 58.56 314 THR A C 1
ATOM 2539 O O . THR A 1 314 ? -6.200 5.782 35.692 1.00 58.56 314 THR A O 1
ATOM 2542 N N . PRO A 1 315 ? -5.001 4.658 37.223 1.00 52.69 315 PRO A N 1
ATOM 2543 C CA . PRO A 1 315 ? -3.844 4.509 36.347 1.00 52.69 315 PRO A CA 1
ATOM 2544 C C . PRO A 1 315 ? -4.149 3.740 35.063 1.00 52.69 315 PRO A C 1
ATOM 2546 O O . PRO A 1 315 ? -3.503 4.000 34.064 1.00 52.69 315 PRO A O 1
ATOM 2549 N N . GLU A 1 316 ? -5.112 2.819 35.091 1.00 49.78 316 GLU A N 1
ATOM 2550 C CA . GLU A 1 316 ? -5.421 1.908 33.980 1.00 49.78 316 GLU A CA 1
ATOM 2551 C C . GLU A 1 316 ? -6.392 2.498 32.946 1.00 49.78 316 GLU A C 1
ATOM 2553 O O . GLU A 1 316 ? -6.528 1.948 31.864 1.00 49.78 316 GLU A O 1
ATOM 2558 N N . GLU A 1 317 ? -7.047 3.625 33.242 1.00 53.41 317 GLU A N 1
ATOM 2559 C CA . GLU A 1 317 ? -7.959 4.323 32.314 1.00 53.41 317 GLU A CA 1
ATOM 2560 C C . GLU A 1 317 ? -7.495 5.758 32.047 1.00 53.41 317 GLU A C 1
ATOM 2562 O O . GLU A 1 317 ? -8.215 6.541 31.431 1.00 53.41 317 GLU A O 1
ATOM 2567 N N . GLY A 1 318 ? -6.288 6.121 32.516 1.00 55.28 318 GLY A N 1
ATOM 2568 C CA . GLY A 1 318 ? -5.687 7.452 32.354 1.00 55.28 318 GLY A CA 1
ATOM 2569 C C . GLY A 1 318 ? -6.573 8.585 32.858 1.00 55.28 318 GLY A C 1
ATOM 2570 O O . GLY A 1 318 ? -6.377 9.733 32.469 1.00 55.28 318 GLY A O 1
ATOM 2571 N N . ASN A 1 319 ? -7.522 8.278 33.743 1.00 60.81 319 ASN A N 1
ATOM 2572 C CA . ASN A 1 319 ? -8.364 9.275 34.371 1.00 60.81 319 ASN A CA 1
ATOM 2573 C C . ASN A 1 319 ? -7.542 9.994 35.439 1.00 60.81 319 ASN A C 1
ATOM 2575 O O . ASN A 1 319 ? -7.110 9.416 36.445 1.00 60.81 319 ASN A O 1
ATOM 2579 N N . PHE A 1 320 ? -7.335 11.283 35.217 1.00 70.81 320 PHE A N 1
ATOM 2580 C CA . PHE A 1 320 ? -6.665 12.185 36.137 1.00 70.81 320 PHE A CA 1
ATOM 2581 C C . PHE A 1 320 ? -7.653 13.243 36.626 1.00 70.81 320 PHE A C 1
ATOM 2583 O O . PHE A 1 320 ? -8.605 13.614 35.941 1.00 70.81 320 PHE A O 1
ATOM 2590 N N . LYS A 1 321 ? -7.430 13.722 37.845 1.00 75.19 321 LYS A N 1
ATOM 2591 C CA . LYS A 1 321 ? -8.186 14.804 38.462 1.00 75.19 321 LYS A CA 1
ATOM 2592 C C . LYS A 1 321 ? -7.237 15.946 38.769 1.00 75.19 321 LYS A C 1
ATOM 2594 O O . LYS A 1 321 ? -6.346 15.813 39.609 1.00 75.19 321 LYS A O 1
ATOM 2599 N N . CYS A 1 322 ? -7.458 17.078 38.117 1.00 74.94 322 CYS A N 1
ATOM 2600 C CA . CYS A 1 322 ? -6.811 18.323 38.494 1.00 74.94 322 CYS A CA 1
ATOM 2601 C C . CYS A 1 322 ? -7.526 18.906 39.719 1.00 74.94 322 CYS A C 1
ATOM 2603 O O . CYS A 1 322 ? -8.743 19.091 39.719 1.00 74.94 322 CYS A O 1
ATOM 2605 N N . ILE A 1 323 ? -6.776 19.197 40.776 1.00 77.75 323 ILE A N 1
ATOM 2606 C CA . ILE A 1 323 ? -7.247 20.000 41.902 1.00 77.75 323 ILE A CA 1
ATOM 2607 C C . ILE A 1 323 ? -6.962 21.454 41.543 1.00 77.75 323 ILE A C 1
ATOM 2609 O O . ILE A 1 323 ? -5.804 21.869 41.511 1.00 77.75 323 ILE A O 1
ATOM 2613 N N . CYS A 1 324 ? -8.009 22.211 41.233 1.00 76.88 324 CYS A N 1
ATOM 2614 C CA . CYS A 1 324 ? -7.898 23.605 40.814 1.00 76.88 324 CYS A CA 1
ATOM 2615 C C . CYS A 1 324 ? -7.629 24.540 41.991 1.00 76.88 324 CYS A C 1
ATOM 2617 O O . CYS A 1 324 ? -8.005 24.258 43.129 1.00 76.88 324 CYS A O 1
ATOM 2619 N N . GLN A 1 325 ? -6.991 25.673 41.711 1.00 74.94 325 GLN A N 1
ATOM 2620 C CA . GLN A 1 325 ? -6.977 26.800 42.636 1.00 74.94 325 GLN A CA 1
ATOM 2621 C C . GLN A 1 325 ? -8.408 27.318 42.862 1.00 74.94 325 GLN A C 1
ATOM 2623 O O . GLN A 1 325 ? -9.250 27.159 41.977 1.00 74.94 325 GLN A O 1
ATOM 2628 N N . PRO A 1 326 ? -8.697 27.976 44.003 1.00 71.56 326 PRO A N 1
ATOM 2629 C CA . PRO A 1 326 ? -10.067 28.320 44.400 1.00 71.56 326 PRO A CA 1
ATOM 2630 C C . PRO A 1 326 ? -10.864 29.151 43.384 1.00 71.56 326 PRO A C 1
ATOM 2632 O O . PRO A 1 326 ? -12.087 29.120 43.428 1.00 71.56 326 PRO A O 1
ATOM 2635 N N . GLN A 1 327 ? -10.186 29.871 42.482 1.00 72.31 327 GLN A N 1
ATOM 2636 C CA . GLN A 1 327 ? -10.786 30.749 41.469 1.00 72.31 327 GLN A CA 1
ATOM 2637 C C . GLN A 1 327 ? -11.076 30.051 40.128 1.00 72.31 327 GLN A C 1
ATOM 2639 O O . GLN A 1 327 ? -11.643 30.670 39.229 1.00 72.31 327 GLN A O 1
ATOM 2644 N N . PHE A 1 328 ? -10.703 28.777 39.969 1.00 78.00 328 PHE A N 1
ATOM 2645 C CA . PHE A 1 328 ? -10.813 28.036 38.709 1.00 78.00 328 PHE A CA 1
ATOM 2646 C C . PHE A 1 328 ? -11.567 26.714 38.886 1.00 78.00 328 PHE A C 1
ATOM 2648 O O . PHE A 1 328 ? -11.602 26.132 39.969 1.00 78.00 328 PHE A O 1
ATOM 2655 N N . MET A 1 329 ? -12.171 26.222 37.806 1.00 70.12 329 MET A N 1
ATOM 2656 C CA . MET A 1 329 ? -12.930 24.975 37.769 1.00 70.12 329 MET A CA 1
ATOM 2657 C C . MET A 1 329 ? -12.828 24.262 36.410 1.00 70.12 329 MET A C 1
ATOM 2659 O O . MET A 1 329 ? -12.206 24.740 35.456 1.00 70.12 329 MET A O 1
ATOM 2663 N N . GLY A 1 330 ? -13.486 23.105 36.320 1.00 66.44 330 GLY A N 1
ATOM 2664 C CA . GLY A 1 330 ? -13.492 22.243 35.140 1.00 66.44 330 GLY A CA 1
ATOM 2665 C C . GLY A 1 330 ? -12.395 21.180 35.192 1.00 66.44 330 GLY A C 1
ATOM 2666 O O . GLY A 1 330 ? -11.472 21.261 35.998 1.00 66.44 330 GLY A O 1
ATOM 2667 N N . LEU A 1 331 ? -12.497 20.177 34.317 1.00 71.94 331 LEU A N 1
ATOM 2668 C CA . LEU A 1 331 ? -11.656 18.969 34.345 1.00 71.94 331 LEU A CA 1
ATOM 2669 C C . LEU A 1 331 ? -10.143 19.260 34.300 1.00 71.94 331 LEU A C 1
ATOM 2671 O O . LEU A 1 331 ? -9.366 18.510 34.880 1.00 71.94 331 LEU A O 1
ATOM 2675 N N . GLN A 1 332 ? -9.747 20.369 33.667 1.00 73.81 332 GLN A N 1
ATOM 2676 C CA . GLN A 1 332 ? -8.350 20.794 33.494 1.00 73.81 332 GLN A CA 1
ATOM 2677 C C . GLN A 1 332 ? -8.019 22.140 34.173 1.00 73.81 332 GLN A C 1
ATOM 2679 O O . GLN A 1 332 ? -6.957 22.712 33.926 1.00 73.81 332 GLN A O 1
ATOM 2684 N N . CYS A 1 333 ? -8.929 22.685 34.995 1.00 74.38 333 CYS A N 1
ATOM 2685 C CA . CYS A 1 333 ? -8.793 24.008 35.635 1.00 74.38 333 CYS A CA 1
ATOM 2686 C C . CYS A 1 333 ? -8.649 25.190 34.656 1.00 74.38 333 CYS A C 1
ATOM 2688 O O . CYS A 1 333 ? -7.981 26.186 34.943 1.00 74.38 333 CYS A O 1
ATOM 2690 N N . LYS A 1 334 ? -9.268 25.069 33.476 1.00 77.88 334 LYS A N 1
ATOM 2691 C CA . LYS A 1 334 ? -9.227 26.075 32.404 1.00 77.88 334 LYS A CA 1
ATOM 2692 C C . LYS A 1 334 ? -10.262 27.177 32.562 1.00 77.88 334 LYS A C 1
ATOM 2694 O O . LYS A 1 334 ? -10.038 28.288 32.092 1.00 77.88 334 LYS A O 1
ATOM 2699 N N . LEU A 1 335 ? -11.393 26.866 33.183 1.00 75.62 335 LEU A N 1
ATOM 2700 C CA . LEU A 1 335 ? -12.495 27.805 33.307 1.00 75.62 335 LEU A CA 1
ATOM 2701 C C . LEU A 1 335 ? -12.382 28.554 34.637 1.00 75.62 335 LEU A C 1
ATOM 2703 O O . LEU A 1 335 ? -11.994 27.946 35.636 1.00 75.62 335 LEU A O 1
ATOM 2707 N N . PRO A 1 336 ? -12.717 29.850 34.688 1.00 71.69 336 PRO A N 1
ATOM 2708 C CA . PRO A 1 336 ? -12.932 30.525 35.960 1.00 71.69 336 PRO A CA 1
ATOM 2709 C C . PRO A 1 336 ? -14.112 29.874 36.698 1.00 71.69 336 PRO A C 1
ATOM 2711 O O . PRO A 1 336 ? -15.042 29.365 36.071 1.00 71.69 336 PRO A O 1
ATOM 2714 N N . ARG A 1 337 ? -14.055 29.841 38.031 1.00 72.19 337 ARG A N 1
ATOM 2715 C CA . ARG A 1 337 ? -15.025 29.130 38.870 1.00 72.19 337 ARG A CA 1
ATOM 2716 C C . ARG A 1 337 ? -16.412 29.756 38.776 1.00 72.19 337 ARG A C 1
ATOM 2718 O O . ARG A 1 337 ? -16.637 30.841 39.286 1.00 72.19 337 ARG A O 1
ATOM 2725 N N . ASP A 1 338 ? -17.339 29.068 38.141 1.00 74.88 338 ASP A N 1
ATOM 2726 C CA . ASP A 1 338 ? -18.752 29.409 38.122 1.00 74.88 338 ASP A CA 1
ATOM 2727 C C . ASP A 1 338 ? -19.485 28.623 39.221 1.00 74.88 338 ASP A C 1
ATOM 2729 O O . ASP A 1 338 ? -19.566 27.390 39.155 1.00 74.88 338 ASP A O 1
ATOM 2733 N N . PRO A 1 339 ? -20.022 29.301 40.247 1.00 70.19 339 PRO A N 1
ATOM 2734 C CA . PRO A 1 339 ? -20.719 28.625 41.323 1.00 70.19 339 PRO A CA 1
ATOM 2735 C C . PRO A 1 339 ? -22.081 28.058 40.898 1.00 70.19 339 PRO A C 1
ATOM 2737 O O . PRO A 1 339 ? -22.649 27.294 41.666 1.00 70.19 339 PRO A O 1
ATOM 2740 N N . CYS A 1 340 ? -22.595 28.364 39.703 1.00 72.00 340 CYS A N 1
ATOM 2741 C CA . CYS A 1 340 ? -23.866 27.857 39.178 1.00 72.00 340 CYS A CA 1
ATOM 2742 C C . CYS A 1 340 ? -23.720 26.708 38.160 1.00 72.00 340 CYS A C 1
ATOM 2744 O O . CYS A 1 340 ? -24.707 26.337 37.524 1.00 72.00 340 CYS A O 1
ATOM 2746 N N . ILE A 1 341 ? -22.529 26.126 37.973 1.00 65.25 341 ILE A N 1
ATOM 2747 C CA . ILE A 1 341 ? -22.304 25.025 37.018 1.00 65.25 341 ILE A CA 1
ATOM 2748 C C . ILE A 1 341 ? -21.780 23.775 37.743 1.00 65.25 341 ILE A C 1
ATOM 2750 O O . ILE A 1 341 ? -20.896 23.849 38.594 1.00 65.25 341 ILE A O 1
ATOM 2754 N N . TRP A 1 342 ? -22.301 22.598 37.382 1.00 54.53 342 TRP A N 1
ATOM 2755 C CA . TRP A 1 342 ? -21.851 21.301 37.904 1.00 54.53 342 TRP A CA 1
ATOM 2756 C C . TRP A 1 342 ? -20.539 20.818 37.260 1.00 54.53 342 TRP A C 1
ATOM 2758 O O . TRP A 1 342 ? -20.457 20.735 36.034 1.00 54.53 342 TRP A O 1
ATOM 2768 N N . PRO A 1 343 ? -19.553 20.352 38.050 1.00 52.09 343 PRO A N 1
ATOM 2769 C CA . PRO A 1 343 ? -18.469 19.513 37.562 1.00 52.09 343 PRO A CA 1
ATOM 2770 C C . PRO A 1 343 ? -18.651 18.088 38.117 1.00 52.09 343 PRO A C 1
ATOM 2772 O O . PRO A 1 343 ? -18.325 17.810 39.264 1.00 52.09 343 PRO A O 1
ATOM 2775 N N . ASN A 1 344 ? -19.238 17.204 37.312 1.00 45.94 344 ASN A N 1
ATOM 2776 C CA . ASN A 1 344 ? -19.509 15.778 37.555 1.00 45.94 344 ASN A CA 1
ATOM 2777 C C . ASN A 1 344 ? -19.121 15.133 38.922 1.00 45.94 344 ASN A C 1
ATOM 2779 O O . ASN A 1 344 ? -17.966 14.820 39.211 1.00 45.94 344 ASN A O 1
ATOM 2783 N N . VAL A 1 345 ? -20.194 14.773 39.642 1.00 45.22 345 VAL A N 1
ATOM 2784 C CA . VAL A 1 345 ? -20.451 13.581 40.482 1.00 45.22 345 VAL A CA 1
ATOM 2785 C C . VAL A 1 345 ? -20.063 13.560 41.970 1.00 45.22 345 VAL A C 1
ATOM 2787 O O . VAL A 1 345 ? -20.634 12.718 42.638 1.00 45.22 345 VAL A O 1
ATOM 2790 N N . ASN A 1 346 ? -19.263 14.445 42.591 1.00 42.56 346 ASN A N 1
ATOM 2791 C CA . ASN A 1 346 ? -19.106 14.355 44.074 1.00 42.56 346 ASN A CA 1
ATOM 2792 C C . ASN A 1 346 ? -18.704 15.637 44.853 1.00 42.56 346 ASN A C 1
ATOM 2794 O O . ASN A 1 346 ? -17.865 15.555 45.747 1.00 42.56 346 ASN A O 1
ATOM 2798 N N . GLN A 1 347 ? -19.295 16.807 44.559 1.00 42.94 347 GLN A N 1
ATOM 2799 C CA . GLN A 1 347 ? -19.616 17.873 45.544 1.00 42.94 347 GLN A CA 1
ATOM 2800 C C . GLN A 1 347 ? -20.273 19.099 44.874 1.00 42.94 347 GLN A C 1
ATOM 2802 O O . GLN A 1 347 ? -19.924 19.477 43.759 1.00 42.94 347 GLN A O 1
ATOM 2807 N N . ILE A 1 348 ? -21.237 19.691 45.582 1.00 44.09 348 ILE A N 1
ATOM 2808 C CA . ILE A 1 348 ? -22.290 20.607 45.110 1.00 44.09 348 ILE A CA 1
ATOM 2809 C C . ILE A 1 348 ? -21.784 22.047 44.941 1.00 44.09 348 ILE A C 1
ATOM 2811 O O . ILE A 1 348 ? -21.190 22.594 45.873 1.00 44.09 348 ILE A O 1
ATOM 2815 N N . VAL A 1 349 ? -22.129 22.713 43.829 1.00 48.03 349 VAL A N 1
ATOM 2816 C CA . VAL A 1 349 ? -22.084 24.185 43.735 1.00 48.03 349 VAL A CA 1
ATOM 2817 C C . VAL A 1 349 ? -23.358 24.728 43.061 1.00 48.03 349 VAL A C 1
ATOM 2819 O O . VAL A 1 349 ? -23.723 24.306 41.965 1.00 48.03 349 VAL A O 1
ATOM 2822 N N . GLY A 1 350 ? -24.053 25.607 43.797 1.00 49.44 350 GLY A N 1
ATOM 2823 C CA . GLY A 1 350 ? -25.110 26.545 43.376 1.00 49.44 350 GLY A CA 1
ATOM 2824 C C . GLY A 1 350 ? -26.463 25.996 42.929 1.00 49.44 350 GLY A C 1
ATOM 2825 O O . GLY A 1 350 ? -27.481 26.367 43.506 1.00 49.44 350 GLY A O 1
ATOM 2826 N N . THR A 1 351 ? -26.518 25.133 41.915 1.00 53.28 351 THR A N 1
ATOM 2827 C CA . THR A 1 351 ? -27.796 24.781 41.258 1.00 53.28 351 THR A CA 1
ATOM 2828 C C . THR A 1 351 ? -28.707 23.917 42.116 1.00 53.28 351 THR A C 1
ATOM 2830 O O . THR A 1 351 ? -29.905 24.168 42.157 1.00 53.28 351 THR A O 1
ATOM 2833 N N . GLU A 1 352 ? -28.162 22.958 42.869 1.00 57.66 352 GLU A N 1
ATOM 2834 C CA . GLU A 1 352 ? -28.956 22.231 43.873 1.00 57.66 352 GLU A CA 1
ATOM 2835 C C . GLU A 1 352 ? -29.318 23.116 45.065 1.00 57.66 352 GLU A C 1
ATOM 2837 O O . GLU A 1 352 ? -30.350 22.892 45.696 1.00 57.66 352 GLU A O 1
ATOM 2842 N N . LYS A 1 353 ? -28.493 24.129 45.374 1.00 63.03 353 LYS A N 1
ATOM 2843 C CA . LYS A 1 353 ? -28.771 25.016 46.503 1.00 63.03 353 LYS A CA 1
ATOM 2844 C C . LYS A 1 353 ? -29.994 25.880 46.230 1.00 63.03 353 LYS A C 1
ATOM 2846 O O . LYS A 1 353 ? -30.845 25.915 47.095 1.00 63.03 353 LYS A O 1
ATOM 2851 N N . CYS A 1 354 ? -30.145 26.446 45.030 1.00 67.62 354 CYS A N 1
ATOM 2852 C CA . CYS A 1 354 ? -31.371 27.152 44.622 1.00 67.62 354 CYS A CA 1
ATOM 2853 C C . CYS A 1 354 ? -32.611 26.250 44.452 1.00 67.62 354 CYS A C 1
ATOM 2855 O O . CYS A 1 354 ? -33.704 26.761 44.203 1.00 67.62 354 CYS A O 1
ATOM 2857 N N . GLY A 1 355 ? -32.447 24.923 44.530 1.00 65.31 355 GLY A N 1
ATOM 2858 C CA . GLY A 1 355 ? -33.503 23.943 44.288 1.00 65.31 355 GLY A CA 1
ATOM 2859 C C . GLY A 1 355 ? -34.071 23.973 42.861 1.00 65.31 355 GLY A C 1
ATOM 2860 O O . GLY A 1 355 ? -33.730 24.814 42.032 1.00 65.31 355 GLY A O 1
ATOM 2861 N N . TYR A 1 356 ? -35.006 23.064 42.566 1.00 68.75 356 TYR A N 1
ATOM 2862 C CA . TYR A 1 356 ? -35.751 23.073 41.292 1.00 68.75 356 TYR A CA 1
ATOM 2863 C C . TYR A 1 356 ? -36.669 24.299 41.137 1.00 68.75 356 TYR A C 1
ATOM 2865 O O . TYR A 1 356 ? -37.187 24.553 40.052 1.00 68.75 356 TYR A O 1
ATOM 2873 N N . ASN A 1 357 ? -36.857 25.058 42.218 1.00 70.75 357 ASN A N 1
ATOM 2874 C CA . ASN A 1 357 ? -37.804 26.162 42.312 1.00 70.75 357 ASN A CA 1
ATOM 2875 C C . ASN A 1 357 ? -37.129 27.536 42.181 1.00 70.75 357 ASN A C 1
ATOM 2877 O O . ASN A 1 357 ? -37.798 28.556 42.328 1.00 70.75 357 ASN A O 1
ATOM 2881 N N . GLY A 1 358 ? -35.836 27.606 41.846 1.00 72.94 358 GLY A N 1
ATOM 2882 C CA . GLY A 1 358 ? -35.104 28.862 41.674 1.00 72.94 358 GLY A CA 1
ATOM 2883 C C . GLY A 1 358 ? -34.076 28.824 40.541 1.00 72.94 358 GLY A C 1
ATOM 2884 O O . GLY A 1 358 ? -33.563 27.773 40.168 1.00 72.94 358 GLY A O 1
ATOM 2885 N N . LYS A 1 359 ? -33.766 29.991 39.968 1.00 80.94 359 LYS A N 1
ATOM 2886 C CA . LYS A 1 359 ? -32.712 30.169 38.957 1.00 80.94 359 LYS A CA 1
ATOM 2887 C C . LYS A 1 359 ? -31.442 30.723 39.614 1.00 80.94 359 LYS A C 1
ATOM 2889 O O . LYS A 1 359 ? -31.491 31.793 40.213 1.00 80.94 359 LYS A O 1
ATOM 2894 N N . CYS A 1 360 ? -30.315 30.021 39.475 1.00 79.06 360 CYS A N 1
ATOM 2895 C CA . CYS A 1 360 ? -29.015 30.413 40.043 1.00 79.06 360 CYS A CA 1
ATOM 2896 C C . CYS A 1 360 ? -28.331 31.517 39.222 1.00 79.06 360 CYS A C 1
ATOM 2898 O O . CYS A 1 360 ? -28.284 31.431 37.992 1.00 79.06 360 CYS A O 1
ATOM 2900 N N . ILE A 1 361 ? -27.767 32.522 39.899 1.00 79.94 361 ILE A N 1
ATOM 2901 C CA . ILE A 1 361 ? -26.883 33.538 39.314 1.00 79.94 361 ILE A CA 1
ATOM 2902 C C . ILE A 1 361 ? -25.594 33.615 40.139 1.00 79.94 361 ILE A C 1
ATOM 2904 O O . ILE A 1 361 ? -25.626 33.871 41.343 1.00 79.94 361 ILE A O 1
ATOM 2908 N N . GLY A 1 362 ? -24.457 33.379 39.483 1.00 75.94 362 GLY A N 1
ATOM 2909 C CA . GLY A 1 362 ? -23.146 33.240 40.111 1.00 75.94 362 GLY A CA 1
ATOM 2910 C C . GLY A 1 362 ? -22.152 34.312 39.675 1.00 75.94 362 GLY A C 1
ATOM 2911 O O . GLY A 1 362 ? -22.177 34.766 38.531 1.00 75.94 362 GLY A O 1
ATOM 2912 N N . SER A 1 363 ? -21.247 34.691 40.577 1.00 78.06 363 SER A N 1
ATOM 2913 C CA . SER A 1 363 ? -20.109 35.560 40.259 1.00 78.06 363 SER A CA 1
ATOM 2914 C C . SER A 1 363 ? -18.915 34.720 39.802 1.00 78.06 363 SER A C 1
ATOM 2916 O O . SER A 1 363 ? -18.270 34.045 40.609 1.00 78.06 363 SER A O 1
ATOM 2918 N N . ILE A 1 364 ? -18.616 34.774 38.502 1.00 73.69 364 ILE A N 1
ATOM 2919 C CA . ILE A 1 364 ? -17.552 33.994 37.855 1.00 73.69 364 ILE A CA 1
ATOM 2920 C C . ILE A 1 364 ? -16.182 34.294 38.497 1.00 73.69 364 ILE A C 1
ATOM 2922 O O . ILE A 1 364 ? -15.766 35.445 38.598 1.00 73.69 364 ILE A O 1
ATOM 2926 N N . GLY A 1 365 ? -15.473 33.243 38.909 1.00 66.06 365 GLY A N 1
ATOM 2927 C CA . GLY A 1 365 ? -14.201 33.272 39.636 1.00 66.06 365 GLY A CA 1
ATOM 2928 C C . GLY A 1 365 ? -14.326 33.171 41.164 1.00 66.06 365 GLY A C 1
ATOM 2929 O O . GLY A 1 365 ? -13.302 33.169 41.846 1.00 66.06 365 GLY A O 1
ATOM 2930 N N . THR A 1 366 ? -15.545 33.083 41.715 1.00 70.31 366 THR A N 1
ATOM 2931 C CA . THR A 1 366 ? -15.810 33.067 43.168 1.00 70.31 366 THR A CA 1
ATOM 2932 C C . THR A 1 366 ? -16.826 31.990 43.569 1.00 70.31 366 THR A C 1
ATOM 2934 O O . THR A 1 366 ? -17.441 31.353 42.718 1.00 70.31 366 THR A O 1
ATOM 2937 N N . ASP A 1 367 ? -17.043 31.822 44.878 1.00 67.31 367 ASP A N 1
ATOM 2938 C CA . ASP A 1 367 ? -18.017 30.864 45.436 1.00 67.31 367 ASP A CA 1
ATOM 2939 C C . ASP A 1 367 ? -19.382 31.515 45.714 1.00 67.31 367 ASP A C 1
ATOM 2941 O O . ASP A 1 367 ? -20.281 30.881 46.269 1.00 67.31 367 ASP A O 1
ATOM 2945 N N . LEU A 1 368 ? -19.533 32.794 45.358 1.00 71.38 368 LEU A N 1
ATOM 2946 C CA . LEU A 1 368 ? -20.716 33.593 45.652 1.00 71.38 368 LEU A CA 1
ATOM 2947 C C . LEU A 1 368 ? -21.780 33.409 44.569 1.00 71.38 368 LEU A C 1
ATOM 2949 O O . LEU A 1 368 ? -21.534 33.653 43.386 1.00 71.38 368 LEU A O 1
ATOM 2953 N N . TYR A 1 369 ? -22.982 33.034 44.994 1.00 77.38 369 TYR A N 1
ATOM 2954 C CA . TYR A 1 369 ? -24.159 32.909 44.141 1.00 77.38 369 TYR A CA 1
ATOM 2955 C C . TYR A 1 369 ? -25.407 33.396 44.888 1.00 77.38 369 TYR A C 1
ATOM 2957 O O . TYR A 1 369 ? -25.425 33.440 46.121 1.00 77.38 369 TYR A O 1
ATOM 2965 N N . TYR A 1 370 ? -26.448 33.747 44.140 1.00 78.88 370 TYR A N 1
ATOM 2966 C CA . TYR A 1 370 ? -27.787 34.010 44.667 1.00 78.88 370 TYR A CA 1
ATOM 2967 C C . TYR A 1 370 ? -28.850 33.379 43.763 1.00 78.88 370 TYR A C 1
ATOM 2969 O O . TYR A 1 370 ? -28.581 33.072 42.597 1.00 78.88 370 TYR A O 1
ATOM 2977 N N . CYS A 1 371 ? -30.050 33.166 44.299 1.00 79.88 371 CYS A N 1
ATOM 2978 C CA . CYS A 1 371 ? -31.149 32.526 43.592 1.00 79.88 371 CYS A CA 1
ATOM 2979 C C . CYS A 1 371 ? -32.269 33.526 43.314 1.00 79.88 371 CYS A C 1
ATOM 2981 O O . CYS A 1 371 ? -32.580 34.392 44.127 1.00 79.88 371 CYS A O 1
ATOM 2983 N N . ILE A 1 372 ? -32.899 33.392 42.150 1.00 81.56 372 ILE A N 1
ATOM 2984 C CA . ILE A 1 372 ? -34.173 34.044 41.847 1.00 81.56 372 ILE A CA 1
ATOM 2985 C C . ILE A 1 372 ? -35.259 32.977 41.947 1.00 81.56 372 ILE A C 1
ATOM 2987 O O . ILE A 1 372 ? -35.300 32.068 41.115 1.00 81.56 372 ILE A O 1
ATOM 2991 N N . CYS A 1 373 ? -36.117 33.069 42.961 1.00 77.62 373 CYS A N 1
ATOM 2992 C CA . CYS A 1 373 ? -37.161 32.078 43.212 1.00 77.62 373 CYS A CA 1
ATOM 2993 C C . CYS A 1 373 ? -38.343 32.226 42.244 1.00 77.62 373 CYS A C 1
ATOM 2995 O O . CYS A 1 373 ? -38.717 33.334 41.855 1.00 77.62 373 CYS A O 1
ATOM 2997 N N . HIS A 1 374 ? -38.933 31.098 41.846 1.00 76.62 374 HIS A N 1
ATOM 2998 C CA . HIS A 1 374 ? -40.187 31.066 41.096 1.00 76.62 374 HIS A CA 1
ATOM 2999 C C . HIS A 1 374 ? -41.366 31.439 42.010 1.00 76.62 374 HIS A C 1
ATOM 3001 O O . HIS A 1 374 ? -41.285 31.335 43.232 1.00 76.62 374 HIS A O 1
ATOM 3007 N N . SER A 1 375 ? -42.475 31.885 41.414 1.00 67.75 375 SER A N 1
ATOM 3008 C CA . SER A 1 375 ? -43.665 32.331 42.153 1.00 67.75 375 SER A CA 1
ATOM 3009 C C . SER A 1 375 ? -44.177 31.250 43.121 1.00 67.75 375 SER A C 1
ATOM 3011 O O . SER A 1 375 ? -44.330 30.094 42.726 1.00 67.75 375 SER A O 1
ATOM 3013 N N . GLY A 1 376 ? -44.417 31.633 44.381 1.00 62.56 376 GLY A N 1
ATOM 3014 C CA . GLY A 1 376 ? -44.835 30.735 45.466 1.00 62.56 376 GLY A CA 1
ATOM 3015 C C . GLY A 1 376 ? -43.688 30.108 46.268 1.00 62.56 376 GLY A C 1
ATOM 3016 O O . GLY A 1 376 ? -43.954 29.314 47.166 1.00 62.56 376 GLY A O 1
ATOM 3017 N N . TYR A 1 377 ? -42.428 30.449 45.972 1.00 72.62 377 TYR A N 1
ATOM 3018 C CA . TYR A 1 377 ? -41.260 29.983 46.722 1.00 72.62 377 TYR A CA 1
ATOM 3019 C C . TYR A 1 377 ? -40.385 31.144 47.200 1.00 72.62 377 TYR A C 1
ATOM 3021 O O . TYR A 1 377 ? -40.176 32.119 46.477 1.00 72.62 377 TYR A O 1
ATOM 3029 N N . THR A 1 378 ? -39.840 31.020 48.407 1.00 75.50 378 THR A N 1
ATOM 3030 C CA . THR A 1 378 ? -38.932 31.990 49.025 1.00 75.50 378 THR A CA 1
ATOM 3031 C C . THR A 1 378 ? -37.701 31.300 49.616 1.00 75.50 378 THR A C 1
ATOM 3033 O O . THR A 1 378 ? -37.670 30.080 49.812 1.00 75.50 378 THR A O 1
ATOM 3036 N N . ASP A 1 379 ? -36.649 32.086 49.845 1.00 70.44 379 ASP A N 1
ATOM 3037 C CA . ASP A 1 379 ? -35.431 31.620 50.508 1.00 70.44 379 ASP A CA 1
ATOM 3038 C C . ASP A 1 379 ? -35.710 31.242 51.963 1.00 70.44 379 ASP A C 1
ATOM 3040 O O . ASP A 1 379 ? -36.494 31.896 52.652 1.00 70.44 379 ASP A O 1
ATOM 3044 N N . ASN A 1 380 ? -35.029 30.211 52.457 1.00 74.12 380 ASN A N 1
ATOM 3045 C CA . ASN A 1 380 ? -35.100 29.836 53.857 1.00 74.12 380 ASN A CA 1
ATOM 3046 C C . ASN A 1 380 ? -34.366 30.872 54.729 1.00 74.12 380 ASN A C 1
ATOM 3048 O O . ASN A 1 380 ? -33.135 30.941 54.687 1.00 74.12 380 ASN A O 1
ATOM 3052 N N . PRO A 1 381 ? -35.067 31.623 55.599 1.00 66.38 381 PRO A N 1
ATOM 3053 C CA . PRO A 1 381 ? -34.445 32.671 56.409 1.00 66.38 381 PRO A CA 1
ATOM 3054 C C . PRO A 1 381 ? -33.477 32.132 57.476 1.00 66.38 381 PRO A C 1
ATOM 3056 O O . PRO A 1 381 ? -32.754 32.906 58.098 1.00 66.38 381 PRO A O 1
ATOM 3059 N N . SER A 1 382 ? -33.446 30.813 57.698 1.00 67.25 382 SER A N 1
ATOM 3060 C CA . SER A 1 382 ? -32.503 30.160 58.617 1.00 67.25 382 SER A CA 1
ATOM 3061 C C . SER A 1 382 ? -31.135 29.888 57.982 1.00 67.25 382 SER A C 1
ATOM 3063 O O . SER A 1 382 ? -30.179 29.590 58.699 1.00 67.25 382 SER A O 1
ATOM 3065 N N . ASN A 1 383 ? -31.030 29.966 56.654 1.00 68.00 383 ASN A N 1
ATOM 3066 C CA . ASN A 1 383 ? -29.791 29.724 55.930 1.00 68.00 383 ASN A CA 1
ATOM 3067 C C . ASN A 1 383 ? -29.081 31.044 55.616 1.00 68.00 383 ASN A C 1
ATOM 3069 O O . ASN A 1 383 ? -29.690 32.047 55.262 1.00 68.00 383 ASN A O 1
ATOM 3073 N N . SER A 1 384 ? -27.751 31.038 55.710 1.00 68.69 384 SER A N 1
ATOM 3074 C CA . SER A 1 384 ? -26.903 32.180 55.339 1.00 68.69 384 SER A CA 1
ATOM 3075 C C . SER A 1 384 ? -26.699 32.320 53.822 1.00 68.69 384 SER A C 1
ATOM 3077 O O . SER A 1 384 ? -25.840 33.081 53.379 1.00 68.69 384 SER A O 1
ATOM 3079 N N . TYR A 1 385 ? -27.445 31.555 53.025 1.00 69.69 385 TYR A N 1
ATOM 3080 C CA . TYR A 1 385 ? -27.328 31.451 51.577 1.00 69.69 385 TYR A CA 1
ATOM 3081 C C . TYR A 1 385 ? -28.718 31.309 50.946 1.00 69.69 385 TYR A C 1
ATOM 3083 O O . TYR A 1 385 ? -29.616 30.733 51.553 1.00 69.69 385 TYR A O 1
ATOM 3091 N N . SER A 1 386 ? -28.870 31.832 49.729 1.00 67.62 386 SER A N 1
ATOM 3092 C CA . SER A 1 386 ? -30.117 31.788 48.954 1.00 67.62 386 SER A CA 1
ATOM 3093 C C . SER A 1 386 ? -30.370 30.360 48.447 1.00 67.62 386 SER A C 1
ATOM 3095 O O . SER A 1 386 ? -29.423 29.689 48.005 1.00 67.62 386 SER A O 1
ATOM 3097 N N . ASP A 1 387 ? -31.607 29.870 48.583 1.00 73.00 387 ASP A N 1
ATOM 3098 C CA . ASP A 1 387 ? -31.959 28.465 48.353 1.00 73.00 387 ASP A CA 1
ATOM 3099 C C . ASP A 1 387 ? -33.384 28.177 47.823 1.00 73.00 387 ASP A C 1
ATOM 3101 O O . ASP A 1 387 ? -33.637 27.062 47.370 1.00 73.00 387 ASP A O 1
ATOM 3105 N N . CYS A 1 388 ? -34.303 29.148 47.788 1.00 74.38 388 CYS A N 1
ATOM 3106 C CA . CYS A 1 388 ? -35.672 29.024 47.259 1.00 74.38 388 CYS A CA 1
ATOM 3107 C C . CYS A 1 388 ? -36.438 27.749 47.679 1.00 74.38 388 CYS A C 1
ATOM 3109 O O . CYS A 1 388 ? -37.248 27.217 46.909 1.00 74.38 388 CYS A O 1
ATOM 3111 N N . GLN A 1 389 ? -36.167 27.216 48.876 1.00 71.06 389 GLN A N 1
ATOM 3112 C CA . GLN A 1 389 ? -36.711 25.923 49.314 1.00 71.06 389 GLN A CA 1
ATOM 3113 C C . GLN A 1 389 ? -38.023 26.029 50.094 1.00 71.06 389 GLN A C 1
ATOM 3115 O O . GLN A 1 389 ? -38.672 25.009 50.334 1.00 71.06 389 GLN A O 1
ATOM 3120 N N . VAL A 1 390 ? -38.436 27.230 50.497 1.00 67.12 390 VAL A N 1
ATOM 3121 C CA . VAL A 1 390 ? -39.649 27.420 51.295 1.00 67.12 390 VAL A CA 1
ATOM 3122 C C . VAL A 1 390 ? -40.824 27.691 50.364 1.00 67.12 390 VAL A C 1
ATOM 3124 O O . VAL A 1 390 ? -40.832 28.685 49.651 1.00 67.12 390 VAL A O 1
ATOM 3127 N N . TYR A 1 391 ? -41.811 26.796 50.356 1.00 60.19 391 TYR A N 1
ATOM 3128 C CA . TYR A 1 391 ? -43.066 26.969 49.619 1.00 60.19 391 TYR A CA 1
ATOM 3129 C C . TYR A 1 391 ? -44.072 27.774 50.452 1.00 60.19 391 TYR A C 1
ATOM 3131 O O . TYR A 1 391 ? -44.296 27.440 51.617 1.00 60.19 391 TYR A O 1
ATOM 3139 N N . GLU A 1 392 ? -44.720 28.784 49.871 1.00 57.94 392 GLU A N 1
ATOM 3140 C CA . GLU A 1 392 ? -45.923 29.392 50.458 1.00 57.94 392 GLU A CA 1
ATOM 3141 C C . GLU A 1 392 ? -47.073 28.360 50.425 1.00 57.94 392 GLU A C 1
ATOM 3143 O O . GLU A 1 392 ? -47.445 27.843 49.376 1.00 57.94 392 GLU A O 1
ATOM 3148 N N . ALA A 1 393 ? -47.572 27.966 51.600 1.00 54.66 393 ALA A N 1
ATOM 3149 C CA . ALA A 1 393 ? -48.216 26.671 51.848 1.00 54.66 393 ALA A CA 1
ATOM 3150 C C . ALA A 1 393 ? -49.657 26.476 51.302 1.00 54.66 393 ALA A C 1
ATOM 3152 O O . ALA A 1 393 ? -50.534 27.305 51.502 1.00 54.66 393 ALA A O 1
ATOM 3153 N N . MET A 1 394 ? -49.947 25.267 50.783 1.00 54.56 394 MET A N 1
ATOM 3154 C CA . MET A 1 394 ? -51.286 24.746 50.397 1.00 54.56 394 MET A CA 1
ATOM 3155 C C . MET A 1 394 ? -52.182 24.279 51.575 1.00 54.56 394 MET A C 1
ATOM 3157 O O . MET A 1 394 ? -53.261 23.733 51.352 1.00 54.56 394 MET A O 1
ATOM 3161 N N . CYS A 1 395 ? -51.755 24.443 52.833 1.00 55.41 395 CYS A N 1
ATOM 3162 C CA . CYS A 1 395 ? -52.543 24.039 54.014 1.00 55.41 395 CYS A CA 1
ATOM 3163 C C . CYS A 1 395 ? -53.539 25.110 54.491 1.00 55.41 395 CYS A C 1
ATOM 3165 O O . CYS A 1 395 ? -54.296 24.864 55.433 1.00 55.41 395 CYS A O 1
ATOM 3167 N N . GLU A 1 396 ? -53.568 26.285 53.867 1.00 55.06 396 GLU A N 1
ATOM 3168 C CA . GLU A 1 396 ? -54.568 27.301 54.183 1.00 55.06 396 GLU A CA 1
ATOM 3169 C C . GLU A 1 396 ? -55.940 26.879 53.629 1.00 55.06 396 GLU A C 1
ATOM 3171 O O . GLU A 1 396 ? -56.228 27.006 52.443 1.00 55.06 396 GLU A O 1
ATOM 3176 N N . GLY A 1 397 ? -56.785 26.318 54.508 1.00 56.81 397 GLY A N 1
ATOM 3177 C CA . GLY A 1 397 ? -58.182 25.959 54.215 1.00 56.81 397 GLY A CA 1
ATOM 3178 C C . GLY A 1 397 ? -58.612 24.534 54.594 1.00 56.81 397 GLY A C 1
ATOM 3179 O O . GLY A 1 397 ? -59.807 24.237 54.549 1.00 56.81 397 GLY A O 1
ATOM 3180 N N . ILE A 1 398 ? -57.692 23.649 55.001 1.00 62.59 398 ILE A N 1
ATOM 3181 C CA . ILE A 1 398 ? -58.009 22.254 55.368 1.00 62.59 398 ILE A CA 1
ATOM 3182 C C . ILE A 1 398 ? -57.983 22.077 56.891 1.00 62.59 398 ILE A C 1
ATOM 3184 O O . ILE A 1 398 ? -56.945 22.210 57.534 1.00 62.59 398 ILE A O 1
ATOM 3188 N N . LEU A 1 399 ? -59.142 21.742 57.470 1.00 64.00 399 LEU A N 1
ATOM 3189 C CA . LEU A 1 399 ? -59.316 21.532 58.911 1.00 64.00 399 LEU A CA 1
ATOM 3190 C C . LEU A 1 399 ? -59.207 20.039 59.278 1.00 64.00 399 LEU A C 1
ATOM 3192 O O . LEU A 1 399 ? -60.099 19.252 58.951 1.00 64.00 399 LEU A O 1
ATOM 3196 N N . CYS A 1 400 ? -58.155 19.669 60.012 1.00 71.75 400 CYS A N 1
ATOM 3197 C CA . CYS A 1 400 ? -57.979 18.346 60.623 1.00 71.75 400 CYS A CA 1
ATOM 3198 C C . CYS A 1 400 ? -58.284 18.433 62.127 1.00 71.75 400 CYS A C 1
ATOM 3200 O O . CYS A 1 400 ? -57.635 19.202 62.827 1.00 71.75 400 CYS A O 1
ATOM 3202 N N . ILE A 1 401 ? -59.274 17.683 62.631 1.00 77.75 401 ILE A N 1
ATOM 3203 C CA . ILE A 1 401 ? -59.796 17.877 64.001 1.00 77.75 401 ILE A CA 1
ATOM 3204 C C . ILE A 1 401 ? -58.824 17.317 65.046 1.00 77.75 401 ILE A C 1
ATOM 3206 O O . ILE A 1 401 ? -58.328 18.051 65.894 1.00 77.75 401 ILE A O 1
ATOM 3210 N N . ASN A 1 402 ? -58.537 16.014 64.972 1.00 77.00 402 ASN A N 1
ATOM 3211 C CA . ASN A 1 402 ? -57.572 15.331 65.841 1.00 77.00 402 ASN A CA 1
ATOM 3212 C C . ASN A 1 402 ? -56.406 14.786 65.011 1.00 77.00 402 ASN A C 1
ATOM 3214 O O . ASN A 1 402 ? -56.079 13.599 65.075 1.00 77.00 402 ASN A O 1
ATOM 3218 N N . GLY A 1 403 ? -55.819 15.642 64.178 1.00 76.56 403 GLY A N 1
ATOM 3219 C CA . GLY A 1 403 ? -54.736 15.275 63.276 1.00 76.56 403 GLY A CA 1
ATOM 3220 C C . GLY A 1 403 ? -53.999 16.489 62.728 1.00 76.56 403 GLY A C 1
ATOM 3221 O O . GLY A 1 403 ? -54.389 17.627 62.973 1.00 76.56 403 GLY A O 1
ATOM 3222 N N . VAL A 1 404 ? -52.934 16.236 61.975 1.00 77.19 404 VAL A N 1
ATOM 3223 C CA . VAL A 1 404 ? -52.106 17.274 61.350 1.00 77.19 404 VAL A CA 1
ATOM 3224 C C . VAL A 1 404 ? -52.302 17.214 59.837 1.00 77.19 404 VAL A C 1
ATOM 3226 O O . VAL A 1 404 ? -52.290 16.128 59.255 1.00 77.19 404 VAL A O 1
ATOM 3229 N N . CYS A 1 405 ? -52.513 18.370 59.200 1.00 72.50 405 CYS A N 1
ATOM 3230 C CA . CYS A 1 405 ? -52.599 18.458 57.744 1.00 72.50 405 CYS A CA 1
ATOM 3231 C C . CYS A 1 405 ? -51.201 18.311 57.141 1.00 72.50 405 CYS A C 1
ATOM 3233 O O . CYS A 1 405 ? -50.294 19.070 57.484 1.00 72.50 405 CYS A O 1
ATOM 3235 N N . VAL A 1 406 ? -51.036 17.346 56.240 1.00 71.44 406 VAL A N 1
ATOM 3236 C CA . VAL A 1 406 ? -49.784 17.104 55.525 1.00 71.44 406 VAL A CA 1
ATOM 3237 C C . VAL A 1 406 ? -50.044 17.299 54.037 1.00 71.44 406 VAL A C 1
ATOM 3239 O O . VAL A 1 406 ? -50.843 16.579 53.436 1.00 71.44 406 VAL A O 1
ATOM 3242 N N . ALA A 1 407 ? -49.382 18.294 53.448 1.00 59.62 407 ALA A N 1
ATOM 3243 C CA . ALA A 1 407 ? -49.438 18.567 52.018 1.00 59.62 407 ALA A CA 1
ATOM 3244 C C . ALA A 1 407 ? -48.352 17.781 51.265 1.00 59.62 407 ALA A C 1
ATOM 3246 O O . ALA A 1 407 ? -47.221 17.643 51.729 1.00 59.62 407 ALA A O 1
ATOM 3247 N N . SER A 1 408 ? -48.705 17.282 50.085 1.00 51.50 408 SER A N 1
ATOM 3248 C CA . SER A 1 408 ? -47.806 16.722 49.077 1.00 51.50 408 SER A CA 1
ATOM 3249 C C . SER A 1 408 ? -48.051 17.430 47.742 1.00 51.50 408 SER A C 1
ATOM 3251 O O . SER A 1 408 ? -49.009 18.187 47.609 1.00 51.50 408 SER A O 1
ATOM 3253 N N . THR A 1 409 ? -47.199 17.182 46.748 1.00 51.00 409 THR A N 1
ATOM 3254 C CA . THR A 1 409 ? -47.032 18.006 45.536 1.00 51.00 409 THR A CA 1
ATOM 3255 C C . THR A 1 409 ? -48.307 18.308 44.739 1.00 51.00 409 THR A C 1
ATOM 3257 O O . THR A 1 409 ? -48.299 19.285 44.006 1.00 51.00 409 THR A O 1
ATOM 3260 N N . ASN A 1 410 ? -49.393 17.535 44.897 1.00 53.25 410 ASN A N 1
ATOM 3261 C CA . ASN A 1 410 ? -50.699 17.780 44.261 1.00 53.25 410 ASN A CA 1
ATOM 3262 C C . ASN A 1 410 ? -51.926 17.557 45.181 1.00 53.25 410 ASN A C 1
ATOM 3264 O O . ASN A 1 410 ? -53.054 17.577 44.691 1.00 53.25 410 ASN A O 1
ATOM 3268 N N . ASN A 1 411 ? -51.755 17.268 46.480 1.00 52.50 411 ASN A N 1
ATOM 3269 C CA . ASN A 1 411 ? -52.881 16.986 47.387 1.00 52.50 411 ASN A CA 1
ATOM 3270 C C . ASN A 1 411 ? -52.496 17.166 48.866 1.00 52.50 411 ASN A C 1
ATOM 3272 O O . ASN A 1 411 ? -51.336 16.975 49.225 1.00 52.50 411 ASN A O 1
ATOM 3276 N N . ALA A 1 412 ? -53.467 17.444 49.735 1.00 68.50 412 ALA A N 1
ATOM 3277 C CA . ALA A 1 412 ? -53.270 17.545 51.179 1.00 68.50 412 ALA A CA 1
ATOM 3278 C C . ALA A 1 412 ? -54.227 16.613 51.937 1.00 68.50 412 ALA A C 1
ATOM 3280 O O . ALA A 1 412 ? -55.419 16.538 51.637 1.00 68.50 412 ALA A O 1
ATOM 3281 N N . ILE A 1 413 ? -53.682 15.868 52.903 1.00 68.69 413 ILE A N 1
ATOM 3282 C CA . ILE A 1 413 ? -54.404 14.846 53.672 1.00 68.69 413 ILE A CA 1
ATOM 3283 C C . ILE A 1 413 ? -54.234 15.065 55.179 1.00 68.69 413 ILE A C 1
ATOM 3285 O O . ILE A 1 413 ? -53.173 15.481 55.645 1.00 68.69 413 ILE A O 1
ATOM 3289 N N . CYS A 1 414 ? -55.273 14.754 55.956 1.00 78.56 414 CYS A N 1
ATOM 3290 C CA . CYS A 1 414 ? -55.197 14.758 57.415 1.00 78.56 414 CYS A CA 1
ATOM 3291 C C . CYS A 1 414 ? -54.589 13.449 57.923 1.00 78.56 414 CYS A C 1
ATOM 3293 O O . CYS A 1 414 ? -55.126 12.370 57.672 1.00 78.56 414 CYS A O 1
ATOM 3295 N N . VAL A 1 415 ? -53.493 13.543 58.673 1.00 80.31 415 VAL A N 1
ATOM 3296 C CA . VAL A 1 415 ? -52.896 12.406 59.381 1.00 80.31 415 VAL A CA 1
ATOM 3297 C C . VAL A 1 415 ? -53.388 12.413 60.827 1.00 80.31 415 VAL A C 1
ATOM 3299 O O . VAL A 1 415 ? -53.154 13.374 61.557 1.00 80.31 415 VAL A O 1
ATOM 3302 N N . CYS A 1 416 ? -54.085 11.353 61.239 1.00 76.69 416 CYS A N 1
ATOM 3303 C CA . CYS A 1 416 ? -54.790 11.296 62.522 1.00 76.69 416 CYS A CA 1
ATOM 3304 C C . CYS A 1 416 ? -53.906 10.885 63.699 1.00 76.69 416 CYS A C 1
ATOM 3306 O O . CYS A 1 416 ? -53.045 10.013 63.577 1.00 76.69 416 CYS A O 1
ATOM 3308 N N . ASN A 1 417 ? -54.173 11.476 64.864 1.00 74.50 417 ASN A N 1
ATOM 3309 C CA . ASN A 1 417 ? -53.561 11.090 66.131 1.00 74.50 417 ASN A CA 1
ATOM 3310 C C . ASN A 1 417 ? -53.981 9.664 66.534 1.00 74.50 417 ASN A C 1
ATOM 3312 O O . ASN A 1 417 ? -55.054 9.182 66.164 1.00 74.50 417 ASN A O 1
ATOM 3316 N N . GLN A 1 418 ? -53.134 8.983 67.316 1.00 63.06 418 GLN A N 1
ATOM 3317 C CA . GLN A 1 418 ? -53.361 7.591 67.715 1.00 63.06 418 GLN A CA 1
ATOM 3318 C C . GLN A 1 418 ? -54.737 7.390 68.360 1.00 63.06 418 GLN A C 1
ATOM 3320 O O . GLN A 1 418 ? -55.114 8.085 69.302 1.00 63.06 418 GLN A O 1
ATOM 3325 N N . GLY A 1 419 ? -55.467 6.397 67.850 1.00 62.25 419 GLY A N 1
ATOM 3326 C CA . GLY A 1 419 ? -56.818 6.083 68.297 1.00 62.25 419 GLY A CA 1
ATOM 3327 C C . GLY A 1 419 ? -57.921 6.812 67.534 1.00 62.25 419 GLY A C 1
ATOM 3328 O O . GLY A 1 419 ? -59.070 6.610 67.899 1.00 62.25 419 GLY A O 1
ATOM 3329 N N . TYR A 1 420 ? -57.612 7.594 66.490 1.00 74.06 420 TYR A N 1
ATOM 3330 C CA . TYR A 1 420 ? -58.597 8.201 65.588 1.00 74.06 420 TYR A CA 1
ATOM 3331 C C . TYR A 1 420 ? -58.365 7.793 64.121 1.00 74.06 420 TYR A C 1
ATOM 3333 O O . TYR A 1 420 ? -57.248 7.477 63.718 1.00 74.06 420 TYR A O 1
ATOM 3341 N N . SER A 1 421 ? -59.431 7.780 63.325 1.00 65.19 421 SER A N 1
ATOM 3342 C CA . SER A 1 421 ? -59.466 7.411 61.904 1.00 65.19 421 SER A CA 1
ATOM 3343 C C . SER A 1 421 ? -60.483 8.281 61.151 1.00 65.19 421 SER A C 1
ATOM 3345 O O . SER A 1 421 ? -61.156 9.080 61.795 1.00 65.19 421 SER A O 1
ATOM 3347 N N . ASP A 1 422 ? -60.598 8.093 59.828 1.00 66.50 422 ASP A N 1
ATOM 3348 C CA . ASP A 1 422 ? -61.328 8.904 58.828 1.00 66.50 422 ASP A CA 1
ATOM 3349 C C . ASP A 1 422 ? -60.562 10.114 58.250 1.00 66.50 422 ASP A C 1
ATOM 3351 O O . ASP A 1 422 ? -59.508 10.504 58.746 1.00 66.50 422 ASP A O 1
ATOM 3355 N N . SER A 1 423 ? -61.067 10.689 57.149 1.00 71.44 423 SER A N 1
ATOM 3356 C CA . SER A 1 423 ? -60.379 11.730 56.367 1.00 71.44 423 SER A CA 1
ATOM 3357 C C . SER A 1 423 ? -60.250 13.087 57.073 1.00 71.44 423 SER A C 1
ATOM 3359 O O . SER A 1 423 ? -59.570 13.967 56.551 1.00 71.44 423 SER A O 1
ATOM 3361 N N . LYS A 1 424 ? -60.910 13.282 58.225 1.00 75.19 424 LYS A N 1
ATOM 3362 C CA . LYS A 1 424 ? -60.804 14.488 59.070 1.00 75.19 424 LYS A CA 1
ATOM 3363 C C . LYS A 1 424 ? -60.381 14.173 60.512 1.00 75.19 424 LYS A C 1
ATOM 3365 O O . LYS A 1 424 ? -60.277 15.091 61.330 1.00 75.19 424 LYS A O 1
ATOM 3370 N N . CYS A 1 425 ? -60.096 12.906 60.807 1.00 74.19 425 CYS A N 1
ATOM 3371 C CA . CYS A 1 425 ? -59.696 12.385 62.108 1.00 74.19 425 CYS A CA 1
ATOM 3372 C C . CYS A 1 425 ? -60.765 12.520 63.200 1.00 74.19 425 CYS A C 1
ATOM 3374 O O . CYS A 1 425 ? -60.457 12.916 64.327 1.00 74.19 425 CYS A O 1
ATOM 3376 N N . ALA A 1 426 ? -62.022 12.206 62.877 1.00 71.50 426 ALA A N 1
ATOM 3377 C CA . ALA A 1 426 ? -63.145 12.324 63.809 1.00 71.50 426 ALA A CA 1
ATOM 3378 C C . ALA A 1 426 ? -63.522 11.004 64.523 1.00 71.50 426 ALA A C 1
ATOM 3380 O O . ALA A 1 426 ? -64.112 11.055 65.603 1.00 71.50 426 ALA A O 1
ATOM 3381 N N . THR A 1 427 ? -63.155 9.829 63.996 1.00 66.81 427 THR A N 1
ATOM 3382 C CA . THR A 1 427 ? -63.682 8.524 64.463 1.00 66.81 427 THR A CA 1
ATOM 3383 C C . THR A 1 427 ? -62.713 7.748 65.368 1.00 66.81 427 THR A C 1
ATOM 3385 O O . THR A 1 427 ? -61.603 7.457 64.940 1.00 66.81 427 THR A O 1
ATOM 3388 N N . LYS A 1 428 ? -63.114 7.335 66.585 1.00 67.00 428 LYS A N 1
ATOM 3389 C CA . LYS A 1 428 ? -62.240 6.682 67.597 1.00 67.00 428 LYS A CA 1
ATOM 3390 C C . LYS A 1 428 ? -62.138 5.140 67.462 1.00 67.00 428 LYS A C 1
ATOM 3392 O O . LYS A 1 428 ? -63.156 4.487 67.267 1.00 67.00 428 LYS A O 1
ATOM 3397 N N . LEU A 1 429 ? -60.938 4.557 67.616 1.00 59.91 429 LEU A N 1
ATOM 3398 C CA . LEU A 1 429 ? -60.611 3.119 67.442 1.00 59.91 429 LEU A CA 1
ATOM 3399 C C . LEU A 1 429 ? -60.458 2.323 68.774 1.00 59.91 429 LEU A C 1
ATOM 3401 O O . LEU A 1 429 ? -60.104 2.921 69.795 1.00 59.91 429 LEU A O 1
ATOM 3405 N N . PRO A 1 430 ? -60.667 0.981 68.774 1.00 63.59 430 PRO A N 1
ATOM 3406 C CA . PRO A 1 430 ? -60.512 0.093 69.946 1.00 63.59 430 PRO A CA 1
ATOM 3407 C C . PRO A 1 430 ? -59.044 -0.153 70.373 1.00 63.59 430 PRO A C 1
ATOM 3409 O O . PRO A 1 430 ? -58.118 0.028 69.581 1.00 63.59 430 PRO A O 1
ATOM 3412 N N . TYR A 1 431 ? -58.817 -0.571 71.633 1.00 65.19 431 TYR A N 1
ATOM 3413 C CA . TYR A 1 431 ? -57.491 -0.605 72.289 1.00 65.19 431 TYR A CA 1
ATOM 3414 C C . TYR A 1 431 ? -57.139 -1.952 72.959 1.00 65.19 431 TYR A C 1
ATOM 3416 O O . TYR A 1 431 ? -57.997 -2.785 73.242 1.00 65.19 431 TYR A O 1
ATOM 3424 N N . TRP A 1 432 ? -55.848 -2.190 73.222 1.00 73.56 432 TRP A N 1
ATOM 3425 C CA . TRP A 1 432 ? -55.371 -3.398 73.912 1.00 73.56 432 TRP A CA 1
ATOM 3426 C C . TRP A 1 432 ? -55.655 -3.362 75.421 1.00 73.56 432 TRP A C 1
ATOM 3428 O O . TRP A 1 432 ? -55.391 -2.353 76.072 1.00 73.56 432 TRP A O 1
ATOM 3438 N N . LEU A 1 433 ? -56.106 -4.483 75.992 1.00 76.69 433 LEU A N 1
ATOM 3439 C CA . LEU A 1 433 ? -56.181 -4.675 77.442 1.00 76.69 433 LEU A CA 1
ATOM 3440 C C . LEU A 1 433 ? -54.779 -4.862 78.046 1.00 76.69 433 LEU A C 1
ATOM 3442 O O . LEU A 1 433 ? -53.787 -5.050 77.333 1.00 76.69 433 LEU A O 1
ATOM 3446 N N . ASN A 1 434 ? -54.706 -4.805 79.377 1.00 78.94 434 ASN A N 1
ATOM 3447 C CA . ASN A 1 434 ? -53.457 -4.979 80.114 1.00 78.94 434 ASN A CA 1
ATOM 3448 C C . ASN A 1 434 ? -52.801 -6.332 79.808 1.00 78.94 434 ASN A C 1
ATOM 3450 O O . ASN A 1 434 ? -53.475 -7.331 79.556 1.00 78.94 434 ASN A O 1
ATOM 3454 N N . TRP A 1 435 ? -51.469 -6.340 79.838 1.00 81.31 435 TRP A N 1
ATOM 3455 C CA . TRP A 1 435 ? -50.678 -7.554 79.691 1.00 81.31 435 TRP A CA 1
ATOM 3456 C C . TRP A 1 435 ? -50.907 -8.522 80.850 1.00 81.31 435 TRP A C 1
ATOM 3458 O O . TRP A 1 435 ? -50.978 -8.107 82.007 1.00 81.31 435 TRP A O 1
ATOM 3468 N N . GLU A 1 436 ? -50.953 -9.808 80.524 1.00 83.25 436 GLU A N 1
ATOM 3469 C CA . GLU A 1 436 ? -50.909 -10.900 81.490 1.00 83.25 436 GLU A CA 1
ATOM 3470 C C . GLU A 1 436 ? -49.532 -10.965 82.178 1.00 83.25 436 GLU A C 1
ATOM 3472 O O . GLU A 1 436 ? -48.575 -10.272 81.802 1.00 83.25 436 GLU A O 1
ATOM 3477 N N . THR A 1 437 ? -49.429 -11.779 83.228 1.00 77.69 437 THR A N 1
ATOM 3478 C CA . THR A 1 437 ? -48.154 -12.038 83.906 1.00 77.69 437 THR A CA 1
ATOM 3479 C C . THR A 1 437 ? -47.158 -12.700 82.955 1.00 77.69 437 THR A C 1
ATOM 3481 O O . THR A 1 437 ? -47.547 -13.385 82.014 1.00 77.69 437 THR A O 1
ATOM 3484 N N . TRP A 1 438 ? -45.866 -12.469 83.185 1.00 81.50 438 TRP A N 1
ATOM 3485 C CA . TRP A 1 438 ? -44.814 -13.130 82.415 1.00 81.50 438 TRP A CA 1
ATOM 3486 C C . TRP A 1 438 ? -44.787 -14.633 82.692 1.00 81.50 438 TRP A C 1
ATOM 3488 O O . TRP A 1 438 ? -44.881 -15.042 83.848 1.00 81.50 438 TRP A O 1
ATOM 3498 N N . ASP A 1 439 ? -44.629 -15.415 81.627 1.00 81.50 439 ASP A N 1
ATOM 3499 C CA . ASP A 1 439 ? -44.357 -16.848 81.680 1.00 81.50 439 ASP A CA 1
ATOM 3500 C C . ASP A 1 439 ? -42.959 -17.120 82.263 1.00 81.50 439 ASP A C 1
ATOM 3502 O O . ASP A 1 439 ? -42.090 -16.246 82.307 1.00 81.50 439 ASP A O 1
ATOM 3506 N N . ASP A 1 440 ? -42.699 -18.360 82.674 1.00 76.00 440 ASP A N 1
ATOM 3507 C CA . ASP A 1 440 ? -41.381 -18.750 83.172 1.00 76.00 440 ASP A CA 1
ATOM 3508 C C . ASP A 1 440 ? -40.296 -18.693 82.082 1.00 76.00 440 ASP A C 1
ATOM 3510 O O . ASP A 1 440 ? -40.486 -19.062 80.922 1.00 76.00 440 ASP A O 1
ATOM 3514 N N . CYS A 1 441 ? -39.089 -18.294 82.480 1.00 75.00 441 CYS A N 1
ATOM 3515 C CA . CYS A 1 441 ? -37.936 -18.194 81.590 1.00 75.00 441 CYS A CA 1
ATOM 3516 C C . CYS A 1 441 ? -37.472 -19.555 81.049 1.00 75.00 441 CYS A C 1
ATOM 3518 O O . CYS A 1 441 ? -36.899 -20.365 81.793 1.00 75.00 441 CYS A O 1
ATOM 3520 N N . TYR A 1 442 ? -37.597 -19.744 79.732 1.00 63.00 442 TYR A N 1
ATOM 3521 C CA . TYR A 1 442 ? -37.188 -20.951 79.016 1.00 63.00 442 TYR A CA 1
ATOM 3522 C C . TYR A 1 442 ? -36.033 -20.673 78.029 1.00 63.00 442 TYR A C 1
ATOM 3524 O O . TYR A 1 442 ? -36.032 -19.640 77.353 1.00 63.00 442 TYR A O 1
ATOM 3532 N N . PRO A 1 443 ? -35.038 -21.571 77.893 1.00 59.69 443 PRO A N 1
ATOM 3533 C CA . PRO A 1 443 ? -34.778 -22.745 78.736 1.00 59.69 443 PRO A CA 1
ATOM 3534 C C . PRO A 1 443 ? -34.430 -22.352 80.184 1.00 59.69 443 PRO A C 1
ATOM 3536 O O . PRO A 1 443 ? -34.090 -21.204 80.454 1.00 59.69 443 PRO A O 1
ATOM 3539 N N . ARG A 1 444 ? -34.519 -23.289 81.140 1.00 63.91 444 ARG A N 1
ATOM 3540 C CA . ARG A 1 444 ? -34.274 -23.000 82.571 1.00 63.91 444 ARG A CA 1
ATOM 3541 C C . ARG A 1 444 ? -32.828 -22.586 82.897 1.00 63.91 444 ARG A C 1
ATOM 3543 O O . ARG A 1 444 ? -32.619 -21.960 83.928 1.00 63.91 444 ARG A O 1
ATOM 3550 N N . CYS A 1 445 ? -31.860 -22.874 82.027 1.00 63.84 445 CYS A N 1
ATOM 3551 C CA . CYS A 1 445 ? -30.472 -22.426 82.152 1.00 63.84 445 CYS A CA 1
ATOM 3552 C C . CYS A 1 445 ? -29.871 -22.076 80.773 1.00 63.84 445 CYS A C 1
ATOM 3554 O O . CYS A 1 445 ? -30.408 -22.475 79.736 1.00 63.84 445 CYS A O 1
ATOM 3556 N N . GLY A 1 446 ? -28.753 -21.345 80.744 1.00 64.56 446 GLY A N 1
ATOM 3557 C CA . GLY A 1 446 ? -28.031 -20.945 79.529 1.00 64.56 446 GLY A CA 1
ATOM 3558 C C . GLY A 1 446 ? -28.079 -19.440 79.256 1.00 64.56 446 GLY A C 1
ATOM 3559 O O . GLY A 1 446 ? -28.695 -18.691 80.008 1.00 64.56 446 GLY A O 1
ATOM 3560 N N . THR A 1 447 ? -27.421 -19.003 78.178 1.00 63.94 44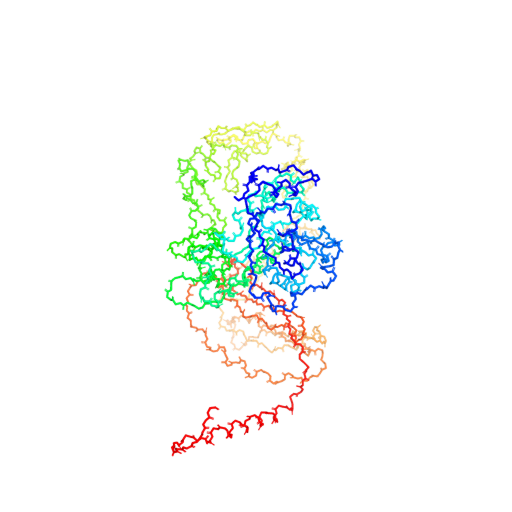7 THR A N 1
ATOM 3561 C CA . THR A 1 447 ? -27.149 -17.578 77.896 1.00 63.94 447 THR A CA 1
ATOM 3562 C C . THR A 1 447 ? -28.123 -16.915 76.907 1.00 63.94 447 THR A C 1
ATOM 3564 O O . THR A 1 447 ? -27.752 -16.005 76.178 1.00 63.94 447 THR A O 1
ATOM 3567 N N . ASN A 1 448 ? -29.344 -17.449 76.760 1.00 70.31 448 ASN A N 1
ATOM 3568 C CA . ASN A 1 448 ? -30.351 -16.982 75.786 1.00 70.31 448 ASN A CA 1
ATOM 3569 C C . ASN A 1 448 ? -31.782 -17.318 76.237 1.00 70.31 448 ASN A C 1
ATOM 3571 O O . ASN A 1 448 ? -32.620 -17.786 75.463 1.00 70.31 448 ASN A O 1
ATOM 3575 N N . ARG A 1 449 ? -32.047 -17.137 77.528 1.00 80.44 449 ARG A N 1
ATOM 3576 C CA . ARG A 1 449 ? -33.335 -17.467 78.141 1.00 80.44 449 ARG A CA 1
ATOM 3577 C C . ARG A 1 449 ? -34.353 -16.375 77.837 1.00 80.44 449 ARG A C 1
ATOM 3579 O O . ARG A 1 449 ? -34.000 -15.194 77.861 1.00 80.44 449 ARG A O 1
ATOM 3586 N N . LYS A 1 450 ? -35.602 -16.746 77.554 1.00 81.31 450 LYS A N 1
ATOM 3587 C CA . LYS A 1 450 ? -36.684 -15.791 77.275 1.00 81.31 450 LYS A CA 1
ATOM 3588 C C . LYS A 1 450 ? -37.974 -16.191 77.985 1.00 81.31 450 LYS A C 1
ATOM 3590 O O . LYS A 1 450 ? -38.251 -17.375 78.138 1.00 81.31 450 LYS A O 1
ATOM 3595 N N . GLN A 1 451 ? -38.737 -15.186 78.387 1.00 83.94 451 GLN A N 1
ATOM 3596 C CA . GLN A 1 451 ? -40.110 -15.288 78.876 1.00 83.94 451 GLN A CA 1
ATOM 3597 C C . GLN A 1 451 ? -41.017 -14.461 77.966 1.00 83.94 451 GLN A C 1
ATOM 3599 O O . GLN A 1 451 ? -40.583 -13.441 77.418 1.00 83.94 451 GLN A O 1
ATOM 3604 N N . ASN A 1 452 ? -42.256 -14.894 77.793 1.00 84.62 452 ASN A N 1
ATOM 3605 C CA . ASN A 1 452 ? -43.286 -14.190 77.039 1.00 84.62 452 ASN A CA 1
ATOM 3606 C C . ASN A 1 452 ? -44.464 -13.832 77.938 1.00 84.62 452 ASN A C 1
ATOM 3608 O O . ASN A 1 452 ? -44.664 -14.423 78.988 1.00 84.62 452 ASN A O 1
ATOM 3612 N N . ARG A 1 453 ? -45.242 -12.841 77.521 1.00 81.56 453 ARG A N 1
ATOM 3613 C CA . ARG A 1 453 ? -46.577 -12.574 78.061 1.00 81.56 453 ARG A CA 1
ATOM 3614 C C . ARG A 1 453 ? -47.514 -12.189 76.935 1.00 81.56 453 ARG A C 1
ATOM 3616 O O . ARG A 1 453 ? -47.062 -11.757 75.866 1.00 81.56 453 ARG A O 1
ATOM 3623 N N . THR A 1 454 ? -48.813 -12.338 77.164 1.00 81.56 454 THR A N 1
ATOM 3624 C CA . THR A 1 454 ? -49.833 -12.056 76.149 1.00 81.56 454 THR A CA 1
ATOM 3625 C C . THR A 1 454 ? -50.854 -11.036 76.640 1.00 81.56 454 THR A C 1
ATOM 3627 O O . THR A 1 454 ? -50.939 -10.748 77.831 1.00 81.56 454 THR A O 1
ATOM 3630 N N . ARG A 1 455 ? -51.576 -10.401 75.714 1.00 77.94 455 ARG A N 1
ATOM 3631 C CA . ARG A 1 455 ? -52.704 -9.510 76.024 1.00 77.94 455 ARG A CA 1
ATOM 3632 C C . ARG A 1 455 ? -53.834 -9.699 75.026 1.00 77.94 455 ARG A C 1
ATOM 3634 O O . ARG A 1 455 ? -53.612 -10.144 73.899 1.00 77.94 455 ARG A O 1
ATOM 3641 N N . SER A 1 456 ? -55.040 -9.315 75.425 1.00 76.06 456 SER A N 1
ATOM 3642 C CA . SER A 1 456 ? -56.248 -9.426 74.599 1.00 76.06 456 SER A CA 1
ATOM 3643 C C . SER A 1 456 ? -56.763 -8.048 74.166 1.00 76.06 456 SER A C 1
ATOM 3645 O O . SER A 1 456 ? -56.566 -7.058 74.862 1.00 76.06 456 SER A O 1
ATOM 3647 N N . CYS A 1 457 ? -57.379 -7.958 72.987 1.00 71.38 457 CYS A N 1
ATOM 3648 C CA . CYS A 1 457 ? -57.969 -6.717 72.462 1.00 71.38 457 CYS A CA 1
ATOM 3649 C C . CYS A 1 457 ? -59.303 -6.426 73.176 1.00 71.38 457 CYS A C 1
ATOM 3651 O O . CYS A 1 457 ? -59.998 -7.374 73.552 1.00 71.38 457 CYS A O 1
ATOM 3653 N N . SER A 1 458 ? -59.658 -5.149 73.378 1.00 69.06 458 SER A N 1
ATOM 3654 C CA . SER A 1 458 ? -60.869 -4.749 74.118 1.00 69.06 458 SER A CA 1
ATOM 3655 C C . SER A 1 458 ? -62.167 -5.265 73.489 1.00 69.06 458 SER A C 1
ATOM 3657 O O . SER A 1 458 ? -63.139 -5.487 74.205 1.00 69.06 458 SER A O 1
ATOM 3659 N N . GLU A 1 459 ? -62.178 -5.508 72.175 1.00 64.81 459 GLU A N 1
ATOM 3660 C CA . GLU A 1 459 ? -63.295 -6.123 71.454 1.00 64.81 459 GLU A CA 1
ATOM 3661 C C . GLU A 1 459 ? -62.849 -7.419 70.762 1.00 64.81 459 GLU A C 1
ATOM 3663 O O . GLU A 1 459 ? -61.890 -7.444 69.984 1.00 64.81 459 GLU A O 1
ATOM 3668 N N . LYS A 1 460 ? -63.547 -8.526 71.048 1.00 53.56 460 LYS A N 1
ATOM 3669 C CA . LYS A 1 460 ? -63.256 -9.840 70.456 1.00 53.56 460 LYS A CA 1
ATOM 3670 C C . LYS A 1 460 ? -63.561 -9.822 68.954 1.00 53.56 460 LYS A C 1
ATOM 3672 O O . LYS A 1 460 ? -64.716 -9.711 68.569 1.00 53.56 460 LYS A O 1
ATOM 3677 N N . GLY A 1 461 ? -62.528 -10.006 68.130 1.00 54.34 461 GLY A N 1
ATOM 3678 C CA . GLY A 1 461 ? -62.643 -10.146 66.671 1.00 54.34 461 GLY A CA 1
ATOM 3679 C C . GLY A 1 461 ? -62.151 -8.942 65.860 1.00 54.34 461 GLY A C 1
ATOM 3680 O O . GLY A 1 461 ? -61.992 -9.080 64.651 1.00 54.34 461 GLY A O 1
ATOM 3681 N N . ASN A 1 462 ? -61.840 -7.811 66.505 1.00 57.19 462 ASN A N 1
ATOM 3682 C CA . ASN A 1 462 ? -61.341 -6.602 65.839 1.00 57.19 462 ASN A CA 1
ATOM 3683 C C . ASN A 1 462 ? -59.802 -6.495 65.869 1.00 57.19 462 ASN A C 1
ATOM 3685 O O . ASN A 1 462 ? -59.132 -7.005 66.770 1.00 57.19 462 ASN A O 1
ATOM 3689 N N . TYR A 1 463 ? -59.232 -5.825 64.858 1.00 58.22 463 TYR A N 1
ATOM 3690 C CA . TYR A 1 463 ? -57.787 -5.617 64.710 1.00 58.22 463 TYR A CA 1
ATOM 3691 C C . TYR A 1 463 ? -57.304 -4.469 65.610 1.00 58.22 463 TYR A C 1
ATOM 3693 O O . TYR A 1 463 ? -57.406 -3.297 65.255 1.00 58.22 463 TYR A O 1
ATOM 3701 N N . CYS A 1 464 ? -56.762 -4.800 66.784 1.00 67.56 464 CYS A N 1
ATOM 3702 C CA . CYS A 1 464 ? -56.023 -3.844 67.607 1.00 67.56 464 CYS A CA 1
ATOM 3703 C C . CYS A 1 464 ? -54.612 -3.612 67.024 1.00 67.56 464 CYS A C 1
ATOM 3705 O O . CYS A 1 464 ? -53.885 -4.561 66.732 1.00 67.56 464 CYS A O 1
ATOM 3707 N N . VAL A 1 465 ? -54.186 -2.352 66.898 1.00 62.66 465 VAL A N 1
ATOM 3708 C CA . VAL A 1 465 ? -52.856 -1.998 66.364 1.00 62.66 465 VAL A CA 1
ATOM 3709 C C . VAL A 1 465 ? -51.775 -2.248 67.424 1.00 62.66 465 VAL A C 1
ATOM 3711 O O . VAL A 1 465 ? -51.830 -1.700 68.523 1.00 62.66 465 VAL A O 1
ATOM 3714 N N . GLY A 1 466 ? -50.789 -3.095 67.117 1.00 67.31 466 GLY A N 1
ATOM 3715 C CA . GLY A 1 466 ? -49.677 -3.457 68.010 1.00 67.31 466 GLY A CA 1
ATOM 3716 C C . GLY A 1 466 ? -49.540 -4.970 68.211 1.00 67.31 466 GLY A C 1
ATOM 3717 O O . GLY A 1 466 ? -50.364 -5.748 67.741 1.00 67.31 466 GLY A O 1
ATOM 3718 N N . THR A 1 467 ? -48.484 -5.419 68.891 1.00 70.38 467 THR A N 1
ATOM 3719 C CA . THR A 1 467 ? -48.243 -6.859 69.070 1.00 70.38 467 THR A CA 1
ATOM 3720 C C . THR A 1 467 ? -49.111 -7.450 70.187 1.00 70.38 467 THR A C 1
ATOM 3722 O O . THR A 1 467 ? -49.317 -6.832 71.238 1.00 70.38 467 THR A O 1
ATOM 3725 N N . ARG A 1 468 ? -49.608 -8.673 69.949 1.00 75.94 468 ARG A N 1
ATOM 3726 C CA . ARG A 1 468 ? -50.330 -9.511 70.927 1.00 75.94 468 ARG A CA 1
ATOM 3727 C C . ARG A 1 468 ? -49.396 -10.193 71.934 1.00 75.94 468 ARG A C 1
ATOM 3729 O O . ARG A 1 468 ? -49.829 -10.560 73.021 1.00 75.94 468 ARG A O 1
ATOM 3736 N N . TYR A 1 469 ? -48.133 -10.361 71.553 1.00 78.06 469 TYR A N 1
ATOM 3737 C CA . TYR A 1 469 ? -47.102 -11.046 72.326 1.00 78.06 469 TYR A CA 1
ATOM 3738 C C . TYR A 1 469 ? -45.949 -10.089 72.612 1.00 78.06 469 TYR A C 1
ATOM 3740 O O . TYR A 1 469 ? -45.571 -9.289 71.748 1.00 78.06 469 TYR A O 1
ATOM 3748 N N . GLU A 1 470 ? -45.375 -10.206 73.801 1.00 83.50 470 GLU A N 1
ATOM 3749 C CA . GLU A 1 470 ? -44.162 -9.501 74.204 1.00 83.50 470 GLU A CA 1
ATOM 3750 C C . GLU A 1 470 ? -43.159 -10.509 74.757 1.00 83.50 470 GLU A C 1
ATOM 3752 O O . GLU A 1 470 ? -43.551 -11.461 75.428 1.00 83.50 470 GLU A O 1
ATOM 3757 N N . TRP A 1 471 ? -41.874 -10.304 74.464 1.00 82.25 471 TRP A N 1
ATOM 3758 C CA . TRP A 1 471 ? -40.787 -11.195 74.867 1.00 82.25 471 TRP A CA 1
ATOM 3759 C C . TRP A 1 471 ? -39.752 -10.420 75.674 1.00 82.25 471 TRP A C 1
ATOM 3761 O O . TRP A 1 471 ? -39.363 -9.319 75.286 1.00 82.25 471 TRP A O 1
ATOM 3771 N N . LYS A 1 472 ? -39.249 -11.023 76.751 1.00 83.31 472 LYS A N 1
ATOM 3772 C CA . LYS A 1 472 ? -38.172 -10.473 77.576 1.00 83.31 472 LYS A CA 1
ATOM 3773 C C . LYS A 1 472 ? -37.074 -11.508 77.769 1.00 83.31 472 LYS A C 1
ATOM 3775 O O . LYS A 1 472 ? -37.348 -12.681 78.007 1.00 83.31 472 LYS A O 1
ATOM 3780 N N . THR A 1 473 ? -35.824 -11.073 77.661 1.00 78.75 473 THR A N 1
ATOM 3781 C CA . THR A 1 473 ? -34.648 -11.892 77.966 1.00 78.75 473 THR A CA 1
ATOM 3782 C C . THR A 1 473 ? -34.466 -12.038 79.474 1.00 78.75 473 THR A C 1
ATOM 3784 O O . THR A 1 473 ? -34.687 -11.099 80.239 1.00 78.75 473 THR A O 1
ATOM 3787 N N . CYS A 1 474 ? -34.082 -13.233 79.903 1.00 77.88 474 CYS A N 1
ATOM 3788 C CA . CYS A 1 474 ? -33.826 -13.554 81.301 1.00 77.88 474 CYS A CA 1
ATOM 3789 C C . CYS A 1 474 ? -32.328 -13.690 81.562 1.00 77.88 474 CYS A C 1
ATOM 3791 O O . CYS A 1 474 ? -31.568 -13.974 80.639 1.00 77.88 474 CYS A O 1
ATOM 3793 N N . ASN A 1 475 ? -31.923 -13.521 82.822 1.00 75.44 475 ASN A N 1
ATOM 3794 C CA . ASN A 1 475 ? -30.519 -13.589 83.214 1.00 75.44 475 ASN A CA 1
ATOM 3795 C C . ASN A 1 475 ? -29.916 -14.982 83.001 1.00 75.44 475 ASN A C 1
ATOM 3797 O O . ASN A 1 475 ? -30.549 -16.024 83.235 1.00 75.44 475 ASN A O 1
ATOM 3801 N N . ASP A 1 476 ? -28.651 -14.958 82.600 1.00 67.88 476 ASP A N 1
ATOM 3802 C CA . ASP A 1 476 ? -27.856 -16.137 82.314 1.00 67.88 476 ASP A CA 1
ATOM 3803 C C . ASP A 1 476 ? -27.646 -16.973 83.579 1.00 67.88 476 ASP A C 1
ATOM 3805 O O . ASP A 1 476 ? -27.403 -16.466 84.672 1.00 67.88 476 ASP A O 1
ATOM 3809 N N . THR A 1 477 ? -27.763 -18.287 83.425 1.00 64.25 477 THR A N 1
ATOM 3810 C CA . THR A 1 477 ? -27.654 -19.273 84.516 1.00 64.25 477 THR A CA 1
ATOM 3811 C C . THR A 1 477 ? -26.786 -20.429 84.032 1.00 64.25 477 THR A C 1
ATOM 3813 O O . THR A 1 477 ? -26.967 -20.919 82.915 1.00 64.25 477 THR A O 1
ATOM 3816 N N . ILE A 1 478 ? -25.796 -20.820 84.836 1.00 55.00 478 ILE A N 1
ATOM 3817 C CA . ILE A 1 478 ? -24.758 -21.797 84.472 1.00 55.00 478 ILE A CA 1
ATOM 3818 C C . ILE A 1 478 ? -25.363 -23.210 84.470 1.00 55.00 478 ILE A C 1
ATOM 3820 O O . ILE A 1 478 ? -26.035 -23.594 85.419 1.00 55.00 478 ILE A O 1
ATOM 3824 N N . CYS A 1 479 ? -25.133 -23.989 83.408 1.00 52.84 479 CYS A N 1
ATOM 3825 C CA . CYS A 1 479 ? -25.698 -25.334 83.250 1.00 52.84 479 CYS A CA 1
ATOM 3826 C C . CYS A 1 479 ? -24.640 -26.425 83.551 1.00 52.84 479 CYS A C 1
ATOM 3828 O O . CYS A 1 479 ? -23.598 -26.433 82.892 1.00 52.84 479 CYS A O 1
ATOM 3830 N N . LEU A 1 480 ? -24.901 -27.364 84.479 1.00 54.28 480 LEU A N 1
ATOM 3831 C CA . LEU A 1 480 ? -23.884 -28.299 85.017 1.00 54.28 480 LEU A CA 1
ATOM 3832 C C . LEU A 1 480 ? -23.828 -29.724 84.391 1.00 54.28 480 LEU A C 1
ATOM 3834 O O . LEU A 1 480 ? -22.762 -30.329 84.447 1.00 54.28 480 LEU A O 1
ATOM 3838 N N . VAL A 1 481 ? -24.876 -30.269 83.738 1.00 56.59 481 VAL A N 1
ATOM 3839 C CA . VAL A 1 481 ? -24.860 -31.667 83.194 1.00 56.59 481 VAL A CA 1
ATOM 3840 C C . VAL A 1 481 ? -25.444 -31.811 81.780 1.00 56.59 481 VAL A C 1
ATOM 3842 O O . VAL A 1 481 ? -26.654 -31.783 81.585 1.00 56.59 481 VAL A O 1
ATOM 3845 N N . ASN A 1 482 ? -24.609 -31.931 80.748 1.00 53.12 482 ASN A N 1
ATOM 3846 C CA . ASN A 1 482 ? -25.069 -31.842 79.351 1.00 53.12 482 ASN A CA 1
ATOM 3847 C C . ASN A 1 482 ? -26.111 -32.910 78.970 1.00 53.12 482 ASN A C 1
ATOM 3849 O O . ASN A 1 482 ? -25.946 -34.085 79.290 1.00 53.12 482 ASN A O 1
ATOM 3853 N N . GLY A 1 483 ? -27.147 -32.497 78.229 1.00 58.16 483 GLY A N 1
ATOM 3854 C CA . GLY A 1 483 ? -28.159 -33.416 77.711 1.00 58.16 483 GLY A CA 1
ATOM 3855 C C . GLY A 1 483 ? -27.553 -34.432 76.744 1.00 58.16 483 GLY A C 1
ATOM 3856 O O . GLY A 1 483 ? -26.742 -34.076 75.880 1.00 58.16 483 GLY A O 1
ATOM 3857 N N . ILE A 1 484 ? -27.953 -35.694 76.884 1.00 60.28 484 ILE A N 1
ATOM 3858 C CA . ILE A 1 484 ? -27.569 -36.779 75.983 1.00 60.28 484 ILE A CA 1
ATOM 3859 C C . ILE A 1 484 ? -28.712 -37.047 75.020 1.00 60.28 484 ILE A C 1
ATOM 3861 O O . ILE A 1 484 ? -29.889 -37.073 75.358 1.00 60.28 484 ILE A O 1
ATOM 3865 N N . PHE A 1 485 ? -28.371 -37.207 73.756 1.00 67.44 485 PHE A N 1
ATOM 3866 C CA . PHE A 1 485 ? -29.377 -37.485 72.756 1.00 67.44 485 PHE A CA 1
ATOM 3867 C C . PHE A 1 485 ? -29.980 -38.872 72.964 1.00 67.44 485 PHE A C 1
ATOM 3869 O O . PHE A 1 485 ? -29.244 -39.854 73.031 1.00 67.44 485 PHE A O 1
ATOM 3876 N N . GLY A 1 486 ? -31.309 -38.938 72.998 1.00 68.31 486 GLY A N 1
ATOM 3877 C CA . GLY A 1 486 ? -32.034 -40.196 73.008 1.00 68.31 486 GLY A CA 1
ATOM 3878 C C . GLY A 1 486 ? -31.893 -40.986 71.718 1.00 68.31 486 GLY A C 1
ATOM 3879 O O . GLY A 1 486 ? -31.248 -40.553 70.753 1.00 68.31 486 GLY A O 1
ATOM 3880 N N . ASN A 1 487 ? -32.545 -42.146 71.692 1.00 74.06 487 ASN A N 1
ATOM 3881 C CA . ASN A 1 487 ? -32.640 -42.934 70.473 1.00 74.06 487 ASN A CA 1
ATOM 3882 C C . ASN A 1 487 ? -33.366 -42.140 69.382 1.00 74.06 487 ASN A C 1
ATOM 3884 O O . ASN A 1 487 ? -34.228 -41.301 69.645 1.00 74.06 487 ASN A O 1
ATOM 3888 N N . TRP A 1 488 ? -32.955 -42.377 68.141 1.00 78.06 488 TRP A N 1
ATOM 3889 C CA . TRP A 1 488 ? -33.599 -41.776 66.984 1.00 78.06 488 TRP A CA 1
ATOM 3890 C C . TRP A 1 488 ? -34.966 -42.396 66.756 1.00 78.06 488 TRP A C 1
ATOM 3892 O O . TRP A 1 488 ? -35.085 -43.618 66.789 1.00 78.06 488 TRP A O 1
ATOM 3902 N N . ASN A 1 489 ? -35.956 -41.553 66.474 1.00 78.00 489 ASN A N 1
ATOM 3903 C CA . ASN A 1 489 ? -37.237 -42.011 65.963 1.00 78.00 489 ASN A CA 1
ATOM 3904 C C . ASN A 1 489 ? -37.042 -42.642 64.581 1.00 78.00 489 ASN A C 1
ATOM 3906 O O . ASN A 1 489 ? -36.065 -42.340 63.877 1.00 78.00 489 ASN A O 1
ATOM 3910 N N . ASP A 1 490 ? -37.989 -43.481 64.177 1.00 79.50 490 ASP A N 1
ATOM 3911 C CA . ASP A 1 490 ? -37.976 -44.077 62.848 1.00 79.50 490 ASP A CA 1
ATOM 3912 C C . ASP A 1 490 ? -37.945 -43.008 61.749 1.00 79.50 490 ASP A C 1
ATOM 3914 O O . ASP A 1 490 ? -38.370 -41.861 61.921 1.00 79.50 490 ASP A O 1
ATOM 3918 N N . TRP A 1 491 ? -37.353 -43.374 60.614 1.00 79.06 491 TRP A N 1
ATOM 3919 C CA . TRP A 1 491 ? -37.244 -42.470 59.479 1.00 79.06 491 TRP A CA 1
ATOM 3920 C C . TRP A 1 491 ? -38.620 -42.224 58.878 1.00 79.06 491 TRP A C 1
ATOM 3922 O O . TRP A 1 491 ? -39.350 -43.169 58.583 1.00 79.06 491 TRP A O 1
ATOM 3932 N N . LEU A 1 492 ? -38.937 -40.951 58.648 1.00 79.00 492 LEU A N 1
ATOM 3933 C CA . LEU A 1 492 ? -40.101 -40.582 57.854 1.00 79.00 492 LEU A CA 1
ATOM 3934 C C . LEU A 1 492 ? -39.966 -41.143 56.422 1.00 79.00 492 LEU A C 1
ATOM 3936 O O . LEU A 1 492 ? -38.853 -41.477 56.006 1.00 79.00 492 LEU A O 1
ATOM 3940 N N . PRO A 1 493 ? -41.070 -41.268 55.662 1.00 70.88 493 PRO A N 1
ATOM 3941 C CA . PRO A 1 493 ? -41.033 -41.709 54.268 1.00 70.88 493 PRO A CA 1
ATOM 3942 C C . PRO A 1 493 ? -40.101 -40.844 53.405 1.00 70.88 493 PRO A C 1
ATOM 3944 O O . PRO A 1 493 ? -39.857 -39.683 53.724 1.00 70.88 493 PRO A O 1
ATOM 3947 N N . CYS A 1 494 ? -39.551 -41.428 52.333 1.00 79.31 494 CYS A N 1
ATOM 3948 C CA . CYS A 1 494 ? -38.655 -40.705 51.422 1.00 79.31 494 CYS A CA 1
ATOM 3949 C C . CYS A 1 494 ? -39.445 -39.679 50.616 1.00 79.31 494 CYS A C 1
ATOM 3951 O O . CYS A 1 494 ? -40.537 -39.994 50.148 1.00 79.31 494 CYS A O 1
ATOM 3953 N N . ASP A 1 495 ? -38.902 -38.473 50.470 1.00 70.94 495 ASP A N 1
ATOM 3954 C CA . ASP A 1 495 ? -39.546 -37.397 49.709 1.00 70.94 495 ASP A CA 1
ATOM 3955 C C . ASP A 1 495 ? -39.593 -37.672 48.188 1.00 70.94 495 ASP A C 1
ATOM 3957 O O . ASP A 1 495 ? -40.501 -37.191 47.510 1.00 70.94 495 ASP A O 1
ATOM 3961 N N . HIS A 1 496 ? -38.690 -38.509 47.661 1.00 59.72 496 HIS A N 1
ATOM 3962 C CA . HIS A 1 496 ? -38.634 -38.944 46.261 1.00 59.72 496 HIS A CA 1
ATOM 3963 C C . HIS A 1 496 ? -38.546 -40.469 46.130 1.00 59.72 496 HIS A C 1
ATOM 3965 O O . HIS A 1 496 ? -37.887 -41.122 46.926 1.00 59.72 496 HIS A O 1
ATOM 3971 N N . ASN A 1 497 ? -39.156 -41.062 45.096 1.00 62.81 497 ASN A N 1
ATOM 3972 C CA . ASN A 1 497 ? -39.190 -42.526 44.914 1.00 62.81 497 ASN A CA 1
ATOM 3973 C C . ASN A 1 497 ? -38.020 -43.117 44.086 1.00 62.81 497 ASN A C 1
ATOM 3975 O O . ASN A 1 497 ? -37.736 -44.301 44.238 1.00 62.81 497 ASN A O 1
ATOM 3979 N N . CYS A 1 498 ? -37.328 -42.340 43.241 1.00 64.25 498 CYS A N 1
ATOM 3980 C CA . CYS A 1 498 ? -36.051 -42.698 42.593 1.00 64.25 498 CYS A CA 1
ATOM 3981 C C . CYS A 1 498 ? -35.292 -41.421 42.217 1.00 64.25 498 CYS A C 1
ATOM 3983 O O . CYS A 1 498 ? -35.909 -40.363 42.065 1.00 64.25 498 CYS A O 1
ATOM 3985 N N . GLY A 1 499 ? -33.966 -41.509 42.075 1.00 58.03 499 GLY A N 1
ATOM 3986 C CA . GLY A 1 499 ? -33.133 -40.312 42.089 1.00 58.03 499 GLY A CA 1
ATOM 3987 C C . GLY A 1 499 ? -33.062 -39.769 43.513 1.00 58.03 499 GLY A C 1
ATOM 3988 O O . GLY A 1 499 ? -33.973 -39.960 44.316 1.00 58.03 499 GLY A O 1
ATOM 3989 N N . THR A 1 500 ? -31.929 -39.169 43.860 1.00 71.50 500 THR A N 1
ATOM 3990 C CA . THR A 1 500 ? -31.577 -38.908 45.255 1.00 71.50 500 THR A CA 1
ATOM 3991 C C . THR A 1 500 ? -32.635 -38.085 45.995 1.00 71.50 500 THR A C 1
ATOM 3993 O O . THR A 1 500 ? -32.697 -36.870 45.826 1.00 71.50 500 THR A O 1
ATOM 3996 N N . GLY A 1 501 ? -33.427 -38.755 46.837 1.00 70.50 501 GLY A N 1
ATOM 3997 C CA . GLY A 1 501 ? -34.352 -38.155 47.793 1.00 70.50 501 GLY A CA 1
ATOM 3998 C C . GLY A 1 501 ? -33.747 -38.045 49.186 1.00 70.50 501 GLY A C 1
ATOM 3999 O O . GLY A 1 501 ? -32.657 -38.551 49.456 1.00 70.50 501 GLY A O 1
ATOM 4000 N N . GLU A 1 502 ? -34.449 -37.395 50.098 1.00 76.19 502 GLU A N 1
ATOM 4001 C CA . GLU A 1 502 ? -34.073 -37.161 51.479 1.00 76.19 502 GLU A CA 1
ATOM 4002 C C . GLU A 1 502 ? -35.144 -37.681 52.459 1.00 76.19 502 GLU A C 1
ATOM 4004 O O . GLU A 1 502 ? -36.345 -37.450 52.340 1.00 76.19 502 GLU A O 1
ATOM 4009 N N . GLN A 1 503 ? -34.689 -38.422 53.471 1.00 79.31 503 GLN A N 1
ATOM 4010 C CA . GLN A 1 503 ? -35.479 -38.845 54.623 1.00 79.31 503 GLN A CA 1
ATOM 4011 C C . GLN A 1 503 ? -34.996 -38.117 55.859 1.00 79.31 503 GLN A C 1
ATOM 4013 O O . GLN A 1 503 ? -33.791 -37.969 56.083 1.00 79.31 503 GLN A O 1
ATOM 4018 N N . VAL A 1 504 ? -35.939 -37.741 56.715 1.00 79.19 504 VAL A N 1
ATOM 4019 C CA . VAL A 1 504 ? -35.654 -37.049 57.969 1.00 79.19 504 VAL A CA 1
ATOM 4020 C C . VAL A 1 504 ? -36.066 -37.925 59.149 1.00 79.19 504 VAL A C 1
ATOM 4022 O O . VAL A 1 504 ? -37.147 -38.506 59.169 1.00 79.19 504 VAL A O 1
ATOM 4025 N N . SER A 1 505 ? -35.181 -38.028 60.137 1.00 81.81 505 SER A N 1
ATOM 4026 C CA . SER A 1 505 ? -35.429 -38.672 61.428 1.00 81.81 505 SER A CA 1
ATOM 4027 C C . SER A 1 505 ? -35.020 -37.700 62.525 1.00 81.81 505 SER A C 1
ATOM 4029 O O . SER A 1 505 ? -33.993 -37.017 62.433 1.00 81.81 505 SER A O 1
ATOM 4031 N N . THR A 1 506 ? -35.843 -37.618 63.563 1.00 78.00 506 THR A N 1
ATOM 4032 C CA . THR A 1 506 ? -35.632 -36.729 64.705 1.00 78.00 506 THR A CA 1
ATOM 4033 C C . THR A 1 506 ? -35.398 -37.537 65.970 1.00 78.00 506 THR A C 1
ATOM 4035 O O . THR A 1 506 ? -35.784 -38.700 66.071 1.00 78.00 506 THR A O 1
ATOM 4038 N N . ARG A 1 507 ? -34.719 -36.935 66.942 1.00 72.50 507 ARG A N 1
ATOM 4039 C CA . ARG A 1 507 ? -34.557 -37.503 68.278 1.00 72.50 507 ARG A CA 1
ATOM 4040 C C . ARG A 1 507 ? -34.712 -36.439 69.339 1.00 72.50 507 ARG A C 1
ATOM 4042 O O . ARG A 1 507 ? -34.295 -35.292 69.156 1.00 72.50 507 ARG A O 1
ATOM 4049 N N . SER A 1 508 ? -35.246 -36.859 70.469 1.00 65.81 508 SER A N 1
ATOM 4050 C CA . SER A 1 508 ? -35.424 -36.011 71.638 1.00 65.81 508 SER A CA 1
ATOM 4051 C C . SER A 1 508 ? -34.144 -35.997 72.476 1.00 65.81 508 SER A C 1
ATOM 4053 O O . SER A 1 508 ? -33.392 -36.973 72.518 1.00 65.81 508 SER A O 1
ATOM 4055 N N . CYS A 1 509 ? -33.856 -34.873 73.124 1.00 63.31 509 CYS A N 1
ATOM 4056 C CA . CYS A 1 509 ? -32.772 -34.791 74.099 1.00 63.31 509 CYS A CA 1
ATOM 4057 C C . CYS A 1 509 ? -33.270 -35.397 75.418 1.00 63.31 509 CYS A C 1
ATOM 4059 O O . CYS A 1 509 ? -34.316 -34.979 75.912 1.00 63.31 509 CYS A O 1
ATOM 4061 N N . ILE A 1 510 ? -32.556 -36.391 75.945 1.00 63.72 510 ILE A N 1
ATOM 4062 C CA . ILE A 1 510 ? -32.860 -37.064 77.210 1.00 63.72 510 ILE A CA 1
ATOM 4063 C C . ILE A 1 510 ? -31.837 -36.588 78.249 1.00 63.72 510 ILE A C 1
ATOM 4065 O O . ILE A 1 510 ? -30.674 -36.327 77.939 1.00 63.72 510 ILE A O 1
ATOM 4069 N N . TYR A 1 511 ? -32.264 -36.458 79.495 1.00 59.09 511 TYR A N 1
ATOM 4070 C CA . TYR A 1 511 ? -31.401 -36.085 80.610 1.00 59.09 511 TYR A CA 1
ATOM 4071 C C . TYR A 1 511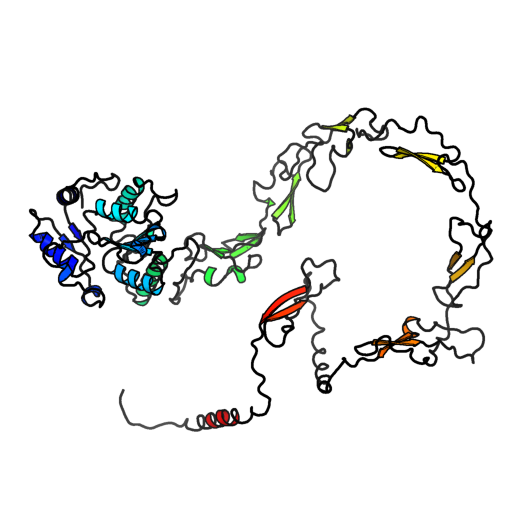 ? -31.436 -37.231 81.616 1.00 59.09 511 TYR A C 1
ATOM 4073 O O . TYR A 1 511 ? -32.505 -37.783 81.863 1.00 59.09 511 TYR A O 1
ATOM 4081 N N . ASN A 1 512 ? -30.273 -37.645 82.122 1.00 55.00 512 ASN A N 1
ATOM 4082 C CA . ASN A 1 512 ? -30.202 -38.755 83.066 1.00 55.00 512 ASN A CA 1
ATOM 4083 C C . ASN A 1 512 ? -30.719 -38.271 84.428 1.00 55.00 512 ASN A C 1
ATOM 4085 O O . ASN A 1 512 ? -30.120 -37.375 85.018 1.00 55.00 512 ASN A O 1
ATOM 4089 N N . THR A 1 513 ? -31.848 -38.803 84.888 1.00 54.47 513 THR A N 1
ATOM 4090 C CA . THR A 1 513 ? -32.590 -38.278 86.047 1.00 54.47 513 THR A CA 1
ATOM 4091 C C . THR A 1 513 ? -32.129 -38.821 87.403 1.00 54.47 513 THR A C 1
ATOM 4093 O O . THR A 1 513 ? -32.799 -38.579 88.399 1.00 54.47 513 THR A O 1
ATOM 4096 N N . ASP A 1 514 ? -30.974 -39.486 87.486 1.00 53.22 514 ASP A N 1
ATOM 4097 C CA . ASP A 1 514 ? -30.497 -40.091 88.744 1.00 53.22 514 ASP A CA 1
ATOM 4098 C C . ASP A 1 514 ? -29.665 -39.149 89.642 1.00 53.22 514 ASP A C 1
ATOM 4100 O O . ASP A 1 514 ? -29.142 -39.561 90.675 1.00 53.22 514 ASP A O 1
ATOM 4104 N N . LEU A 1 515 ? -29.562 -37.864 89.298 1.00 49.53 515 LEU A N 1
ATOM 4105 C CA . LEU A 1 515 ? -29.032 -36.821 90.182 1.00 49.53 515 LEU A CA 1
ATOM 4106 C C . LEU A 1 515 ? -30.069 -35.698 90.249 1.00 49.53 515 LEU A C 1
ATOM 4108 O O . LEU A 1 515 ? -30.388 -35.096 89.228 1.00 49.53 515 LEU A O 1
ATOM 4112 N N . GLY A 1 516 ? -30.624 -35.491 91.446 1.00 45.22 516 GLY A N 1
ATOM 4113 C CA . GLY A 1 516 ? -31.793 -34.656 91.731 1.00 45.22 516 GLY A CA 1
ATOM 4114 C C . GLY A 1 516 ? -31.726 -33.186 91.294 1.00 45.22 516 GLY A C 1
ATOM 4115 O O . GLY A 1 516 ? -30.776 -32.725 90.666 1.00 45.22 516 GLY A O 1
ATOM 4116 N N . GLU A 1 517 ? -32.805 -32.479 91.631 1.00 49.84 517 GLU A N 1
ATOM 4117 C CA . GLU A 1 517 ? -33.342 -31.219 91.088 1.00 49.84 517 GLU A CA 1
ATOM 4118 C C . GLU A 1 517 ? -32.425 -29.975 91.008 1.00 49.84 517 GLU A C 1
ATOM 4120 O O . GLU A 1 517 ? -32.885 -28.888 91.317 1.00 49.84 517 GLU A O 1
ATOM 4125 N N . GLU A 1 518 ? -31.173 -30.042 90.538 1.00 46.38 518 GLU A N 1
ATOM 4126 C CA . GLU A 1 518 ? -30.349 -28.823 90.394 1.00 46.38 518 GLU A CA 1
ATOM 4127 C C . GLU A 1 518 ? -29.195 -28.889 89.368 1.00 46.38 518 GLU A C 1
ATOM 4129 O O . GLU A 1 518 ? -28.259 -28.091 89.403 1.00 46.38 518 GLU A O 1
ATOM 4134 N N . GLY A 1 519 ? -29.258 -29.779 88.371 1.00 45.31 519 GLY A N 1
ATOM 4135 C CA . GLY A 1 519 ? -28.187 -29.880 87.369 1.00 45.31 519 GLY A CA 1
ATOM 4136 C C . GLY A 1 519 ? -28.639 -30.314 85.983 1.00 45.31 519 GLY A C 1
ATOM 4137 O O . GLY A 1 519 ? -28.370 -31.436 85.581 1.00 45.31 519 GLY A O 1
ATOM 4138 N N . TRP A 1 520 ? -29.259 -29.425 85.204 1.00 49.16 520 TRP A N 1
ATOM 4139 C CA . TRP A 1 520 ? -29.531 -29.675 83.781 1.00 49.16 520 TRP A CA 1
ATOM 4140 C C . TRP A 1 520 ? -28.563 -28.810 82.963 1.00 49.16 520 TRP A C 1
ATOM 4142 O O . TRP A 1 520 ? -28.514 -27.596 83.111 1.00 49.16 520 TRP A O 1
ATOM 4152 N N . GLY A 1 521 ? -27.689 -29.442 82.186 1.00 54.16 521 GLY A N 1
ATOM 4153 C CA . GLY A 1 521 ? -26.620 -28.843 81.376 1.00 54.16 521 GLY A CA 1
ATOM 4154 C C . GLY A 1 521 ? -27.095 -28.280 80.042 1.00 54.16 521 GLY A C 1
ATOM 4155 O O . GLY A 1 521 ? -28.291 -28.105 79.811 1.00 54.16 521 GLY A O 1
ATOM 4156 N N . LYS A 1 522 ? -26.150 -28.024 79.123 1.00 51.81 522 LYS A N 1
ATOM 4157 C CA . LYS A 1 522 ? -26.481 -27.495 77.790 1.00 51.81 522 LYS A CA 1
ATOM 4158 C C . LYS A 1 522 ? -27.512 -28.403 77.103 1.00 51.81 522 LYS A C 1
ATOM 4160 O O . LYS A 1 522 ? -27.270 -29.613 77.012 1.00 51.81 522 LYS A O 1
ATOM 4165 N N . PRO A 1 523 ? -28.631 -27.849 76.595 1.00 56.16 523 PRO A N 1
ATOM 4166 C CA . PRO A 1 523 ? -29.563 -28.626 75.801 1.00 56.16 523 PRO A CA 1
ATOM 4167 C C . PRO A 1 523 ? -28.871 -29.125 74.541 1.00 56.16 523 PRO A C 1
ATOM 4169 O O . PRO A 1 523 ? -27.997 -28.452 73.979 1.00 56.16 523 PRO A O 1
ATOM 4172 N N . CYS A 1 524 ? -29.247 -30.325 74.106 1.00 57.88 524 CYS A N 1
ATOM 4173 C CA . CYS A 1 524 ? -28.658 -30.901 72.916 1.00 57.88 524 CYS A CA 1
ATOM 4174 C C . CYS A 1 524 ? -28.876 -29.938 71.725 1.00 57.88 524 CYS A C 1
ATOM 4176 O O . CYS A 1 524 ? -29.995 -29.458 71.531 1.00 57.88 524 CYS A O 1
ATOM 4178 N N . PRO A 1 525 ? -27.846 -29.627 70.915 1.00 60.72 525 PRO A N 1
ATOM 4179 C CA . PRO A 1 525 ? -27.973 -28.639 69.846 1.00 60.72 525 PRO A CA 1
ATOM 4180 C C . PRO A 1 525 ? -29.100 -29.009 68.874 1.00 60.72 525 PRO A C 1
ATOM 4182 O O . PRO A 1 525 ? -29.093 -30.117 68.340 1.00 60.72 525 PRO A O 1
ATOM 4185 N N . VAL A 1 526 ? -30.017 -28.081 68.574 1.00 57.25 526 VAL A N 1
ATOM 4186 C CA . VAL A 1 526 ? -31.174 -28.325 67.678 1.00 57.25 526 VAL A CA 1
ATOM 4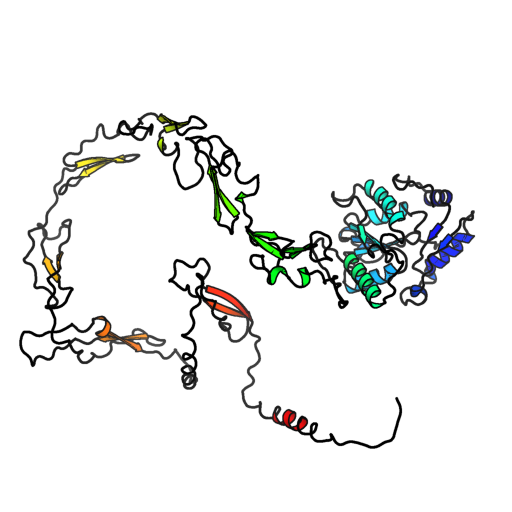187 C C . VAL A 1 526 ? -30.728 -28.807 66.287 1.00 57.25 526 VAL A C 1
ATOM 4189 O O . VAL A 1 526 ? -31.349 -29.668 65.678 1.00 57.25 526 VAL A O 1
ATOM 4192 N N . LYS A 1 527 ? -29.562 -28.357 65.806 1.00 56.66 527 LYS A N 1
ATOM 4193 C CA . LYS A 1 527 ? -28.972 -28.844 64.544 1.00 56.66 527 LYS A CA 1
ATOM 4194 C C . LYS A 1 527 ? -28.526 -30.318 64.579 1.00 56.66 527 LYS A C 1
ATOM 4196 O O . LYS A 1 527 ? -28.292 -30.893 63.527 1.00 56.66 527 LYS A O 1
ATOM 4201 N N . LYS A 1 528 ? -28.380 -30.925 65.764 1.00 57.78 528 LYS A N 1
ATOM 4202 C CA . LYS A 1 528 ? -27.996 -32.336 65.968 1.00 57.78 528 LYS A CA 1
ATOM 4203 C C . LYS A 1 528 ? -29.171 -33.228 66.419 1.00 57.78 528 LYS A C 1
ATOM 4205 O O . LYS A 1 528 ? -28.962 -34.433 66.602 1.00 57.78 528 LYS A O 1
ATOM 4210 N N . SER A 1 529 ? -30.369 -32.657 66.615 1.00 67.06 529 SER A N 1
ATOM 4211 C CA . SER A 1 529 ? -31.606 -33.391 66.950 1.00 67.06 529 SER A CA 1
ATOM 4212 C C . SER A 1 529 ? -32.367 -33.873 65.719 1.00 67.06 529 SER A C 1
ATOM 4214 O O . SER A 1 529 ? -33.269 -34.694 65.838 1.00 67.06 529 SER A O 1
ATOM 4216 N N . THR A 1 530 ? -31.990 -33.380 64.542 1.00 70.31 530 THR A N 1
ATOM 4217 C CA . THR A 1 530 ? -32.542 -33.791 63.256 1.00 70.31 530 THR A CA 1
ATOM 4218 C C . THR A 1 530 ? -31.402 -34.319 62.415 1.00 70.31 530 THR A C 1
ATOM 4220 O O . THR A 1 530 ? -30.407 -33.621 62.216 1.00 70.31 530 THR A O 1
ATOM 4223 N N . ARG A 1 531 ? -31.528 -35.552 61.934 1.00 73.88 531 ARG A N 1
ATOM 4224 C CA . ARG A 1 531 ? -30.621 -36.086 60.927 1.00 73.88 531 ARG A CA 1
ATOM 4225 C C . ARG A 1 531 ? -31.393 -36.311 59.649 1.00 73.88 531 ARG A C 1
ATOM 4227 O O . ARG A 1 531 ? -32.548 -36.734 59.660 1.00 73.88 531 ARG A O 1
ATOM 4234 N N . ARG A 1 532 ? -30.710 -36.020 58.557 1.00 79.00 532 ARG A N 1
ATOM 4235 C CA . ARG A 1 532 ? -31.185 -36.300 57.220 1.00 79.00 532 ARG A CA 1
ATOM 4236 C C . ARG A 1 532 ? -30.308 -37.387 56.639 1.00 79.00 532 ARG A C 1
ATOM 4238 O O . ARG A 1 532 ? -29.110 -37.431 56.926 1.00 79.00 532 ARG A O 1
ATOM 4245 N N . ARG A 1 533 ? -30.907 -38.290 55.885 1.00 76.38 533 ARG A N 1
ATOM 4246 C CA . ARG A 1 533 ? -30.160 -39.225 55.057 1.00 76.38 533 ARG A CA 1
ATOM 4247 C C . ARG A 1 533 ? -30.737 -39.177 53.668 1.00 76.38 533 ARG A C 1
ATOM 4249 O O . ARG A 1 533 ? -31.952 -39.081 53.512 1.00 76.38 533 ARG A O 1
ATOM 4256 N N . TYR A 1 534 ? -29.868 -39.322 52.688 1.00 73.31 534 TYR A N 1
ATOM 4257 C CA . TYR A 1 534 ? -30.340 -39.580 51.353 1.00 73.31 534 TYR A CA 1
ATOM 4258 C C . TYR A 1 534 ? -30.973 -40.970 51.307 1.00 73.31 534 TYR A C 1
ATOM 4260 O O . TYR A 1 534 ? -30.438 -41.950 51.831 1.00 73.31 534 TYR A O 1
ATOM 4268 N N . CYS A 1 535 ? -32.147 -41.025 50.718 1.00 70.62 535 CYS A N 1
ATOM 4269 C CA . CYS A 1 535 ? -32.914 -42.219 50.436 1.00 70.62 535 CYS A CA 1
ATOM 4270 C C . CYS A 1 535 ? -33.150 -42.249 48.932 1.00 70.62 535 CYS A C 1
ATOM 4272 O O . CYS A 1 535 ? -33.065 -41.232 48.254 1.00 70.62 535 CYS A O 1
ATOM 4274 N N . ASN A 1 536 ? -33.365 -43.437 48.383 1.00 65.44 536 ASN A N 1
ATOM 4275 C CA . ASN A 1 536 ? -33.537 -43.597 46.943 1.00 65.44 536 ASN A CA 1
ATOM 4276 C C . ASN A 1 536 ? -32.393 -42.964 46.105 1.00 65.44 536 ASN A C 1
ATOM 4278 O O . ASN A 1 536 ? -32.583 -42.558 44.969 1.00 65.44 536 ASN A O 1
ATOM 4282 N N . VAL A 1 537 ? -31.169 -42.966 46.668 1.00 57.34 537 VAL A N 1
ATOM 4283 C CA . VAL A 1 537 ? -29.891 -42.463 46.093 1.00 57.34 537 VAL A CA 1
ATOM 4284 C C . VAL A 1 537 ? -29.378 -43.308 44.931 1.00 57.34 537 VAL A C 1
ATOM 4286 O O . VAL A 1 537 ? -28.318 -43.039 44.365 1.00 57.34 537 VAL A O 1
ATOM 4289 N N . HIS A 1 538 ? -30.103 -44.372 44.596 1.00 52.12 538 HIS A N 1
ATOM 4290 C CA . HIS A 1 538 ? -29.890 -45.003 43.320 1.00 52.12 538 HIS A CA 1
ATOM 4291 C C . HIS A 1 538 ? -30.253 -43.940 42.290 1.00 52.12 538 HIS A C 1
ATOM 4293 O O . HIS A 1 538 ? -31.398 -43.485 42.211 1.00 52.12 538 HIS A O 1
ATOM 4299 N N . ALA A 1 539 ? -29.259 -43.540 41.495 1.00 47.22 539 ALA A N 1
ATOM 4300 C CA . ALA A 1 539 ? -29.577 -43.006 40.187 1.00 47.22 539 ALA A CA 1
ATOM 4301 C C . ALA A 1 539 ? -30.634 -43.955 39.602 1.00 47.22 539 ALA A C 1
ATOM 4303 O O . ALA A 1 539 ? -30.533 -45.171 39.801 1.00 47.22 539 ALA A O 1
ATOM 4304 N N . CYS A 1 540 ? -31.701 -43.424 39.007 1.00 47.91 540 CYS A N 1
ATOM 4305 C CA . CYS A 1 540 ? -32.671 -44.287 38.345 1.00 47.91 540 CYS A CA 1
ATOM 4306 C C . CYS A 1 540 ? -31.861 -45.001 37.242 1.00 47.91 540 CYS A C 1
ATOM 4308 O O . CYS A 1 540 ? -31.460 -44.389 36.256 1.00 47.91 540 CYS A O 1
ATOM 4310 N N . VAL A 1 541 ? -31.439 -46.238 37.509 1.00 52.00 541 VAL A N 1
ATOM 4311 C CA . VAL A 1 541 ? -30.287 -46.871 36.858 1.00 52.00 541 VAL A CA 1
ATOM 4312 C C . VAL A 1 541 ? -30.722 -48.179 36.263 1.00 52.00 541 VAL A C 1
ATOM 4314 O O . VAL A 1 541 ? -31.330 -49.010 36.933 1.00 52.00 541 VAL A O 1
ATOM 4317 N N . ASN A 1 542 ? -30.223 -48.395 35.053 1.00 40.50 542 ASN A N 1
ATOM 4318 C CA . ASN A 1 542 ? -29.761 -49.706 34.645 1.00 40.50 542 ASN A CA 1
ATOM 4319 C C . ASN A 1 542 ? -28.215 -49.777 34.724 1.00 40.50 542 ASN A C 1
ATOM 4321 O O . ASN A 1 542 ? -27.499 -49.057 34.036 1.00 40.50 542 ASN A O 1
ATOM 4325 N N . SER A 1 543 ? -27.754 -50.669 35.615 1.00 42.69 543 SER A N 1
ATOM 4326 C CA . SER A 1 543 ? -26.482 -51.419 35.752 1.00 42.69 543 SER A CA 1
ATOM 4327 C C . SER A 1 543 ? -25.070 -50.806 36.054 1.00 42.69 543 SER A C 1
ATOM 4329 O O . SER A 1 543 ? -24.376 -50.311 35.175 1.00 42.69 543 SER A O 1
ATOM 4331 N N . ILE A 1 544 ? -24.577 -51.079 37.288 1.00 46.34 544 ILE A N 1
ATOM 4332 C CA . ILE A 1 544 ? -23.393 -51.909 37.717 1.00 46.34 544 ILE A CA 1
ATOM 4333 C C . ILE A 1 544 ? -21.924 -51.368 37.866 1.00 46.34 544 ILE A C 1
ATOM 4335 O O . ILE A 1 544 ? -21.170 -51.989 38.613 1.00 46.34 544 ILE A O 1
ATOM 4339 N N . ARG A 1 545 ? -21.431 -50.236 37.333 1.00 44.84 545 ARG A N 1
ATOM 4340 C CA . ARG A 1 545 ? -19.942 -50.047 37.208 1.00 44.84 545 ARG A CA 1
ATOM 4341 C C . ARG A 1 545 ? -19.118 -49.304 38.302 1.00 44.84 545 ARG A C 1
ATOM 4343 O O . ARG A 1 545 ? -17.915 -49.153 38.114 1.00 44.84 545 ARG A O 1
ATOM 4350 N N . GLN A 1 546 ? -19.650 -48.850 39.442 1.00 49.12 546 GLN A N 1
ATOM 4351 C CA . GLN A 1 546 ? -18.976 -47.775 40.224 1.00 49.12 546 GLN A CA 1
ATOM 4352 C C . GLN A 1 546 ? -18.253 -48.141 41.545 1.00 49.12 546 GLN A C 1
ATOM 4354 O O . GLN A 1 546 ? -17.944 -47.253 42.330 1.00 49.12 546 GLN A O 1
ATOM 4359 N N . ARG A 1 547 ? -17.922 -49.410 41.829 1.00 44.41 547 ARG A N 1
ATOM 4360 C CA . ARG A 1 547 ? -17.347 -49.803 43.143 1.00 44.41 547 ARG A CA 1
ATOM 4361 C C . ARG A 1 547 ? -15.811 -49.788 43.272 1.00 44.41 547 ARG A C 1
ATOM 4363 O O . ARG A 1 547 ? -15.307 -50.237 44.292 1.00 44.41 547 ARG A O 1
ATOM 4370 N N . LEU A 1 548 ? -15.056 -49.309 42.278 1.00 48.62 548 LEU A N 1
ATOM 4371 C CA . LEU A 1 548 ? -13.586 -49.475 42.240 1.00 48.62 548 LEU A CA 1
ATOM 4372 C C . LEU A 1 548 ? -12.750 -48.178 42.340 1.00 48.62 548 LEU A C 1
ATOM 4374 O O . LEU A 1 548 ? -11.539 -48.275 42.501 1.00 48.62 548 LEU A O 1
ATOM 4378 N N . PHE A 1 549 ? -13.344 -46.977 42.283 1.00 44.28 549 PHE A N 1
ATOM 4379 C CA . PHE A 1 549 ? -12.586 -45.720 42.092 1.00 44.28 549 PHE A CA 1
ATOM 4380 C C . PHE A 1 549 ? -12.208 -44.928 43.364 1.00 44.28 549 PHE A C 1
ATOM 4382 O O . PHE A 1 549 ? -11.368 -44.035 43.288 1.00 44.28 549 PHE A O 1
ATOM 4389 N N . GLU A 1 550 ? -12.765 -45.230 44.540 1.00 47.69 550 GLU A N 1
ATOM 4390 C CA . GLU A 1 550 ? -12.597 -44.364 45.727 1.00 47.69 550 GLU A CA 1
ATOM 4391 C C . GLU A 1 550 ? -11.291 -44.565 46.522 1.00 47.69 550 GLU A C 1
ATOM 4393 O O . GLU A 1 550 ? -10.948 -43.724 47.346 1.00 47.69 550 GLU A O 1
ATOM 4398 N N . LEU A 1 551 ? -10.496 -45.606 46.255 1.00 46.56 551 LEU A N 1
ATOM 4399 C CA . LEU A 1 551 ? -9.300 -45.912 47.061 1.00 46.56 551 LEU A CA 1
ATOM 4400 C C . LEU A 1 551 ? -8.047 -45.056 46.762 1.00 46.56 551 LEU A C 1
ATOM 4402 O O . LEU A 1 551 ? -7.070 -45.151 47.498 1.00 46.56 551 LEU A O 1
ATOM 4406 N N . ALA A 1 552 ? -8.037 -44.221 45.715 1.00 41.94 552 ALA A N 1
ATOM 4407 C CA . ALA A 1 552 ? -6.811 -43.552 45.243 1.00 41.94 552 ALA A CA 1
ATOM 4408 C C . ALA A 1 552 ? -6.692 -42.050 45.592 1.00 41.94 552 ALA A C 1
ATOM 4410 O O . ALA A 1 552 ? -5.597 -41.490 45.562 1.00 41.94 552 ALA A O 1
ATOM 4411 N N . ALA A 1 553 ? -7.792 -41.367 45.928 1.00 44.78 553 ALA A N 1
ATOM 4412 C CA . ALA A 1 553 ? -7.817 -39.898 46.023 1.00 44.78 553 ALA A CA 1
ATOM 4413 C C . ALA A 1 553 ? -7.331 -39.320 47.372 1.00 44.78 553 ALA A C 1
ATOM 4415 O O . ALA A 1 553 ? -7.150 -38.105 47.502 1.00 44.78 553 ALA A O 1
ATOM 4416 N N . GLU A 1 554 ? -7.102 -40.157 48.386 1.00 45.16 554 GLU A N 1
ATOM 4417 C CA . GLU A 1 554 ? -6.655 -39.710 49.714 1.00 45.16 554 GLU A CA 1
ATOM 4418 C C . GLU A 1 554 ? -5.156 -39.378 49.787 1.00 45.16 554 GLU A C 1
ATOM 4420 O O . GLU A 1 554 ? -4.728 -38.636 50.671 1.00 45.16 554 GLU A O 1
ATOM 4425 N N . THR A 1 555 ? -4.342 -39.846 48.840 1.00 42.06 555 THR A N 1
ATOM 4426 C CA . THR A 1 555 ? -2.877 -39.759 48.951 1.00 42.06 555 THR A CA 1
ATOM 4427 C C . THR A 1 555 ? -2.304 -38.374 48.599 1.00 42.06 555 THR A C 1
ATOM 4429 O O . THR A 1 555 ? -1.223 -38.026 49.068 1.00 42.06 555 THR A O 1
ATOM 4432 N N . ILE A 1 556 ? -3.017 -37.540 47.829 1.00 50.19 556 ILE A N 1
ATOM 4433 C CA . ILE A 1 556 ? -2.436 -36.334 47.193 1.00 50.19 556 ILE A CA 1
ATOM 4434 C C . ILE A 1 556 ? -2.657 -35.036 47.996 1.00 50.19 556 ILE A C 1
ATOM 4436 O O . ILE A 1 556 ? -1.854 -34.109 47.915 1.00 50.19 556 ILE A O 1
ATOM 4440 N N . ARG A 1 557 ? -3.672 -34.954 48.867 1.00 46.41 557 ARG A N 1
ATOM 4441 C CA . ARG A 1 557 ? -3.972 -33.708 49.615 1.00 46.41 557 ARG A CA 1
ATOM 4442 C C . ARG A 1 557 ? -2.980 -33.373 50.740 1.00 46.41 557 ARG A C 1
ATOM 4444 O O . ARG A 1 557 ? -3.117 -32.340 51.389 1.00 46.41 557 ARG A O 1
ATOM 4451 N N . ARG A 1 558 ? -1.972 -34.221 50.967 1.00 44.22 558 ARG A N 1
ATOM 4452 C CA . ARG A 1 558 ? -1.007 -34.107 52.071 1.00 44.22 558 ARG A CA 1
ATOM 4453 C C . ARG A 1 558 ? 0.133 -33.105 51.850 1.00 44.22 558 ARG A C 1
ATOM 4455 O O . ARG A 1 558 ? 0.884 -32.905 52.799 1.00 44.22 558 ARG A O 1
ATOM 4462 N N . PHE A 1 559 ? 0.295 -32.496 50.670 1.00 41.19 559 PHE A N 1
ATOM 4463 C CA . PHE A 1 559 ? 1.586 -31.874 50.339 1.00 41.19 559 PHE A CA 1
ATOM 4464 C C . PHE A 1 559 ? 1.730 -30.346 50.430 1.00 41.19 559 PHE A C 1
ATOM 4466 O O . PHE A 1 559 ? 2.834 -29.919 50.737 1.00 41.19 559 PHE A O 1
ATOM 4473 N N . GLU A 1 560 ? 0.719 -29.485 50.253 1.00 37.41 560 GLU A N 1
ATOM 4474 C CA . GLU A 1 560 ? 1.044 -28.050 50.026 1.00 37.41 560 GLU A CA 1
ATOM 4475 C C . GLU A 1 560 ? 0.183 -27.035 50.786 1.00 37.41 560 GLU A C 1
ATOM 4477 O O . GLU A 1 560 ? -0.229 -25.994 50.283 1.00 37.41 560 GLU A O 1
ATOM 4482 N N . GLY A 1 561 ? 0.009 -27.287 52.082 1.00 44.91 561 GLY A N 1
ATOM 4483 C CA . GLY A 1 561 ? -0.075 -26.207 53.061 1.00 44.91 561 GLY A CA 1
ATOM 4484 C C . GLY A 1 561 ? 1.325 -25.854 53.562 1.00 44.91 561 GLY A C 1
ATOM 4485 O O . GLY A 1 561 ? 1.695 -26.355 54.616 1.00 44.91 561 GLY A O 1
ATOM 4486 N N . LYS A 1 562 ? 2.109 -25.053 52.819 1.00 44.62 562 LYS A N 1
ATOM 4487 C CA . LYS A 1 562 ? 3.321 -24.340 53.298 1.00 44.62 562 LYS A CA 1
ATOM 4488 C C . LYS A 1 562 ? 3.963 -23.513 52.168 1.00 44.62 562 LYS A C 1
ATOM 4490 O O . LYS A 1 562 ? 4.765 -24.045 51.418 1.00 44.62 562 LYS A O 1
ATOM 4495 N N . LEU A 1 563 ? 3.627 -22.220 52.081 1.00 35.66 563 LEU A N 1
ATOM 4496 C CA . LEU A 1 563 ? 4.549 -21.071 51.930 1.00 35.66 563 LEU A CA 1
ATOM 4497 C C . LEU A 1 563 ? 3.775 -19.802 51.523 1.00 35.66 563 LEU A C 1
ATOM 4499 O O . LEU A 1 563 ? 3.167 -19.711 50.462 1.00 35.66 563 LEU A O 1
ATOM 4503 N N . ASN A 1 564 ? 3.803 -18.822 52.426 1.00 36.31 564 ASN A N 1
ATOM 4504 C CA . ASN A 1 564 ? 3.313 -17.458 52.248 1.00 36.31 564 ASN A CA 1
ATOM 4505 C C . ASN A 1 564 ? 4.193 -16.689 51.252 1.00 36.31 564 ASN A C 1
ATOM 4507 O O . ASN A 1 564 ? 5.367 -16.481 51.543 1.00 36.31 564 ASN A O 1
ATOM 4511 N N . VAL A 1 565 ? 3.598 -16.113 50.205 1.00 37.56 565 VAL A N 1
ATOM 4512 C CA . VAL A 1 565 ? 4.029 -14.814 49.660 1.00 37.56 565 VAL A CA 1
ATOM 4513 C C . VAL A 1 565 ? 2.775 -13.993 49.362 1.00 37.56 565 VAL A C 1
ATOM 4515 O O . VAL A 1 565 ? 1.878 -14.435 48.646 1.00 37.56 565 VAL A O 1
ATOM 4518 N N . LYS A 1 566 ? 2.689 -12.802 49.967 1.00 40.78 566 LYS A N 1
ATOM 4519 C CA . LYS A 1 566 ? 1.601 -11.844 49.751 1.00 40.78 566 LYS A CA 1
ATOM 4520 C C . LYS A 1 566 ? 1.616 -11.364 48.298 1.00 40.78 566 LYS A C 1
ATOM 4522 O O . LYS A 1 566 ? 2.550 -10.683 47.892 1.00 40.78 566 LYS A O 1
ATOM 4527 N N . SER A 1 567 ? 0.526 -11.599 47.578 1.00 39.56 567 SER A N 1
ATOM 4528 C CA . SER A 1 567 ? 0.037 -10.645 46.583 1.00 39.56 567 SER A CA 1
ATOM 4529 C C . SER A 1 567 ? -1.441 -10.391 46.872 1.00 39.56 567 SER A C 1
ATOM 4531 O O . SER A 1 567 ? -2.221 -11.316 47.098 1.00 39.56 567 SER A O 1
ATOM 4533 N N . THR A 1 568 ? -1.828 -9.123 46.976 1.00 50.25 568 THR A N 1
ATOM 4534 C CA . THR A 1 568 ? -3.238 -8.736 46.961 1.00 50.25 568 THR A CA 1
ATOM 4535 C C . THR A 1 568 ? -3.753 -8.991 45.553 1.00 50.25 568 THR A C 1
ATOM 4537 O O . THR A 1 568 ? -3.430 -8.243 44.634 1.00 50.25 568 THR A O 1
ATOM 4540 N N . GLY A 1 569 ? -4.499 -10.075 45.377 1.00 53.56 569 GLY A N 1
ATOM 4541 C CA . GLY A 1 569 ? -5.066 -10.440 44.089 1.00 53.56 569 GLY A CA 1
ATOM 4542 C C . GLY A 1 569 ? -5.810 -11.765 44.142 1.00 53.56 569 GLY A C 1
ATOM 4543 O O . GLY A 1 569 ? -5.704 -12.524 45.110 1.00 53.56 569 GLY A O 1
ATOM 4544 N N . TRP A 1 570 ? -6.594 -12.022 43.096 1.00 60.12 570 TRP A N 1
ATOM 4545 C CA . TRP A 1 570 ? -7.204 -13.322 42.856 1.00 60.12 570 TRP A CA 1
ATOM 4546 C C . TRP A 1 570 ? -6.180 -14.442 43.038 1.00 60.12 570 TRP A C 1
ATOM 4548 O O . TRP A 1 570 ? -5.046 -14.324 42.569 1.00 60.12 570 TRP A O 1
ATOM 4558 N N . ARG A 1 571 ? -6.583 -15.556 43.660 1.00 68.56 571 ARG A N 1
ATOM 4559 C CA . ARG A 1 571 ? -5.758 -16.761 43.559 1.00 68.56 571 ARG A CA 1
ATOM 4560 C C . ARG A 1 571 ? -5.652 -17.166 42.083 1.00 68.56 571 ARG A C 1
ATOM 4562 O O . ARG A 1 571 ? -6.545 -16.819 41.297 1.00 68.56 571 ARG A O 1
ATOM 4569 N N . PRO A 1 572 ? -4.584 -17.880 41.696 1.00 63.38 572 PRO A N 1
ATOM 4570 C CA . PRO A 1 572 ? -4.487 -18.430 40.355 1.00 63.38 572 PRO A CA 1
ATOM 4571 C C . PRO A 1 572 ? -5.758 -19.208 40.012 1.00 63.38 572 PRO A C 1
ATOM 4573 O O . PRO A 1 572 ? -6.386 -19.806 40.890 1.00 63.38 572 PRO A O 1
ATOM 4576 N N . TRP A 1 573 ? -6.155 -19.163 38.743 1.00 70.56 573 TRP A N 1
ATOM 4577 C CA . TRP A 1 573 ? -7.210 -20.043 38.268 1.00 70.56 573 TRP A CA 1
ATOM 4578 C C . TRP A 1 573 ? -6.822 -21.488 38.503 1.00 70.56 573 TRP A C 1
ATOM 4580 O O . TRP A 1 573 ? -5.664 -21.857 38.323 1.00 70.56 573 TRP A O 1
ATOM 4590 N N . ASN A 1 574 ? -7.811 -22.294 38.866 1.00 69.50 574 ASN A N 1
ATOM 4591 C CA . ASN A 1 574 ? -7.649 -23.725 38.725 1.00 69.50 574 ASN A CA 1
ATOM 4592 C C . ASN A 1 574 ? -7.467 -24.065 37.242 1.00 69.50 574 ASN A C 1
ATOM 4594 O O . ASN A 1 574 ? -7.853 -23.289 36.357 1.00 69.50 574 ASN A O 1
ATOM 4598 N N . ASP A 1 575 ? -6.911 -25.243 36.979 1.00 73.75 575 ASP A N 1
ATOM 4599 C CA . ASP A 1 575 ? -6.881 -25.769 35.625 1.00 73.75 575 ASP A CA 1
ATOM 4600 C C . ASP A 1 575 ? -8.302 -25.887 35.073 1.00 73.75 575 ASP A C 1
ATOM 4602 O O . ASP A 1 575 ? -9.280 -26.060 35.811 1.00 73.75 575 ASP A O 1
ATOM 4606 N N . TRP A 1 576 ? -8.412 -25.763 33.752 1.00 72.50 576 TRP A N 1
ATOM 4607 C CA . TRP A 1 576 ? -9.663 -26.047 33.068 1.00 72.50 576 TRP A CA 1
ATOM 4608 C C . TRP A 1 576 ? -10.129 -27.451 33.426 1.00 72.50 576 TRP A C 1
ATOM 4610 O O . TRP A 1 576 ? -9.340 -28.397 33.409 1.00 72.50 576 TRP A O 1
ATOM 4620 N N . SER A 1 577 ? -11.422 -27.582 33.709 1.00 74.31 577 SER A N 1
ATOM 4621 C CA . SER A 1 577 ? -12.057 -28.883 33.799 1.00 74.31 577 SER A CA 1
ATOM 4622 C C . SER A 1 577 ? -11.807 -29.662 32.509 1.00 74.31 577 SER A C 1
ATOM 4624 O O . SER A 1 577 ? -11.492 -29.104 31.449 1.00 74.31 577 SER A O 1
ATOM 4626 N N . ASN A 1 578 ? -12.006 -30.973 32.573 1.00 72.00 578 ASN A N 1
ATOM 4627 C CA . ASN A 1 578 ? -12.223 -31.705 31.338 1.00 72.00 578 ASN A CA 1
ATOM 4628 C C . ASN A 1 578 ? -13.444 -31.127 30.621 1.00 72.00 578 ASN A C 1
ATOM 4630 O O . ASN A 1 578 ? -14.287 -30.462 31.236 1.00 72.00 578 ASN A O 1
ATOM 4634 N N . CYS A 1 579 ? -13.497 -31.361 29.314 1.00 74.56 579 CYS A N 1
ATOM 4635 C CA . CYS A 1 579 ? -14.708 -31.078 28.570 1.00 74.56 579 CYS A CA 1
ATOM 4636 C C . CYS A 1 579 ? -15.859 -31.819 29.252 1.00 74.56 579 CYS A C 1
ATOM 4638 O O . CYS A 1 579 ? -15.700 -32.980 29.636 1.00 74.56 579 CYS A O 1
ATOM 4640 N N . ASP A 1 580 ? -16.970 -31.129 29.467 1.00 67.25 580 ASP A N 1
ATOM 4641 C CA . ASP A 1 580 ? -18.173 -31.711 30.063 1.00 67.25 580 ASP A CA 1
ATOM 4642 C C . ASP A 1 580 ? -18.736 -32.887 29.243 1.00 67.25 580 ASP A C 1
ATOM 4644 O O . ASP A 1 580 ? -19.488 -33.706 29.771 1.00 67.25 580 ASP A O 1
ATOM 4648 N N . VAL A 1 581 ? -18.307 -33.014 27.984 1.00 62.59 581 VAL A N 1
ATOM 4649 C CA . VAL A 1 581 ? -18.548 -34.159 27.103 1.00 62.59 581 VAL A CA 1
ATOM 4650 C C . VAL A 1 581 ? -17.290 -35.016 26.904 1.00 62.59 581 VAL A C 1
ATOM 4652 O O . VAL A 1 581 ? -16.178 -34.514 26.752 1.00 62.59 581 VAL A O 1
ATOM 4655 N N . GLU A 1 582 ? -17.463 -36.337 26.833 1.00 66.94 582 GLU A N 1
ATOM 4656 C CA . GLU A 1 582 ? -16.356 -37.285 26.600 1.00 66.94 582 GLU A CA 1
ATOM 4657 C C . GLU A 1 582 ? -15.944 -37.398 25.117 1.00 66.94 582 GLU A C 1
ATOM 4659 O O . GLU A 1 582 ? -14.911 -37.985 24.801 1.00 66.94 582 GLU A O 1
ATOM 4664 N N . CYS A 1 583 ? -16.746 -36.861 24.194 1.00 68.31 583 CYS A N 1
ATOM 4665 C CA . CYS A 1 583 ? -16.510 -36.895 22.752 1.00 68.31 583 CYS A CA 1
ATOM 4666 C C . CYS A 1 583 ? -17.376 -35.821 22.068 1.00 68.31 583 CYS A C 1
ATOM 4668 O O . CYS A 1 583 ? -18.541 -35.640 22.421 1.00 68.31 583 CYS A O 1
ATOM 4670 N N . GLY A 1 584 ? -16.817 -35.109 21.089 1.00 63.72 584 GLY A N 1
ATOM 4671 C CA . GLY A 1 584 ? -17.486 -34.026 20.368 1.00 63.72 584 GLY A CA 1
ATOM 4672 C C . GLY A 1 584 ? -17.262 -32.651 21.001 1.00 63.72 584 GLY A C 1
ATOM 4673 O O . GLY A 1 584 ? -16.325 -32.449 21.773 1.00 63.72 584 GLY A O 1
ATOM 4674 N N . PHE A 1 585 ? -18.090 -31.676 20.619 1.00 59.41 585 PHE A N 1
ATOM 4675 C CA . PHE A 1 585 ? -18.024 -30.319 21.168 1.00 59.41 585 PHE A CA 1
ATOM 4676 C C . PHE A 1 585 ? -18.737 -30.249 22.518 1.00 59.41 585 PHE A C 1
ATOM 4678 O O . PHE A 1 585 ? -19.889 -30.660 22.623 1.00 59.41 585 PHE A O 1
ATOM 4685 N N . GLY A 1 586 ? -18.072 -29.665 23.506 1.00 70.94 586 GLY A N 1
ATOM 4686 C CA . GLY A 1 586 ? -18.642 -29.331 24.806 1.00 70.94 586 GLY A CA 1
ATOM 4687 C C . GLY A 1 586 ? -17.972 -28.094 25.378 1.00 70.94 586 GLY A C 1
ATOM 4688 O O . GLY A 1 586 ? -17.260 -27.379 24.667 1.00 70.94 586 GLY A O 1
ATOM 4689 N N . ASP A 1 587 ? -18.174 -27.851 26.661 1.00 67.75 587 ASP A N 1
ATOM 4690 C CA . ASP A 1 587 ? -17.594 -26.732 27.381 1.00 67.75 587 ASP A CA 1
ATOM 4691 C C . ASP A 1 587 ? -16.754 -27.232 28.554 1.00 67.75 587 ASP A C 1
ATOM 4693 O O . ASP A 1 587 ? -17.094 -28.160 29.287 1.00 67.75 587 ASP A O 1
ATOM 4697 N N . LYS A 1 588 ? -15.609 -26.590 28.745 1.00 69.00 588 LYS A N 1
ATOM 4698 C CA . LYS A 1 588 ? -14.816 -26.738 29.958 1.00 69.00 588 LYS A CA 1
ATOM 4699 C C . LYS A 1 588 ? -14.802 -25.424 30.701 1.00 69.00 588 LYS A C 1
ATOM 4701 O O . LYS A 1 588 ? -14.874 -24.354 30.099 1.00 69.00 588 LYS A O 1
ATOM 4706 N N . TYR A 1 589 ? -14.686 -25.497 32.015 1.00 68.75 589 TYR A N 1
ATOM 4707 C CA . TYR A 1 589 ? -14.725 -24.332 32.882 1.00 68.75 589 TYR A CA 1
ATOM 4708 C C . TYR A 1 589 ? -13.565 -24.344 33.862 1.00 68.75 589 TYR A C 1
ATOM 4710 O O . TYR A 1 589 ? -13.053 -25.389 34.252 1.00 68.75 589 TYR A O 1
ATOM 4718 N N . LYS A 1 590 ? -13.154 -23.160 34.288 1.00 70.56 590 LYS A N 1
ATOM 4719 C CA . LYS A 1 590 ? -12.243 -22.997 35.416 1.00 70.56 590 LYS A CA 1
ATOM 4720 C C . LYS A 1 590 ? -12.775 -21.924 36.338 1.00 70.56 590 LYS A C 1
ATOM 4722 O O . LYS A 1 590 ? -13.509 -21.019 35.944 1.00 70.56 590 LYS A O 1
ATOM 4727 N N . VAL A 1 591 ? -12.379 -22.039 37.593 1.00 63.25 591 VAL A N 1
ATOM 4728 C CA . VAL A 1 591 ? -12.799 -21.143 38.663 1.00 63.25 591 VAL A CA 1
ATOM 4729 C C . VAL A 1 591 ? -11.597 -20.705 39.470 1.00 63.25 591 VAL A C 1
ATOM 4731 O O . VAL A 1 591 ? -10.613 -21.435 39.600 1.00 63.25 591 VAL A O 1
ATOM 4734 N N . ARG A 1 592 ? -11.682 -19.499 40.021 1.00 62.69 592 ARG A N 1
ATOM 4735 C CA . ARG A 1 592 ? -10.715 -18.981 40.983 1.00 62.69 592 ARG A CA 1
ATOM 4736 C C . ARG A 1 592 ? -11.435 -18.357 42.157 1.00 62.69 592 ARG A C 1
ATOM 4738 O O . ARG A 1 592 ? -12.540 -17.843 42.031 1.00 62.69 592 ARG A O 1
ATOM 4745 N N . SER A 1 593 ? -10.788 -18.387 43.309 1.00 60.28 593 SER A N 1
ATOM 4746 C CA . SER A 1 593 ? -11.319 -17.815 44.543 1.00 60.28 593 SER A CA 1
ATOM 4747 C C . SER A 1 593 ? -10.501 -16.595 44.959 1.00 60.28 593 SER A C 1
ATOM 4749 O O . SER A 1 593 ? -9.283 -16.539 44.771 1.00 60.28 593 SER A O 1
ATOM 4751 N N . CYS A 1 594 ? -11.169 -15.583 45.510 1.00 59.28 594 CYS A N 1
ATOM 4752 C CA . CYS A 1 594 ? -10.488 -14.413 46.053 1.00 59.28 594 CYS A CA 1
ATOM 4753 C C . CYS A 1 594 ? -9.822 -14.776 47.386 1.00 59.28 594 CYS A C 1
ATOM 4755 O O . CYS A 1 594 ? -10.401 -15.481 48.215 1.00 59.28 594 CYS A O 1
ATOM 4757 N N . ALA A 1 595 ? -8.604 -14.284 47.609 1.00 59.78 595 ALA A N 1
ATOM 4758 C CA . ALA A 1 595 ? -7.832 -14.620 48.800 1.00 59.78 595 ALA A CA 1
ATOM 4759 C C . ALA A 1 595 ? -8.411 -14.045 50.119 1.00 59.78 595 ALA A C 1
ATOM 4761 O O . ALA A 1 595 ? -8.044 -14.553 51.175 1.00 59.78 595 ALA A O 1
ATOM 4762 N N . TYR A 1 596 ? -9.321 -13.053 50.072 1.00 57.88 596 TYR A N 1
ATOM 4763 C CA . TYR A 1 596 ? -9.896 -12.361 51.247 1.00 57.88 596 TYR A CA 1
ATOM 4764 C C . TYR A 1 596 ? -11.431 -12.201 51.217 1.00 57.88 596 TYR A C 1
ATOM 4766 O O . TYR A 1 596 ? -11.958 -11.156 51.595 1.00 57.88 596 TYR A O 1
ATOM 4774 N N . GLY A 1 597 ? -12.166 -13.240 50.806 1.00 55.44 597 GLY A N 1
ATOM 4775 C CA . GLY A 1 597 ? -13.632 -13.164 50.738 1.00 55.44 597 GLY A CA 1
ATOM 4776 C C . GLY A 1 597 ? -14.099 -12.285 49.576 1.00 55.44 597 GLY A C 1
ATOM 4777 O O . GLY A 1 597 ? -13.329 -11.518 49.005 1.00 55.44 597 GLY A O 1
ATOM 4778 N N . THR A 1 598 ? -15.335 -12.485 49.145 1.00 51.03 598 THR A N 1
ATOM 4779 C CA . THR A 1 598 ? -15.788 -12.256 47.762 1.00 51.03 598 THR A CA 1
ATOM 4780 C C . THR A 1 598 ? -15.741 -10.814 47.255 1.00 51.03 598 THR A C 1
ATOM 4782 O O . THR A 1 598 ? -15.815 -10.616 46.048 1.00 51.03 598 THR A O 1
ATOM 4785 N N . ASP A 1 599 ? -15.528 -9.820 48.119 1.00 52.09 599 ASP A N 1
ATOM 4786 C CA . ASP A 1 599 ? -15.916 -8.439 47.805 1.00 52.09 599 ASP A CA 1
ATOM 4787 C C . ASP A 1 599 ? -14.728 -7.468 47.635 1.00 52.09 599 ASP A C 1
ATOM 4789 O O . ASP A 1 599 ? -14.916 -6.254 47.605 1.00 52.09 599 ASP A O 1
ATOM 4793 N N . LYS A 1 600 ? -13.484 -7.969 47.521 1.00 50.44 600 LYS A N 1
ATOM 4794 C CA . LYS A 1 600 ? -12.289 -7.120 47.282 1.00 50.44 600 LYS A CA 1
ATOM 4795 C C . LYS A 1 600 ? -11.383 -7.536 46.120 1.00 50.44 600 LYS A C 1
ATOM 4797 O O . LYS A 1 600 ? -10.368 -6.881 45.895 1.00 50.44 600 LYS A O 1
ATOM 4802 N N . CYS A 1 601 ? -11.728 -8.576 45.362 1.00 54.91 601 CYS A N 1
ATOM 4803 C CA . CYS A 1 601 ? -11.033 -8.883 44.112 1.00 54.91 601 CYS A CA 1
ATOM 4804 C C . CYS A 1 601 ? -11.906 -8.451 42.929 1.00 54.91 601 CYS A C 1
ATOM 4806 O O . CYS A 1 601 ? -13.007 -8.961 42.755 1.00 54.91 601 CYS A O 1
ATOM 4808 N N . ILE A 1 602 ? -11.416 -7.517 42.115 1.00 50.19 602 ILE A N 1
ATOM 4809 C CA . ILE A 1 602 ? -12.133 -7.019 40.935 1.00 50.19 602 ILE A CA 1
ATOM 4810 C C . ILE A 1 602 ? -11.753 -7.904 39.737 1.00 50.19 602 ILE A C 1
ATOM 4812 O O . ILE A 1 602 ? -10.571 -8.138 39.478 1.00 50.19 602 ILE A O 1
ATOM 4816 N N . GLY A 1 603 ? -12.750 -8.497 39.075 1.00 52.50 603 GLY A N 1
ATOM 4817 C CA . GLY A 1 603 ? -12.603 -9.426 37.943 1.00 52.50 603 GLY A CA 1
ATOM 4818 C C . GLY A 1 603 ? -13.565 -10.622 38.020 1.00 52.50 603 GLY A C 1
ATOM 4819 O O . GLY A 1 603 ? -14.111 -10.920 39.074 1.00 52.50 603 GLY A O 1
ATOM 4820 N N . VAL A 1 604 ? -13.786 -11.330 36.911 1.00 52.28 604 VAL A N 1
ATOM 4821 C CA . VAL A 1 604 ? -14.636 -12.539 36.893 1.00 52.28 604 VAL A CA 1
ATOM 4822 C C . VAL A 1 604 ? -13.967 -13.713 37.626 1.00 52.28 604 VAL A C 1
ATOM 4824 O O . VAL A 1 604 ? -12.744 -13.883 37.552 1.00 52.28 604 VAL A O 1
ATOM 4827 N N . TYR A 1 605 ? -14.766 -14.507 38.352 1.00 64.44 605 TYR A N 1
ATOM 4828 C CA . TYR A 1 605 ? -14.311 -15.654 39.162 1.00 64.44 605 TYR A CA 1
ATOM 4829 C C . TYR A 1 605 ? -14.577 -17.023 38.512 1.00 64.44 605 TYR A C 1
ATOM 4831 O O . TYR A 1 605 ? -14.062 -18.039 38.982 1.00 64.44 605 TYR A O 1
ATOM 4839 N N . PHE A 1 606 ? -15.364 -17.036 37.435 1.00 69.81 606 PHE A N 1
ATOM 4840 C CA . PHE A 1 606 ? -15.731 -18.196 36.628 1.00 69.81 606 PHE A CA 1
ATOM 4841 C C . PHE A 1 606 ? -15.504 -17.856 35.155 1.00 69.81 606 PHE A C 1
ATOM 4843 O O . PHE A 1 606 ? -15.865 -16.764 34.713 1.00 69.81 606 PHE A O 1
ATOM 4850 N N . GLU A 1 607 ? -14.898 -18.779 34.416 1.00 57.94 607 GLU A N 1
ATOM 4851 C CA . GLU A 1 607 ? -14.662 -18.647 32.981 1.00 57.94 607 GLU A CA 1
ATOM 4852 C C . GLU A 1 607 ? -14.960 -19.994 32.308 1.00 57.94 607 GLU A C 1
ATOM 4854 O O . GLU A 1 607 ? -14.519 -21.037 32.797 1.00 57.94 607 GLU A O 1
ATOM 4859 N N . SER A 1 608 ? -15.721 -19.972 31.211 1.00 67.38 608 SER A N 1
ATOM 4860 C CA . SER A 1 608 ? -16.088 -21.143 30.403 1.00 67.38 608 SER A CA 1
ATOM 4861 C C . SER A 1 608 ? -15.553 -21.003 28.981 1.00 67.38 608 SER A C 1
ATOM 4863 O O . SER A 1 608 ? -15.588 -19.913 28.410 1.00 67.38 608 SER A O 1
ATOM 4865 N N . GLN A 1 609 ? -15.093 -22.104 28.391 1.00 65.12 609 GLN A N 1
ATOM 4866 C CA . GLN A 1 609 ? -14.582 -22.133 27.027 1.00 65.12 609 GLN A CA 1
ATOM 4867 C C . GLN A 1 609 ? -14.985 -23.426 26.320 1.00 65.12 609 GLN A C 1
ATOM 4869 O O . GLN A 1 609 ? -14.831 -24.514 26.879 1.00 65.12 609 GLN A O 1
ATOM 4874 N N . ARG A 1 610 ? -15.396 -23.301 25.050 1.00 63.50 610 ARG A N 1
ATOM 4875 C CA . ARG A 1 610 ? -15.658 -24.458 24.192 1.00 63.50 610 ARG A CA 1
ATOM 4876 C C . ARG A 1 610 ? -14.417 -25.309 24.017 1.00 63.50 610 ARG A C 1
ATOM 4878 O O . ARG A 1 610 ? -13.339 -24.823 23.670 1.00 63.50 610 ARG A O 1
ATOM 4885 N N . CYS A 1 611 ? -14.611 -26.597 24.191 1.00 67.75 611 CYS A N 1
ATOM 4886 C CA . CYS A 1 611 ? -13.651 -27.632 23.894 1.00 67.75 611 CYS A CA 1
ATOM 4887 C C . CYS A 1 611 ? -14.233 -28.589 22.864 1.00 67.75 611 CYS A C 1
ATOM 4889 O O . CYS A 1 611 ? -15.441 -28.716 22.680 1.00 67.75 611 CYS A O 1
ATOM 4891 N N . PHE A 1 612 ? -13.329 -29.250 22.163 1.00 64.44 612 PHE A N 1
ATOM 4892 C CA . PHE A 1 612 ? -13.658 -30.334 21.266 1.00 64.44 612 PHE A CA 1
ATOM 4893 C C . PHE A 1 612 ? -12.793 -31.518 21.664 1.00 64.44 612 PHE A C 1
ATOM 4895 O O . PHE A 1 612 ? -11.569 -31.390 21.735 1.00 64.44 612 PHE A O 1
ATOM 4902 N N . VAL A 1 613 ? -13.435 -32.638 21.969 1.00 70.50 613 VAL A N 1
ATOM 4903 C CA . VAL A 1 613 ? -12.760 -33.900 22.258 1.00 70.50 613 VAL A CA 1
ATOM 4904 C C . VAL A 1 613 ? -12.910 -34.781 21.025 1.00 70.50 613 VAL A C 1
ATOM 4906 O O . VAL A 1 613 ? -14.027 -35.129 20.644 1.00 70.50 613 VAL A O 1
ATOM 4909 N N . GLU A 1 614 ? -11.797 -35.120 20.371 1.00 51.59 614 GLU A N 1
ATOM 4910 C CA . GLU A 1 614 ? -11.807 -36.032 19.223 1.00 51.59 614 GLU A CA 1
ATOM 4911 C C . GLU A 1 614 ? -12.427 -37.380 19.626 1.00 51.59 614 GLU A C 1
ATOM 4913 O O . GLU A 1 614 ? -11.931 -38.068 20.520 1.00 51.59 614 GLU A O 1
ATOM 4918 N N . CYS A 1 615 ? -13.532 -37.760 18.977 1.00 60.84 615 CYS A N 1
ATOM 4919 C CA . CYS A 1 615 ? -14.207 -39.031 19.233 1.00 60.84 615 CYS A CA 1
ATOM 4920 C C . CYS A 1 615 ? -13.384 -40.182 18.636 1.00 60.84 615 CYS A C 1
ATOM 4922 O O . CYS A 1 615 ? -13.539 -40.528 17.464 1.00 60.84 615 CYS A O 1
ATOM 4924 N N . PHE A 1 616 ? -12.521 -40.800 19.440 1.00 51.41 616 PHE A N 1
ATOM 4925 C CA . PHE A 1 616 ? -11.898 -42.067 19.067 1.00 51.41 616 PHE A CA 1
ATOM 4926 C C . PHE A 1 616 ? -12.873 -43.228 19.322 1.00 51.41 616 PHE A C 1
ATOM 4928 O O . PHE A 1 616 ? -13.508 -43.272 20.379 1.00 51.41 616 PHE A O 1
ATOM 4935 N N . PRO A 1 617 ? -13.007 -44.197 18.397 1.00 47.03 617 PRO A N 1
ATOM 4936 C CA . PRO A 1 617 ? -13.808 -45.387 18.645 1.00 47.03 617 PRO A CA 1
ATOM 4937 C C . PRO A 1 617 ? -13.222 -46.150 19.838 1.00 47.03 617 PRO A C 1
ATOM 4939 O O . PRO A 1 617 ? -12.033 -46.472 19.849 1.00 47.03 617 PRO A O 1
ATOM 4942 N N . GLN A 1 618 ? -14.053 -46.450 20.843 1.00 38.97 618 GLN A N 1
ATOM 4943 C CA . GLN A 1 618 ? -13.660 -47.312 21.955 1.00 38.97 618 GLN A CA 1
ATOM 4944 C C . GLN A 1 618 ? -13.321 -48.708 21.422 1.00 38.97 618 GLN A C 1
ATOM 4946 O O . GLN A 1 618 ? -14.188 -49.561 21.238 1.00 38.97 618 GLN A O 1
ATOM 4951 N N . VAL A 1 619 ? -12.035 -48.958 21.187 1.00 37.75 619 VAL A N 1
ATOM 4952 C CA . VAL A 1 619 ? -11.510 -50.315 21.119 1.00 37.75 619 VAL A CA 1
ATOM 4953 C C . VAL A 1 619 ? -11.336 -50.780 22.555 1.00 37.75 619 VAL A C 1
ATOM 4955 O O . VAL A 1 619 ? -10.556 -50.218 23.322 1.00 37.75 619 VAL A O 1
ATOM 4958 N N . ASN A 1 620 ? -12.089 -51.819 22.905 1.00 32.62 620 ASN A N 1
ATOM 4959 C CA . ASN A 1 620 ? -11.942 -52.559 24.146 1.00 32.62 620 ASN A CA 1
ATOM 4960 C C . ASN A 1 620 ? -10.466 -52.826 24.469 1.00 32.62 620 ASN A C 1
ATOM 4962 O O . ASN A 1 620 ? -9.703 -53.373 23.666 1.00 32.62 620 ASN A O 1
ATOM 4966 N N . SER A 1 621 ? -10.105 -52.531 25.713 1.00 37.50 621 SER A N 1
ATOM 4967 C CA . SER A 1 621 ? -8.947 -53.085 26.390 1.00 37.50 621 SER A CA 1
ATOM 4968 C C . SER A 1 621 ? -9.036 -54.617 26.378 1.00 37.50 621 SER A C 1
ATOM 4970 O O . SER A 1 621 ? -9.679 -55.217 27.234 1.00 37.50 621 SER A O 1
ATOM 4972 N N . THR A 1 622 ? -8.450 -55.262 25.371 1.00 39.50 622 THR A N 1
ATOM 4973 C CA . THR A 1 622 ? -8.020 -56.679 25.407 1.00 39.50 622 THR A CA 1
ATOM 4974 C C . THR A 1 622 ? -7.019 -57.050 24.307 1.00 39.50 622 THR A C 1
ATOM 4976 O O . THR A 1 622 ? -6.611 -58.204 24.221 1.00 39.50 622 THR A O 1
ATOM 4979 N N . LYS A 1 623 ? -6.530 -56.098 23.499 1.00 38.72 623 LYS A N 1
ATOM 4980 C CA . LYS A 1 623 ? -5.418 -56.337 22.559 1.00 38.72 623 LYS A CA 1
ATOM 4981 C C . LYS A 1 623 ? -4.421 -55.178 22.524 1.00 38.72 623 LYS A C 1
ATOM 4983 O O . LYS A 1 623 ? -4.086 -54.660 21.470 1.00 38.72 623 LYS A O 1
ATOM 4988 N N . MET A 1 624 ? -3.895 -54.816 23.691 1.00 37.91 624 MET A N 1
ATOM 4989 C CA . MET A 1 624 ? -2.656 -54.040 23.803 1.00 37.91 624 MET A CA 1
ATOM 4990 C C . MET A 1 624 ? -1.615 -54.837 24.601 1.00 37.91 624 MET A C 1
ATOM 4992 O O . MET A 1 624 ? -1.091 -54.371 25.596 1.00 37.91 624 MET A O 1
ATOM 4996 N N . ASN A 1 625 ? -1.366 -56.087 24.183 1.00 40.09 625 ASN A N 1
ATOM 4997 C CA . ASN A 1 625 ? -0.291 -56.934 24.729 1.00 40.09 625 ASN A CA 1
ATOM 4998 C C . ASN A 1 625 ? 0.502 -57.712 23.655 1.00 40.09 625 ASN A C 1
ATOM 5000 O O . ASN A 1 625 ? 1.378 -58.512 23.984 1.00 40.09 625 ASN A O 1
ATOM 5004 N N . THR A 1 626 ? 0.249 -57.471 22.363 1.00 48.34 626 THR A N 1
ATOM 5005 C CA . THR A 1 626 ? 0.939 -58.177 21.265 1.00 48.34 626 THR A CA 1
ATOM 5006 C C . THR A 1 626 ? 1.753 -57.278 20.331 1.00 48.34 626 THR A C 1
ATOM 5008 O O . THR A 1 626 ? 2.625 -57.804 19.649 1.00 48.34 626 THR A O 1
ATOM 5011 N N . LEU A 1 627 ? 1.577 -55.948 20.341 1.00 40.47 627 LEU A N 1
ATOM 5012 C CA . LEU A 1 627 ? 2.423 -55.032 19.551 1.00 40.47 627 LEU A CA 1
ATOM 5013 C C . LEU A 1 627 ? 3.631 -54.486 20.342 1.00 40.47 627 LEU A C 1
ATOM 5015 O O . LEU A 1 627 ? 4.722 -54.353 19.790 1.00 40.47 627 LEU A O 1
ATOM 5019 N N . ASP A 1 628 ? 3.490 -54.302 21.660 1.00 40.94 628 ASP A N 1
ATOM 5020 C CA . ASP A 1 628 ? 4.594 -53.895 22.549 1.00 40.94 628 ASP A CA 1
ATOM 5021 C C . ASP A 1 628 ? 5.640 -55.004 22.775 1.00 40.94 628 ASP A C 1
ATOM 5023 O O . ASP A 1 628 ? 6.804 -54.724 23.068 1.00 40.94 628 ASP A O 1
ATOM 5027 N N . ASN A 1 629 ? 5.265 -56.271 22.556 1.00 42.38 629 ASN A N 1
ATOM 5028 C CA . ASN A 1 629 ? 6.183 -57.417 22.596 1.00 42.38 629 ASN A CA 1
ATOM 5029 C C . ASN A 1 629 ? 6.969 -57.626 21.285 1.00 42.38 629 ASN A C 1
ATOM 5031 O O . ASN A 1 629 ? 7.947 -58.376 21.275 1.00 42.38 629 ASN A O 1
ATOM 5035 N N . LEU A 1 630 ? 6.586 -56.947 20.196 1.00 43.38 630 LEU A N 1
ATOM 5036 C CA . LEU A 1 630 ? 7.299 -56.968 18.913 1.00 43.38 630 LEU A CA 1
ATOM 5037 C C . LEU A 1 630 ? 8.277 -55.790 18.783 1.00 43.38 630 LEU A C 1
ATOM 5039 O O . LEU A 1 630 ? 9.400 -55.989 18.326 1.00 43.38 630 LEU A O 1
ATOM 5043 N N . MET A 1 631 ? 7.945 -54.605 19.307 1.00 42.50 631 MET A N 1
ATOM 5044 C CA . MET A 1 631 ? 8.871 -53.458 19.304 1.00 42.50 631 MET A CA 1
ATOM 5045 C C . MET A 1 631 ? 9.983 -53.559 20.367 1.00 42.50 631 MET A C 1
ATOM 5047 O O . MET A 1 631 ? 11.087 -53.064 20.146 1.00 42.50 631 MET A O 1
ATOM 5051 N N . LYS A 1 632 ? 9.766 -54.287 21.475 1.00 39.97 632 LYS A N 1
ATOM 5052 C CA . LYS A 1 632 ? 10.818 -54.573 22.476 1.00 39.97 632 LYS A CA 1
ATOM 5053 C C . LYS A 1 632 ? 11.771 -55.716 22.090 1.00 39.97 632 LYS A C 1
ATOM 5055 O O . LYS A 1 632 ? 12.870 -55.781 22.633 1.00 39.97 632 LYS A O 1
ATOM 5060 N N . LYS A 1 633 ? 11.415 -56.567 21.115 1.00 42.41 633 LYS A N 1
ATOM 5061 C CA . LYS A 1 633 ? 12.309 -57.606 20.558 1.00 42.41 633 LYS A CA 1
ATOM 5062 C C . LYS A 1 633 ? 13.173 -57.122 19.386 1.00 42.41 633 LYS A C 1
ATOM 5064 O O . LYS A 1 633 ? 14.232 -57.695 19.163 1.00 42.41 633 LYS A O 1
ATOM 5069 N N . VAL A 1 634 ? 12.790 -56.045 18.696 1.00 42.56 634 VAL A N 1
ATOM 5070 C CA . VAL A 1 634 ? 13.616 -55.430 17.633 1.00 42.56 634 VAL A CA 1
ATOM 5071 C C . VAL A 1 634 ? 14.695 -54.500 18.216 1.00 42.56 634 VAL A C 1
ATOM 5073 O O . VAL A 1 634 ? 15.806 -54.436 17.695 1.00 42.56 634 VAL A O 1
ATOM 5076 N N . PHE A 1 635 ? 14.443 -53.870 19.369 1.00 34.59 635 PHE A N 1
ATOM 5077 C CA . PHE A 1 635 ? 15.422 -52.997 20.038 1.00 34.59 635 PHE A CA 1
ATOM 5078 C C . PHE A 1 635 ? 16.494 -53.733 20.870 1.00 34.59 635 PHE A C 1
ATOM 5080 O O . PHE A 1 635 ? 17.516 -53.139 21.204 1.00 34.59 635 PHE A O 1
ATOM 5087 N N . GLN A 1 636 ? 16.317 -55.027 21.170 1.00 36.31 636 GLN A N 1
ATOM 5088 C CA . GLN A 1 636 ? 17.316 -55.844 21.885 1.00 36.31 636 GLN A CA 1
ATOM 5089 C C . GLN A 1 636 ? 18.327 -56.562 20.969 1.00 36.31 636 GLN A C 1
ATOM 5091 O O . GLN A 1 636 ? 19.280 -57.149 21.476 1.00 36.31 636 GLN A O 1
ATOM 5096 N N . VAL A 1 637 ? 18.166 -56.481 19.641 1.00 42.94 637 VAL A N 1
ATOM 5097 C CA . VAL A 1 637 ? 19.083 -57.088 18.650 1.00 42.94 637 VAL A CA 1
ATOM 5098 C C . VAL A 1 637 ? 20.063 -56.066 18.042 1.00 42.94 637 VAL A C 1
ATOM 5100 O O . VAL A 1 637 ? 21.060 -56.461 17.458 1.00 42.94 637 VAL A O 1
ATOM 5103 N N . SER A 1 638 ? 19.871 -54.757 18.255 1.00 36.47 638 SER A N 1
ATOM 5104 C CA . SER A 1 638 ? 20.737 -53.711 17.662 1.00 36.47 638 SER A CA 1
ATOM 5105 C C . SER A 1 638 ? 21.718 -53.036 18.642 1.00 36.47 638 SER A C 1
ATOM 5107 O O . SER A 1 638 ? 22.367 -52.063 18.278 1.00 36.47 638 SER A O 1
ATOM 5109 N N . LEU A 1 639 ? 21.840 -53.527 19.885 1.00 32.25 639 LEU A N 1
ATOM 5110 C CA . LEU A 1 639 ? 22.736 -52.963 20.921 1.00 32.25 639 LEU A CA 1
ATOM 5111 C C . LEU A 1 639 ? 23.697 -53.989 21.562 1.00 32.25 639 LEU A C 1
ATOM 5113 O O . LEU A 1 639 ? 24.337 -53.709 22.574 1.00 32.25 639 LEU A O 1
ATOM 5117 N N . LYS A 1 640 ? 23.848 -55.169 20.953 1.00 37.75 640 LYS A N 1
ATOM 5118 C CA . LYS A 1 640 ? 24.938 -56.117 21.223 1.00 37.75 640 LYS A CA 1
ATOM 5119 C C . LYS A 1 640 ? 25.511 -56.552 19.881 1.00 37.75 640 LYS A C 1
ATOM 5121 O O . LYS A 1 640 ? 24.940 -57.447 19.280 1.00 37.75 640 LYS A O 1
ATOM 5126 N N . LEU A 1 641 ? 26.549 -55.839 19.446 1.00 32.03 641 LEU A N 1
ATOM 5127 C CA . LEU A 1 641 ? 27.496 -56.035 18.332 1.00 32.03 641 LEU A CA 1
ATOM 5128 C C . LEU A 1 641 ? 27.804 -54.600 17.850 1.00 32.03 641 LEU A C 1
ATOM 5130 O O . LEU A 1 641 ? 26.921 -53.939 17.330 1.00 32.03 641 LEU A O 1
ATOM 5134 N N . GLU A 1 642 ? 28.950 -53.959 18.026 1.00 30.97 642 GLU A N 1
ATOM 5135 C CA . GLU A 1 642 ? 30.272 -54.362 18.477 1.00 30.97 642 GLU A CA 1
ATOM 5136 C C . GLU A 1 642 ? 31.054 -53.046 18.659 1.00 30.97 642 GLU A C 1
ATOM 5138 O O . GLU A 1 642 ? 31.355 -52.347 17.694 1.00 30.97 642 GLU A O 1
ATOM 5143 N N . HIS A 1 643 ? 31.383 -52.683 19.898 1.00 29.41 643 HIS A N 1
ATOM 5144 C CA . HIS A 1 643 ? 32.563 -51.867 20.171 1.00 29.41 643 HIS A CA 1
ATOM 5145 C C . HIS A 1 643 ? 33.676 -52.853 20.525 1.00 29.41 643 HIS A C 1
ATOM 5147 O O . HIS A 1 643 ? 33.831 -53.174 21.694 1.00 29.41 643 HIS A O 1
ATOM 5153 N N . THR A 1 644 ? 34.422 -53.332 19.527 1.00 31.73 644 THR A N 1
ATOM 5154 C CA . THR A 1 644 ? 35.833 -53.748 19.663 1.00 31.73 644 THR A CA 1
ATOM 5155 C C . THR A 1 644 ? 36.505 -53.784 18.286 1.00 31.73 644 THR A C 1
ATOM 5157 O O . THR A 1 644 ? 36.510 -54.791 17.592 1.00 31.73 644 THR A O 1
ATOM 5160 N N . SER A 1 645 ? 37.015 -52.612 17.905 1.00 28.02 645 SER A N 1
ATOM 5161 C CA . SER A 1 645 ? 38.334 -52.323 17.315 1.00 28.02 645 SER A CA 1
ATOM 5162 C C . SER A 1 645 ? 39.044 -53.299 16.353 1.00 28.02 645 SER A C 1
ATOM 5164 O O . SER A 1 645 ? 39.478 -54.375 16.748 1.00 28.02 645 SER A O 1
ATOM 5166 N N . ASN A 1 646 ? 39.417 -52.701 15.210 1.00 27.23 646 ASN A N 1
ATOM 5167 C CA . ASN A 1 646 ? 40.656 -52.853 14.427 1.00 27.23 646 ASN A CA 1
ATOM 5168 C C . ASN A 1 646 ? 40.894 -54.144 13.627 1.00 27.23 646 ASN A C 1
ATOM 5170 O O . ASN A 1 646 ? 41.403 -55.121 14.153 1.00 27.23 646 ASN A O 1
ATOM 5174 N N . SER A 1 647 ? 40.786 -54.049 12.298 1.00 27.02 647 SER A N 1
ATOM 5175 C CA . SER A 1 647 ? 41.954 -53.891 11.409 1.00 27.02 647 SER A CA 1
ATOM 5176 C C . SER A 1 647 ? 41.498 -53.815 9.951 1.00 27.02 647 SER A C 1
ATOM 5178 O O . SER A 1 647 ? 40.718 -54.655 9.528 1.00 27.02 647 SER A O 1
ATOM 5180 N N . SER A 1 648 ? 42.055 -52.844 9.221 1.00 28.56 648 SER A N 1
ATOM 5181 C CA . SER A 1 648 ? 42.374 -52.853 7.785 1.00 28.56 648 SER A CA 1
ATOM 5182 C C . SER A 1 648 ? 41.335 -53.284 6.733 1.00 28.56 648 SER A C 1
ATOM 5184 O O . SER A 1 648 ? 40.615 -54.264 6.844 1.00 28.56 648 SER A O 1
ATOM 5186 N N . THR A 1 649 ? 41.486 -52.628 5.582 1.00 28.98 649 THR A N 1
ATOM 5187 C CA . THR A 1 649 ? 41.144 -53.073 4.223 1.00 28.98 649 THR A CA 1
ATOM 5188 C C . THR A 1 649 ? 39.721 -52.838 3.692 1.00 28.98 649 THR A C 1
ATOM 5190 O O . THR A 1 649 ? 38.768 -53.495 4.080 1.00 28.98 649 THR A O 1
ATOM 5193 N N . PHE A 1 650 ? 39.704 -51.996 2.6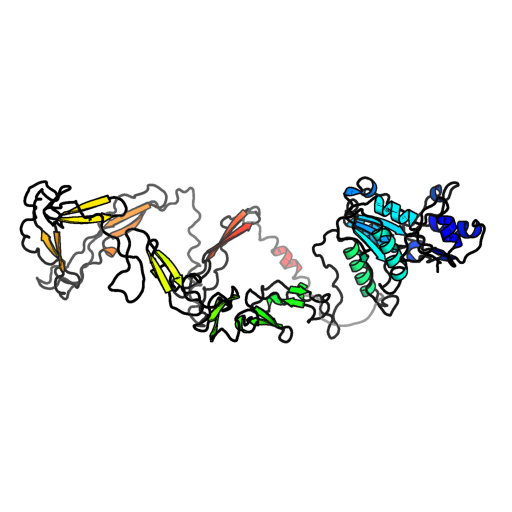42 1.00 27.45 650 PHE A N 1
ATOM 5194 C CA . PHE A 1 650 ? 38.779 -51.941 1.497 1.00 27.45 650 PHE A CA 1
ATOM 5195 C C . PHE A 1 650 ? 37.427 -51.251 1.738 1.00 27.45 650 PHE A C 1
ATOM 5197 O O . PHE A 1 650 ? 36.762 -51.500 2.724 1.00 27.45 650 PHE A O 1
ATOM 5204 N N . LYS A 1 651 ? 36.893 -50.416 0.845 1.00 29.81 651 LYS A N 1
ATOM 5205 C CA . LYS A 1 651 ? 37.342 -49.786 -0.408 1.00 29.81 651 LYS A CA 1
ATOM 5206 C C . LYS A 1 651 ? 36.251 -48.750 -0.738 1.00 29.81 651 LYS A C 1
ATOM 5208 O O . LYS A 1 651 ? 35.083 -49.096 -0.677 1.00 29.81 651 LYS A O 1
ATOM 5213 N N . ASN A 1 652 ? 36.684 -47.558 -1.143 1.00 33.06 652 ASN A N 1
ATOM 5214 C CA . ASN A 1 652 ? 36.069 -46.639 -2.111 1.00 33.06 652 ASN A CA 1
ATOM 5215 C C . ASN A 1 652 ? 34.607 -46.170 -1.935 1.00 33.06 652 ASN A C 1
ATOM 5217 O O . ASN A 1 652 ? 33.680 -46.921 -2.205 1.00 33.06 652 ASN A O 1
ATOM 5221 N N . LEU A 1 653 ? 34.523 -44.867 -1.608 1.00 33.97 653 LEU A N 1
ATOM 5222 C CA . LEU A 1 653 ? 33.660 -43.793 -2.146 1.00 33.97 653 LEU A CA 1
ATOM 5223 C C . LEU A 1 653 ? 32.184 -44.081 -2.446 1.00 33.97 653 LEU A C 1
ATOM 5225 O O . LEU A 1 653 ? 31.906 -44.797 -3.431 1.00 33.97 653 LEU A O 1
#

InterPro domains:
  IPR000742 EGF-like domain [PS00022] (322-333)
  IPR000742 EGF-like domain [PS01186] (414-425)
  IPR000742 EGF-like domain [PS50026] (292-334)
  IPR000742 EGF-like domain [SM00181] (295-334)
  IPR000742 EGF-like domain [SM00181] (339-389)
  IPR000742 EGF-like domain [SM00181] (394-426)
  IPR000884 Thrombospondin type-1 (TSP1) repeat [PF00090] (434-479)
  IPR000884 Thrombospondin type-1 (TSP1) repeat [PF00090] (487-540)
  IPR000884 Thrombospondin type-1 (TSP1) repeat [PF00090] (572-611)
  IPR000884 Thrombospondin type-1 (TSP1) repeat [PS50092] (482-541)
  IPR000884 Thrombospondin type-1 (TSP1) repeat [SM00209] (432-480)
  IPR000884 Thrombospondin type-1 (TSP1) repeat [SM00209] (485-541)
  IPR000884 Thrombospondin type-1 (TSP1) repeat [SM00209] (570-616)
  IPR005475 Transketolase-like, pyrimidine-binding domain [PF02779] (25-63)
  IPR011603 2-oxoglutarate dehydrogenase E1 component [PTHR23152] (1-220)
  IPR029061 Thiamin diphosphate-binding fold [SSF52518] (21-80)
  IPR031717 2-oxoglutarate dehydrogenase E1 component/KDG, C-terminal [PF16870] (68-220)
  IPR036383 Thrombospondin type-1 repeat superfamily [G3DSA:2.20.100.10] (484-540)
  IPR036383 Thrombospondin type-1 repeat superfamily [G3DSA:2.20.100.10] (556-622)
  IPR036383 Thrombospondin type-1 repeat superfamily [SSF82895] (478-540)

pLDDT: mean 71.06, std 18.77, range [27.02, 98.06]

Organism: NCBI:txid1819745

Foldseek 3Di:
DFPDDLQDDDDDDPCRVVVLVVGDQEWEFEDAAPLLVVQVVVCCVVDPDHHHYHYPDDDVLVPDPPRYDDVVCNDPPHHRDQKDWFDFPLLVVLAQAAAEEEEEHPLVVVLVVLCVVVVVRNHYTYMYRGILPVPPLVVVLVRCVSNLNYQAEYADAWACVDDSNVVVFSNVLSSLCPPPRYDPDRSGYHYAYHHHDPDRADPDPVVSVLRSVQSSVVNNDSDPDDDDDGDDDDDDDDDFDPQVLVVQPLLVAPQFPNNAKDACAPRGDQLRIFTHGQQQWDTDSVVRHTHGPPLQVDCPQAPVVFFPDKAQPDSRNRQIATHGDQQADDRRRPFGDWQCDDDDDDDHGFVVQQPPQWDWDGDGRHRDIATDGHPQFAADPVDPGGRRPDGNDPPVPDAAPQFDWDDDPPDIFTDHDPQFDDRRRPHGHWAKDDKDDWDDWPPPAADWTKIKIATDTPDPPDDHPDDRMDMDTDDHHAAAFEWDWDDKDDWDDWPDDAAWTKIKIFTATHDDPPDDDDHHHDYDDPVVRMDMDTDNNPHVDDDDDPDPPPPPPPPPVPPDPDDDDDDQEWDDKDDWDPFPDQAAKGKTKIFTDGPPDDDRHPDDGIDMDIDHHHDDPDDDPDPPPPPVVVVVVVVVVPPPDDPDDDDDDDDDD

Sequence (653 aa):
MCNDDSDVHPLFNQDFHMQQMHEINWIVAAPSTPANMFHLIRRQMALPFRKPLIVMTPKSLLRHPDVRSSFKDIITGTEFQRIIPETGVSTHQPFNVKKLIFCTSKVYYDLFKERNNSELNEEIAICRVEQISPFPYDMIKKEIELFPFAKIEWVQEEHKNMGAWSYIQPRFNTLLSELNTTSSSNKTIGYIGRSSAAATATGNKAKHFIELNQLLQYAMKTSIIYSYTGCLIKKLNGELCPNPCKRNPCNFIYQSLGNVCTIINGGFYNYDYTCECKFGYEWNSQREECSRIDVCKDENSCIKNNSISCQVLTPEEGNFKCICQPQFMGLQCKLPRDPCIWPNVNQIVGTEKCGYNGKCIGSIGTDLYYCICHSGYTDNPSNSYSDCQVYEAMCEGILCINGVCVASTNNAICVCNQGYSDSKCATKLPYWLNWETWDDCYPRCGTNRKQNRTRSCSEKGNYCVGTRYEWKTCNDTICLVNGIFGNWNDWLPCDHNCGTGEQVSTRSCIYNTDLGEEGWGKPCPVKKSTRRRYCNVHACVNSIRQRLFELAAETIRRFEGKLNVKSTGWRPWNDWSNCDVECGFGDKYKVRSCAYGTDKCIGVYFESQRCFVECFPQVNSTKMNTLDNLMKKVFQVSLKLEHTSNSSTFKNL

Secondary structure (DSSP, 8-state):
-BS--TTSPPP--TTHHHHHHHHBS-EEE---SHHHHHHHHHHHHHSSS---EEE---SGGGG-TT----GGGSSTT----SEE---SGGGTSGGG--EEEEE-TTHHHHHHHHHHHTT-TTTEEEEEE-EEES--HHHHHHHHHHSTTPEEEEEEEEETTSTTHHHHHHHHHHHHHH---S-SS-SS-EEEEEPP-SSSS-S-HHHHHHHHHHHHHHHH--SSS----------SSS---S-GGGG-GGGGSTTEEEEEEEESSSS-SGGGEEEEEPTTEEEETTTTEEEE--GGGSTTTS-TTTEEEEEEEETTTTEEEEEE-TTEESTTS-EE--TTS--TTSS--STTTT-TTEEEEE-TTSS-EEEEEPTTEE--TTSSS----EEPPTTTT---SSEEEEEETTEEEEEEPTTEESTTS-EEPP-BPPPPPPPP-BSSSBS-EEEEEE--BSSTTS--SS-SEEEEEE--B---SPPEE-PPPPPPPPS-SSSSEEEEEE--EE--TTS-SS---SPPPGGGTEEEEEES-S-S------SSSTTSTTSSTTS---------SBPPPPPPPPPSSSSEEEEEEEE--BTT-TTS--S-SEEEEEEEE-------TTSSSSSHHHHHHHTTSSSSS------------